Protein 3WNZ (pdb70)

Nearest PDB structures (foldseek):
  3wnz-assembly1_A  TM=1.002E+00  e=0.000E+00  Bacillus subtilis subsp. subtilis str. 168
  3wo1-assembly1_A-2  TM=9.962E-01  e=2.821E-96  Bacillus subtilis subsp. subtilis str. 168
  4wd3-assembly1_B  TM=7.540E-01  e=1.669E-22  Bacillus subtilis subsp. subtilis
  6g2i-assembly1_B  TM=6.601E-01  e=1.159E-17  Homo sapiens
  6g2d-assembly1_D  TM=5.691E-01  e=1.642E-16  Homo sapiens

B-factor: mean 49.92, std 17.96, range [26.47, 131.24]

Solvent-accessible surface area: 19353 Å² total; per-residue (Å²): 112,22,0,0,1,0,1,6,40,50,6,2,19,37,103,15,2,5,128,5,0,34,122,115,17,76,1,3,1,6,5,0,4,8,37,0,3,19,40,74,8,20,59,40,3,125,136,48,17,107,23,56,54,80,9,171,69,34,48,165,67,151,68,60,107,126,65,60,123,94,31,100,32,3,103,86,94,4,92,20,66,32,86,73,0,0,102,33,0,25,134,7,3,118,98,66,48,13,52,0,1,6,5,11,8,18,12,1,3,15,1,18,2,30,0,1,117,121,45,69,42,91,11,4,24,47,101,6,0,42,21,0,17,6,23,0,49,6,7,65,12,1,46,182,26,55,16,60,66,10,127,23,96,92,0,67,57,69,115,48,0,142,43,0,18,149,81,22,26,59,53,0,15,0,12,4,1,16,3,23,69,26,3,10,38,20,68,0,89,64,99,149,58,0,77,103,37,1,66,166,10,30,100,74,9,155,84,28,29,36,2,132,4,16,102,72,98,4,25,0,1,0,7,52,44,15,106,14,68,60,60,57,4,12,163,48,148,27,8,13,41,8,0,0,0,0,0,0,0,0,97,21,68,8,29,15,0,2,3,0,0,0,3,78,58,24,66,54,2,34,1,0,1,0,1,10,5,76,8,52,123,88,0,26,132,77,0,30,88,6,0,80,79,0,0,58,32,3,33,1,72,14,8,1,1,12,0,20,0,24,0,16,129,126,51,68,23,0,0,46,32,0,3,6,32,3,0,17,64,38,4,0,7,1,0,80,85,8,42,58,40,11,0,0,14,7,6,0,30,0,6,12,93,5,97,132,12,127,27,24,149,32,43,35,98,167,57,83,62,24,2,0,7,0,36,0,4,1,46,14,0,38,119,47,56,57,1,72,147,117,24,105,93,3,45,0,90,37,9,69,33,30,140,80,23,66,90,65,83,8,93,69,82,60,75,76,45,25,63,109,52,57,92,8,58,28,105,48,55,30,31,28,18,49,7,5,34,6,18,0,64,3,69,65,3,84,34,0,1,42,0,0,115,43,0,21,92,94,0,110,14,66,14,124,136

Secondary structure (DSSP, 8-state):
-EEEEE--SSSS-HHHHHHHHHHHSEEEEEES-GGG--HHHHHHHHHH-SEEEE-GGG-SSGGGG---S--SS--S-----HHHHHHHHHHHHHHHT-SEEEES-GGGHHHHHHHHHHHT---S-HHHHHHTT-HHHHHHHHHHTTSPP--EEEE-SHHHHHHHHHHH-SSEEEEESS--TTTT-EEE--TTTHHHHHHHHHHHHTTS---TT---SSSEEEEE-----HHHH-SSSSS-SEEEEEEEEETTEEEEEEEEEEPPPBTTB--EEEES----HHHHHHHHHHHHHHHHHHT--SEEEEEEEEEEGGGEEEEEEEESS--STTHHHHHHHHHS--HHHHHHHHHHHGGGS---SSS----SSEEEEEEE-HHHHHHTTSS-TT-SEEEEEEEE--TT---TT-EEEEEEEPPTT-EEESSS-GGG---EEEEEEES-HHHHHHHHHHHHHH-EEEEE-

Radius of gyration: 21.61 Å; Cα contacts (8 Å, |Δi|>4): 1019; chains: 1; bounding box: 50×56×48 Å

Organism: Bacillus subtilis (strain 168) (NCBI:txid224308)

InterPro domains:
  IPR011761 ATP-grasp fold [PS50975] (142-355)
  IPR013815 ATP-grasp fold, subdomain 1 [G3DSA:3.30.1490.20] (137-228)

CATH classification: 3.40.50.20 (+3 more: 3.30.1490.20, 3.30.470.20, 3.90.1170.60)

Foldseek 3Di:
DEEEEAEADWFADLVFQLVLCLVPHAYEYEDADLQRAAPVSVVSNVVRHPYYYYDCVQCDDPCSVDHHNDDLARQDEAEDALVVVLVVVLVVCVVPVHQYYDYRDLQCQQSRLVNCVVVVFAHFHNQLQVLQFFVVSLLVLLLVLPADHWDKFFDADLVRQLVSCVVRPPQKWKAFGGDDQCQLTDTRHDPVCSSVSVVVSNVVVVSHHDYNNTDYDHGMMMIYDADFDCVLWDPDDQFAQKKKWKWWAFQLFTFTAAIWTAGDAPRSRGWKTKTHDPTDPVLVVQVSVSVRSSSSSSVTGTAMKIWMWGQHPPRRTDGDHMHRGHHGDCPQVQSCVFQVDRVSNQSVCRRNPTPVGPGDPHYGDPTQWMKMKGFAWVVLVVVLCVDPVPDQKWFFADKAFDPPLAFDAKDWPDKAFAHHGDIDGNVDDTNSGGGIITMMIGRDVSRVSSSNVSRSNGMHTDIGD

Sequence (465 aa):
KTVLVIADLGGCPPHMFYKSAAEKYNLVSFIPRPFAITASHAALIEKYSVAVIKDKDYFKSLADFEHPDSIYWAHEDHNKPEEEVVEQIVKVAEMFGADAITTNNELFIAPMAKACERLGLRGAGVQAAENARDKNKMRDAFNKAGVKSIKNKRVTTLEDFRAALEEIGTPLILKPTYLASSIGVTLITDTETAEDEFNRVNDYLKSINVPKAVTFEAPFIAEEFLQGEYGDWYQTEGYSDYISIEGIMADGEYFPIAIHDKTPQIGFTETSHITPSILDEEAKKKIVEAAKKANEGLGLQNCATHTEIKLMKNREPGLIESAARFAGWNMIPNIKKVFGLDMAQLLLDVLCFGKDADLPDGLLDQEPYYVADCHLYPQHFKQNGQIPETAEDLVIEAIDIPDGLLKGDTEIVSFSAAAPGTSVDLTLFEAFNSIAAFELKGSNSQDVAESIRQIQQHAKLTAKY

Structure (mmCIF, N/CA/C/O backbone):
data_3WNZ
#
_entry.id   3WNZ
#
_cell.length_a   90.581
_cell.length_b   90.581
_cell.length_c   252.654
_cell.angle_alpha   90.00
_cell.angle_beta   90.00
_cell.angle_gamma   120.00
#
_symmetry.space_group_name_H-M   'P 65 2 2'
#
loop_
_entity.id
_entity.type
_entity.pdbx_description
1 polymer 'Alanine-anticapsin ligase BacD'
2 non-polymer "ADENOSINE-5'-DIPHOSPHATE"
3 non-polymer 'MAGNESIUM ION'
4 non-polymer 'PHOSPHATE ION'
5 water water
#
loop_
_atom_site.group_PDB
_atom_site.id
_atom_site.type_symbol
_atom_site.label_atom_id
_atom_site.label_alt_id
_atom_site.label_comp_id
_atom_site.label_asym_id
_atom_site.label_entity_id
_atom_site.label_seq_id
_atom_site.pdbx_PDB_ins_code
_atom_site.Cartn_x
_atom_site.Cartn_y
_atom_site.Cartn_z
_atom_site.occupancy
_atom_site.B_iso_or_equiv
_atom_site.auth_seq_id
_atom_site.auth_comp_id
_atom_site.auth_asym_id
_atom_site.auth_atom_id
_atom_site.pdbx_PDB_model_num
ATOM 1 N N . LYS A 1 6 ? 8.526 -3.888 26.160 1.00 36.70 4 LYS A N 1
ATOM 2 C CA . LYS A 1 6 ? 9.537 -3.833 27.263 1.00 34.95 4 LYS A CA 1
ATOM 3 C C . LYS A 1 6 ? 8.939 -3.207 28.537 1.00 33.84 4 LYS A C 1
ATOM 4 O O . LYS A 1 6 ? 8.133 -2.283 28.452 1.00 34.66 4 LYS A O 1
ATOM 10 N N . THR A 1 7 ? 9.471 -3.617 29.692 1.00 33.25 5 THR A N 1
ATOM 11 C CA . THR A 1 7 ? 8.994 -3.185 31.015 1.00 32.24 5 THR A CA 1
ATOM 12 C C . THR A 1 7 ? 10.106 -2.356 31.679 1.00 30.31 5 THR A C 1
ATOM 13 O O . THR A 1 7 ? 11.251 -2.795 31.776 1.00 31.77 5 THR A O 1
ATOM 17 N N . VAL A 1 8 ? 9.759 -1.128 32.034 1.00 28.95 6 VAL A N 1
ATOM 18 C CA . VAL A 1 8 ? 10.659 -0.215 32.703 1.00 28.89 6 VAL A CA 1
ATOM 19 C C . VAL A 1 8 ? 10.205 -0.046 34.136 1.00 27.84 6 VAL A C 1
ATOM 20 O O . VAL A 1 8 ? 9.045 0.286 34.390 1.00 28.07 6 VAL A O 1
ATOM 24 N N . LEU A 1 9 ? 11.129 -0.236 35.060 1.00 29.13 7 LEU A N 1
ATOM 25 C CA . LEU A 1 9 ? 10.854 0.043 36.485 1.00 28.98 7 LEU A CA 1
ATOM 26 C C . LEU A 1 9 ? 11.348 1.447 36.783 1.00 30.19 7 LEU A C 1
ATOM 27 O O . LEU A 1 9 ? 12.534 1.757 36.512 1.00 28.75 7 LEU A O 1
ATOM 32 N N . VAL A 1 10 ? 10.445 2.323 37.238 1.00 27.69 8 VAL A N 1
ATOM 33 C CA . VAL A 1 10 ? 10.837 3.622 37.777 1.00 28.71 8 VAL A CA 1
ATOM 34 C C . VAL A 1 10 ? 10.822 3.638 39.296 1.00 30.70 8 VAL A C 1
ATOM 35 O O . VAL A 1 10 ? 9.829 3.165 39.944 1.00 30.13 8 VAL A O 1
ATOM 39 N N . ILE A 1 11 ? 11.951 4.086 39.863 1.00 29.65 9 ILE A N 1
ATOM 40 C CA . ILE A 1 11 ? 12.049 4.388 41.290 1.00 30.86 9 ILE A CA 1
ATOM 41 C C . ILE A 1 11 ? 11.528 5.792 41.474 1.00 31.45 9 ILE A C 1
ATOM 42 O O . ILE A 1 11 ? 12.199 6.776 41.093 1.00 28.94 9 ILE A O 1
ATOM 47 N N . ALA A 1 12 ? 10.286 5.897 41.935 1.00 29.93 10 ALA A N 1
ATOM 48 C CA . ALA A 1 12 ? 9.565 7.160 41.922 1.00 31.89 10 ALA A CA 1
ATOM 49 C C . ALA A 1 12 ? 9.856 7.994 43.152 1.00 35.34 10 ALA A C 1
ATOM 50 O O . ALA A 1 12 ? 9.551 7.581 44.256 1.00 36.51 10 ALA A O 1
ATOM 52 N N . ASP A 1 13 ? 10.389 9.201 42.964 1.00 35.01 11 ASP A N 1
ATOM 53 C CA . ASP A 1 13 ? 10.609 10.116 44.102 1.00 38.53 11 ASP A CA 1
ATOM 54 C C . ASP A 1 13 ? 10.709 11.545 43.549 1.00 40.12 11 ASP A C 1
ATOM 55 O O . ASP A 1 13 ? 10.296 11.800 42.408 1.00 39.76 11 ASP A O 1
ATOM 60 N N . LEU A 1 14 ? 11.304 12.460 44.311 1.00 41.14 12 LEU A N 1
ATOM 61 C CA . LEU A 1 14 ? 11.311 13.903 43.933 1.00 41.21 12 LEU A CA 1
ATOM 62 C C . LEU A 1 14 ? 12.333 14.278 42.829 1.00 42.21 12 LEU A C 1
ATOM 63 O O . LEU A 1 14 ? 13.342 13.609 42.664 1.00 41.82 12 LEU A O 1
ATOM 68 N N . GLY A 1 15 ? 12.055 15.353 42.084 1.00 40.52 13 GLY A N 1
ATOM 69 C CA . GLY A 1 15 ? 13.053 15.953 41.199 1.00 39.54 13 GLY A CA 1
ATOM 70 C C . GLY A 1 15 ? 13.143 15.352 39.794 1.00 38.71 13 GLY A C 1
ATOM 71 O O . GLY A 1 15 ? 12.319 14.540 39.389 1.00 34.20 13 GLY A O 1
ATOM 72 N N . GLY A 1 16 ? 14.094 15.853 39.017 1.00 37.86 14 GLY A N 1
ATOM 73 C CA . GLY A 1 16 ? 14.349 15.363 37.661 1.00 37.77 14 GLY A CA 1
ATOM 74 C C . GLY A 1 16 ? 13.237 15.704 36.685 1.00 38.22 14 GLY A C 1
ATOM 75 O O . GLY A 1 16 ? 12.577 16.711 36.836 1.00 39.45 14 GLY A O 1
ATOM 76 N N . CYS A 1 17 ? 13.094 14.895 35.627 1.00 37.45 15 CYS A N 1
ATOM 77 C CA . CYS A 1 17 ? 11.991 15.051 34.695 1.00 36.71 15 CYS A CA 1
ATOM 78 C C . CYS A 1 17 ? 10.662 14.963 35.440 1.00 36.94 15 CYS A C 1
ATOM 79 O O . CYS A 1 17 ? 10.393 13.946 36.139 1.00 34.25 15 CYS A O 1
ATOM 82 N N . PRO A 1 18 ? 9.860 16.038 35.356 1.00 35.17 16 PRO A N 1
ATOM 83 C CA . PRO A 1 18 ? 8.719 16.186 36.268 1.00 37.61 16 PRO A CA 1
ATOM 84 C C . PRO A 1 18 ? 7.662 15.152 35.992 1.00 35.49 16 PRO A C 1
ATOM 85 O O . PRO A 1 18 ? 7.517 14.705 34.838 1.00 32.94 16 PRO A O 1
ATOM 89 N N . PRO A 1 19 ? 6.891 14.777 37.031 1.00 36.70 17 PRO A N 1
ATOM 90 C CA . PRO A 1 19 ? 5.902 13.738 36.815 1.00 35.63 17 PRO A CA 1
ATOM 91 C C . PRO A 1 19 ? 4.936 14.018 35.652 1.00 36.85 17 PRO A C 1
ATOM 92 O O . PRO A 1 19 ? 4.597 13.084 34.905 1.00 36.21 17 PRO A O 1
ATOM 96 N N . HIS A 1 20 ? 4.614 15.295 35.405 1.00 39.26 18 HIS A N 1
ATOM 97 C CA . HIS A 1 20 ? 3.634 15.656 34.369 1.00 37.93 18 HIS A CA 1
ATOM 98 C C . HIS A 1 20 ? 4.120 15.278 32.967 1.00 37.12 18 HIS A C 1
ATOM 99 O O . HIS A 1 20 ? 3.313 15.134 32.047 1.00 42.79 18 HIS A O 1
ATOM 106 N N . MET A 1 21 ? 5.423 15.106 32.799 1.00 35.39 19 MET A N 1
ATOM 107 C CA . MET A 1 21 ? 5.950 14.590 31.545 1.00 34.56 19 MET A CA 1
ATOM 108 C C . MET A 1 21 ? 6.370 13.145 31.619 1.00 33.20 19 MET A C 1
ATOM 109 O O . MET A 1 21 ? 6.035 12.379 30.746 1.00 35.54 19 MET A O 1
ATOM 114 N N . PHE A 1 22 ? 7.178 12.785 32.612 1.00 33.07 20 PHE A N 1
ATOM 115 C CA . PHE A 1 22 ? 7.818 11.495 32.620 1.00 32.86 20 PHE A CA 1
ATOM 116 C C . PHE A 1 22 ? 6.840 10.293 32.471 1.00 30.81 20 PHE A C 1
ATOM 117 O O . PHE A 1 22 ? 7.060 9.456 31.650 1.00 31.33 20 PHE A O 1
ATOM 125 N N . TYR A 1 23 ? 5.756 10.243 33.221 1.00 32.48 21 TYR A N 1
ATOM 126 C CA . TYR A 1 23 ? 4.932 9.022 33.239 1.00 32.58 21 TYR A CA 1
ATOM 127 C C . TYR A 1 23 ? 4.243 8.818 31.926 1.00 32.10 21 TYR A C 1
ATOM 128 O O . TYR A 1 23 ? 4.268 7.717 31.374 1.00 32.60 21 TYR A O 1
ATOM 137 N 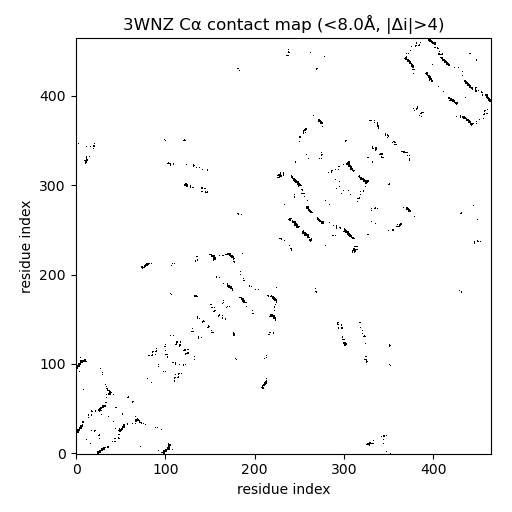N . LYS A 1 24 ? 3.722 9.901 31.367 1.00 33.72 22 LYS A N 1
ATOM 138 C CA . LYS A 1 24 ? 2.973 9.803 30.135 1.00 36.30 22 LYS A CA 1
ATOM 139 C C . LYS A 1 24 ? 3.929 9.469 29.012 1.00 35.91 22 LYS A C 1
ATOM 140 O O . LYS A 1 24 ? 3.650 8.603 28.189 1.00 37.41 22 LYS A O 1
ATOM 146 N N . SER A 1 25 ? 5.083 10.125 29.018 1.00 37.11 23 SER A N 1
ATOM 147 C CA . SER A 1 25 ? 6.152 9.805 28.059 1.00 37.14 23 SER A CA 1
ATOM 148 C C . SER A 1 25 ? 6.571 8.330 28.064 1.00 35.35 23 SER A C 1
ATOM 149 O O . SER A 1 25 ? 6.658 7.671 27.006 1.00 34.88 23 SER A O 1
ATOM 152 N N . ALA A 1 26 ? 6.852 7.805 29.246 1.00 33.50 24 ALA A N 1
ATOM 153 C CA . ALA A 1 26 ? 7.300 6.437 29.360 1.00 33.11 24 ALA A CA 1
ATOM 154 C C . ALA A 1 26 ? 6.186 5.465 28.933 1.00 32.79 24 ALA A C 1
ATOM 155 O O . ALA A 1 26 ? 6.457 4.475 28.225 1.00 34.41 24 ALA A O 1
ATOM 157 N N . ALA A 1 27 ? 4.960 5.741 29.354 1.00 33.98 25 ALA A N 1
ATOM 158 C CA . ALA A 1 27 ? 3.848 4.782 29.169 1.00 34.45 25 ALA A CA 1
ATOM 159 C C . ALA A 1 27 ? 3.401 4.703 27.730 1.00 36.06 25 ALA A C 1
ATOM 160 O O . ALA A 1 27 ? 2.879 3.702 27.295 1.00 33.97 25 ALA A O 1
ATOM 162 N N . GLU A 1 28 ? 3.788 5.705 26.942 1.00 38.88 26 GLU A N 1
ATOM 163 C CA . GLU A 1 28 ? 3.533 5.688 25.511 1.00 40.56 26 GLU A CA 1
ATOM 164 C C . GLU A 1 28 ? 4.158 4.478 24.843 1.00 40.36 26 GLU A C 1
ATOM 165 O O . GLU A 1 28 ? 3.508 3.818 24.028 1.00 41.10 26 GLU A O 1
ATOM 171 N N . LYS A 1 29 ? 5.400 4.174 25.210 1.00 35.83 27 LYS A N 1
ATOM 172 C CA . LYS A 1 29 ? 6.168 3.191 24.505 1.00 37.78 27 LYS A CA 1
ATOM 173 C C . LYS A 1 29 ? 6.537 2.005 25.338 1.00 35.99 27 LYS A C 1
ATOM 174 O O . LYS A 1 29 ? 7.015 1.004 24.804 1.00 36.09 27 LYS A O 1
ATOM 180 N N . TYR A 1 30 ? 6.375 2.098 26.668 1.00 33.75 28 TYR A N 1
ATOM 181 C CA . TYR A 1 30 ? 6.852 1.024 27.537 1.00 31.95 28 TYR A CA 1
ATOM 182 C C . TYR A 1 30 ? 5.788 0.646 28.573 1.00 31.28 28 TYR A C 1
ATOM 183 O O . TYR A 1 30 ? 4.953 1.435 28.899 1.00 31.74 28 TYR A O 1
ATOM 192 N N . ASN A 1 31 ? 5.889 -0.552 29.106 1.00 35.31 29 ASN A N 1
ATOM 193 C CA . ASN A 1 31 ? 5.114 -0.929 30.273 1.00 35.62 29 ASN A CA 1
ATOM 194 C C . ASN A 1 31 ? 5.827 -0.480 31.545 1.00 35.63 29 ASN A C 1
ATOM 195 O O . ASN A 1 31 ? 6.866 -1.009 31.902 1.00 32.72 29 ASN A O 1
ATOM 200 N N . LEU A 1 32 ? 5.244 0.507 32.216 1.00 34.19 30 LEU A N 1
ATOM 201 C CA . LEU A 1 32 ? 5.856 1.164 33.354 1.00 32.11 30 LEU A CA 1
ATOM 202 C C . LEU A 1 32 ? 5.400 0.491 34.662 1.00 32.58 30 LEU A C 1
ATOM 203 O O . LEU A 1 32 ? 4.186 0.349 34.916 1.00 33.97 30 LEU A O 1
ATOM 208 N N . VAL A 1 33 ? 6.367 0.100 35.480 1.00 30.91 31 VAL A N 1
ATOM 209 C CA . VAL A 1 33 ? 6.120 -0.300 36.849 1.00 31.62 31 VAL A CA 1
ATOM 210 C C . VAL A 1 33 ? 6.793 0.682 37.789 1.00 31.89 31 VAL A C 1
ATOM 211 O O . VAL A 1 33 ? 7.905 1.148 37.533 1.00 32.18 31 VAL A O 1
ATOM 215 N N . SER A 1 34 ? 6.053 1.169 38.776 1.00 28.83 32 SER A N 1
ATOM 216 C CA . SER A 1 34 ? 6.624 2.163 39.703 1.00 28.95 32 SER A CA 1
ATOM 217 C C . SER A 1 34 ? 6.890 1.596 41.083 1.00 29.03 32 SER A C 1
ATOM 218 O O . SER A 1 34 ? 6.003 0.923 41.676 1.00 31.52 32 SER A O 1
ATOM 221 N N . PHE A 1 35 ? 8.110 1.818 41.587 1.00 28.81 33 PHE A N 1
ATOM 222 C CA . PHE A 1 35 ? 8.500 1.487 42.951 1.00 29.67 33 PHE A CA 1
ATOM 223 C C . PHE A 1 35 ? 8.645 2.796 43.751 1.00 30.75 33 PHE A C 1
ATOM 224 O O . PHE A 1 35 ? 9.414 3.714 43.387 1.00 28.87 33 PHE A O 1
ATOM 232 N N . ILE A 1 36 ? 7.930 2.854 44.867 1.00 31.52 34 ILE A N 1
ATOM 233 C CA . ILE A 1 36 ? 7.916 4.026 45.747 1.00 32.61 34 ILE A CA 1
ATOM 234 C C . ILE A 1 36 ? 8.605 3.709 47.078 1.00 34.60 34 ILE A C 1
ATOM 235 O O . ILE A 1 36 ? 7.987 3.160 47.969 1.00 34.70 34 ILE A O 1
ATOM 240 N N . PRO A 1 37 ? 9.928 3.984 47.189 1.00 33.70 35 PRO A N 1
ATOM 241 C CA . PRO A 1 37 ? 10.629 3.657 48.422 1.00 34.86 35 PRO A CA 1
ATOM 242 C C . PRO A 1 37 ? 10.257 4.576 49.593 1.00 35.56 35 PRO A C 1
ATOM 243 O O . PRO A 1 37 ? 10.478 4.219 50.741 1.00 37.24 35 PRO A O 1
ATOM 247 N N . ARG A 1 38 ? 9.766 5.766 49.271 1.00 34.99 36 ARG A N 1
ATOM 248 C CA . ARG A 1 38 ? 9.412 6.778 50.261 1.00 37.09 36 ARG A CA 1
ATOM 249 C C . ARG A 1 38 ? 8.017 7.293 49.926 1.00 36.46 36 ARG A C 1
ATOM 250 O O . ARG A 1 38 ? 7.864 8.302 49.242 1.00 36.74 36 ARG A O 1
ATOM 258 N N . PRO A 1 39 ? 6.977 6.589 50.407 1.00 37.32 37 PRO A N 1
ATOM 259 C CA . PRO A 1 39 ? 5.606 7.018 50.164 1.00 37.84 37 PRO A CA 1
ATOM 260 C C . PRO A 1 39 ? 5.367 8.493 50.537 1.00 39.43 37 PRO A C 1
ATOM 261 O O . PRO A 1 39 ? 4.666 9.211 49.826 1.00 40.34 37 PRO A O 1
ATOM 265 N N . PHE A 1 40 ? 6.043 8.942 51.588 1.00 39.61 38 PHE A N 1
ATOM 266 C CA . PHE A 1 40 ? 5.931 10.304 52.091 1.00 40.94 38 PHE A CA 1
ATOM 267 C C . PHE A 1 40 ? 6.559 11.374 51.195 1.00 42.94 38 PHE A C 1
ATOM 268 O O . PHE A 1 40 ? 6.353 12.556 51.428 1.00 43.37 38 PHE A O 1
ATOM 276 N N . ALA A 1 41 ? 7.290 10.966 50.156 1.00 40.28 39 ALA A N 1
ATOM 277 C CA . ALA A 1 41 ? 7.936 11.916 49.261 1.00 39.69 39 ALA A CA 1
ATOM 278 C C . ALA A 1 41 ? 7.026 12.266 48.093 1.00 41.50 39 ALA A C 1
ATOM 279 O O . ALA A 1 41 ? 7.385 13.065 47.228 1.00 40.01 39 ALA A O 1
ATOM 281 N N . ILE A 1 42 ? 5.840 11.675 48.059 1.00 40.52 40 ILE A N 1
ATOM 282 C CA . ILE A 1 42 ? 5.015 11.726 46.866 1.00 39.27 40 ILE A CA 1
ATOM 283 C C . ILE A 1 42 ? 3.862 12.690 47.081 1.00 42.57 40 ILE A C 1
ATOM 284 O O . ILE A 1 42 ? 3.075 12.529 48.014 1.00 42.66 40 ILE A O 1
ATOM 289 N N . THR A 1 43 ? 3.744 13.688 46.203 1.00 40.76 41 THR A N 1
ATOM 290 C CA . THR A 1 43 ? 2.591 14.595 46.253 1.00 41.20 41 THR A CA 1
ATOM 291 C C . THR A 1 43 ? 1.322 13.941 45.704 1.00 40.40 41 THR A C 1
ATOM 292 O O . THR A 1 43 ? 1.366 12.877 45.086 1.00 39.47 41 THR A O 1
ATOM 296 N N . ALA A 1 44 ? 0.182 14.577 45.953 1.00 42.52 42 ALA A N 1
ATOM 297 C CA . ALA A 1 44 ? -1.102 14.105 45.448 1.00 41.62 42 ALA A CA 1
ATOM 298 C C . ALA A 1 44 ? -1.145 14.091 43.919 1.00 41.48 42 ALA A C 1
ATOM 299 O O . ALA A 1 44 ? -1.569 13.097 43.311 1.00 38.94 42 ALA A O 1
ATOM 301 N N . SER A 1 45 ? -0.582 15.121 43.281 1.00 41.53 43 SER A N 1
ATOM 302 C CA . SER A 1 45 ? -0.538 15.124 41.828 1.00 41.78 43 SER A CA 1
ATOM 303 C C . SER A 1 45 ? 0.352 13.995 41.307 1.00 38.56 43 SER A C 1
ATOM 304 O O . SER A 1 45 ? -0.016 13.309 40.371 1.00 39.41 43 SER A O 1
ATOM 307 N N . HIS A 1 46 ? 1.543 13.855 41.887 1.00 37.63 44 HIS A N 1
ATOM 308 C CA . HIS A 1 46 ? 2.484 12.794 41.538 1.00 35.03 44 HIS A CA 1
ATOM 309 C C . HIS A 1 46 ? 1.885 11.391 41.726 1.00 34.60 44 HIS A C 1
ATOM 310 O O . HIS A 1 46 ? 1.986 10.527 40.829 1.00 33.72 44 HIS A O 1
ATOM 317 N N . ALA A 1 47 ? 1.179 11.200 42.841 1.00 36.12 45 ALA A N 1
ATOM 318 C CA . ALA A 1 47 ? 0.531 9.925 43.118 1.00 36.45 45 ALA A CA 1
ATOM 319 C C . ALA A 1 47 ? -0.497 9.595 42.036 1.00 35.43 45 ALA A C 1
ATOM 320 O O . ALA A 1 47 ? -0.555 8.469 41.541 1.00 34.34 45 ALA A O 1
ATOM 322 N N . ALA A 1 48 ? -1.239 10.599 41.614 1.00 37.41 46 ALA A N 1
ATOM 323 C CA . ALA A 1 48 ? -2.242 10.432 40.574 1.00 38.37 46 ALA A CA 1
ATOM 324 C C . ALA A 1 48 ? -1.619 10.030 39.229 1.00 35.85 46 ALA A C 1
ATOM 325 O O . ALA A 1 48 ? -2.121 9.173 38.526 1.00 34.89 46 ALA A O 1
ATOM 327 N N . LEU A 1 49 ? -0.466 10.605 38.922 1.00 36.59 47 LEU A N 1
ATOM 328 C CA . LEU A 1 49 ? 0.188 10.320 37.678 1.00 35.07 47 LEU A CA 1
ATOM 329 C C . LEU A 1 49 ? 0.798 8.940 37.689 1.00 33.37 47 LEU A C 1
ATOM 330 O O . LEU A 1 49 ? 0.763 8.235 36.687 1.00 33.25 47 LEU A O 1
ATOM 335 N N . ILE A 1 50 ? 1.392 8.559 38.820 1.00 33.27 48 ILE A N 1
ATOM 336 C CA . ILE A 1 50 ? 1.936 7.227 38.982 1.00 33.05 48 ILE A CA 1
ATOM 337 C C . ILE A 1 50 ? 0.814 6.209 38.768 1.00 33.28 48 ILE A C 1
ATOM 338 O O . ILE A 1 50 ? 0.973 5.264 38.011 1.00 34.87 48 ILE A O 1
ATOM 343 N N . GLU A 1 51 ? -0.331 6.460 39.387 1.00 37.19 49 GLU A N 1
ATOM 344 C CA . GLU A 1 51 ? -1.493 5.540 39.322 1.00 39.27 49 GLU A CA 1
ATOM 345 C C . GLU A 1 51 ? -1.995 5.456 37.897 1.00 37.70 49 GLU A C 1
ATOM 346 O O . GLU A 1 51 ? -2.348 4.389 37.423 1.00 38.97 49 GLU A O 1
ATOM 352 N N . LYS A 1 52 ? -2.034 6.594 37.207 1.00 37.39 50 LYS A N 1
ATOM 353 C CA . LYS A 1 52 ? -2.640 6.648 35.883 1.00 38.19 50 LYS A CA 1
ATOM 354 C C . LYS A 1 52 ? -1.840 5.874 34.840 1.00 38.70 50 LYS A C 1
ATOM 355 O O . LYS A 1 52 ? -2.417 5.192 33.996 1.00 36.67 50 LYS A O 1
ATOM 361 N N . TYR A 1 53 ? -0.512 5.954 34.911 1.00 36.44 51 TYR A N 1
ATOM 362 C CA . TYR A 1 53 ? 0.318 5.464 33.799 1.00 36.13 51 TYR A CA 1
ATOM 363 C C . TYR A 1 53 ? 1.091 4.177 34.097 1.00 34.60 51 TYR A C 1
ATOM 364 O O . TYR A 1 53 ? 1.691 3.598 33.214 1.00 34.58 51 TYR A O 1
ATOM 373 N N . SER A 1 54 ? 1.077 3.721 35.344 1.00 32.66 52 SER A N 1
ATOM 374 C CA . SER A 1 54 ? 1.737 2.482 35.676 1.00 31.28 52 SER A CA 1
ATOM 375 C C . SER A 1 54 ? 0.834 1.275 35.562 1.00 32.19 52 SER A C 1
ATOM 376 O O . SER A 1 54 ? -0.313 1.273 36.072 1.00 31.66 52 SER A O 1
ATOM 379 N N . VAL A 1 55 ? 1.359 0.204 34.986 1.00 32.96 53 VAL A N 1
ATOM 380 C CA . VAL A 1 55 ? 0.639 -1.044 34.940 1.00 34.44 53 VAL A CA 1
ATOM 381 C C . VAL A 1 55 ? 0.700 -1.762 36.301 1.00 33.01 53 VAL A C 1
ATOM 382 O O . VAL A 1 55 ? -0.085 -2.648 36.547 1.00 34.28 53 VAL A O 1
ATOM 386 N N . ALA A 1 56 ? 1.757 -1.478 37.074 1.00 31.99 54 ALA A N 1
ATOM 387 C CA . ALA A 1 56 ? 1.914 -1.946 38.428 1.00 29.56 54 ALA A CA 1
ATOM 388 C C . ALA A 1 56 ? 2.643 -0.930 39.305 1.00 30.50 54 ALA A C 1
ATOM 389 O O . ALA A 1 56 ? 3.522 -0.141 38.842 1.00 29.13 54 ALA A O 1
ATOM 391 N N . VAL A 1 57 ? 2.267 -0.913 40.574 1.00 29.33 55 VAL A N 1
ATOM 392 C CA . VAL A 1 57 ? 2.820 0.016 41.561 1.00 29.53 55 VAL A CA 1
ATOM 393 C C . VAL A 1 57 ? 3.113 -0.775 42.836 1.00 30.35 55 VAL A C 1
ATOM 394 O O . VAL A 1 57 ? 2.251 -1.573 43.310 1.00 30.13 55 VAL A O 1
ATOM 398 N N . ILE A 1 58 ? 4.314 -0.605 43.390 1.00 30.79 56 ILE A N 1
ATOM 399 C CA . ILE A 1 58 ? 4.625 -1.142 44.737 1.00 33.26 56 ILE A CA 1
ATOM 400 C C . ILE A 1 58 ? 5.190 -0.061 45.647 1.00 33.10 56 ILE A C 1
ATOM 401 O O . ILE A 1 58 ? 6.180 0.638 45.285 1.00 31.29 56 ILE A O 1
ATOM 406 N N . LYS A 1 59 ? 4.653 0.027 46.861 1.00 31.59 57 LYS A N 1
ATOM 407 C CA . LYS A 1 59 ? 5.173 0.933 47.887 1.00 34.29 57 LYS A CA 1
ATOM 408 C C . LYS A 1 59 ? 5.953 0.174 48.981 1.00 35.57 57 LYS A C 1
ATOM 409 O O . LYS A 1 59 ? 5.714 -1.034 49.241 1.00 37.75 57 LYS A O 1
ATOM 415 N N . ASP A 1 60 ? 6.911 0.842 49.599 1.00 35.18 58 ASP A N 1
ATOM 416 C CA . ASP A 1 60 ? 7.572 0.257 50.738 1.00 37.63 58 ASP A CA 1
ATOM 417 C C . ASP A 1 60 ? 6.549 0.235 51.856 1.00 40.61 58 ASP A C 1
ATOM 418 O O . ASP A 1 60 ? 6.162 1.270 52.340 1.00 45.03 58 ASP A O 1
ATOM 423 N N . LYS A 1 61 ? 6.104 -0.945 52.247 1.00 44.86 59 LYS A N 1
ATOM 424 C CA . LYS A 1 61 ? 5.077 -1.039 53.307 1.00 49.94 59 LYS A CA 1
ATOM 425 C C . LYS A 1 61 ? 5.545 -0.676 54.741 1.00 51.34 59 LYS A C 1
ATOM 426 O O . LYS A 1 61 ? 4.719 -0.416 55.613 1.00 50.71 59 LYS A O 1
ATOM 432 N N . ASP A 1 62 ? 6.851 -0.613 54.976 1.00 50.54 60 ASP A N 1
ATOM 433 C CA . ASP A 1 62 ? 7.359 -0.177 56.268 1.00 51.14 60 ASP A CA 1
ATOM 434 C C . ASP A 1 62 ? 7.001 1.262 56.618 1.00 54.11 60 ASP A C 1
ATOM 435 O O . ASP A 1 62 ? 6.926 1.630 57.803 1.00 52.50 60 ASP A O 1
ATOM 440 N N . TYR A 1 63 ? 6.769 2.081 55.609 1.00 56.90 61 TYR A N 1
ATOM 441 C CA . TYR A 1 63 ? 6.393 3.460 55.849 1.00 61.02 61 TYR A CA 1
ATOM 442 C C . TYR A 1 63 ? 4.857 3.639 55.682 1.00 67.83 61 TYR A C 1
ATOM 443 O O . TYR A 1 63 ? 4.387 4.443 54.853 1.00 73.44 61 TYR A O 1
ATOM 452 N N . PHE A 1 64 ? 4.121 2.825 56.468 1.00 59.80 62 PHE A N 1
ATOM 453 C CA . PHE A 1 64 ? 2.650 2.920 56.717 1.00 64.01 62 PHE A CA 1
ATOM 454 C C . PHE A 1 64 ? 2.259 2.353 58.128 1.00 67.34 62 PHE A C 1
ATOM 455 O O . PHE A 1 64 ? 2.151 1.132 58.319 1.00 59.09 62 PHE A O 1
ATOM 463 N N . LYS A 1 65 ? 2.015 3.222 59.102 1.00 71.22 63 LYS A N 1
ATOM 464 C CA . LYS A 1 65 ? 1.733 2.741 60.465 1.00 80.42 63 LYS A CA 1
ATOM 465 C C . LYS A 1 65 ? 0.332 3.108 60.963 1.00 81.16 63 LYS A C 1
ATOM 466 O O . LYS A 1 65 ? -0.233 2.421 61.822 1.00 86.46 63 LYS A O 1
ATOM 472 N N . SER A 1 66 ? -0.218 4.194 60.430 1.00 82.99 64 SER A N 1
ATOM 473 C CA . SER A 1 66 ? -1.618 4.532 60.647 1.00 81.12 64 SER A CA 1
ATOM 474 C C . SER A 1 66 ? -2.234 5.002 59.340 1.00 75.46 64 SER A C 1
ATOM 475 O O . SER A 1 66 ? -1.541 5.157 58.334 1.00 67.58 64 SER A O 1
ATOM 478 N N . LEU A 1 67 ? -3.537 5.249 59.374 1.00 72.65 65 LEU A N 1
ATOM 479 C CA . LEU A 1 67 ? -4.294 5.574 58.175 1.00 70.95 65 LEU A CA 1
ATOM 480 C C . LEU A 1 67 ? -3.841 6.911 57.545 1.00 73.70 65 LEU A C 1
ATOM 481 O O . LEU A 1 67 ? -4.131 7.182 56.376 1.00 78.55 65 LEU A O 1
ATOM 486 N N . ALA A 1 68 ? -3.072 7.708 58.289 1.00 75.08 66 ALA A N 1
ATOM 487 C CA . ALA A 1 68 ? -2.661 9.036 57.822 1.00 72.83 66 ALA A CA 1
ATOM 488 C C . ALA A 1 68 ? -1.321 9.012 57.089 1.00 72.75 66 ALA A C 1
ATOM 489 O O . ALA A 1 68 ? -0.973 9.955 56.361 1.00 67.10 66 ALA A O 1
ATOM 491 N N . ASP A 1 69 ? -0.577 7.919 57.236 1.00 68.65 67 ASP A N 1
ATOM 492 C CA . ASP A 1 69 ? 0.501 7.637 56.311 1.00 64.25 67 ASP A CA 1
ATOM 493 C C . ASP A 1 69 ? -0.047 7.555 54.887 1.00 57.21 67 ASP A C 1
ATOM 494 O O . ASP A 1 69 ? 0.701 7.754 53.941 1.00 50.19 67 ASP A O 1
ATOM 499 N N . PHE A 1 70 ? -1.350 7.300 54.731 1.00 50.65 68 PHE A N 1
ATOM 500 C CA . PHE A 1 70 ? -1.959 7.210 53.397 1.00 50.46 68 PHE A CA 1
ATOM 501 C C . PHE A 1 70 ? -2.230 8.594 52.744 1.00 48.51 68 PHE A C 1
ATOM 502 O O . PHE A 1 70 ? -2.536 8.671 51.561 1.00 47.88 68 PHE A O 1
ATOM 510 N N . GLU A 1 71 ? -2.090 9.675 53.503 1.00 49.53 69 GLU A N 1
ATOM 511 C CA . GLU A 1 71 ? -2.35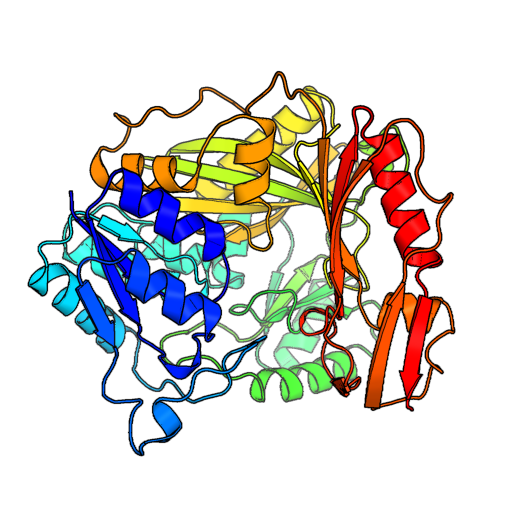7 11.027 52.978 1.00 51.85 69 GLU A CA 1
ATOM 512 C C . GLU A 1 71 ? -1.214 11.491 52.078 1.00 51.20 69 GLU A C 1
ATOM 513 O O . GLU A 1 71 ? -0.051 11.197 52.359 1.00 53.32 69 GLU A O 1
ATOM 519 N N . HIS A 1 72 ? -1.542 12.163 50.969 1.00 51.55 70 HIS A N 1
ATOM 520 C CA . HIS A 1 72 ? -0.525 12.810 50.112 1.00 49.48 70 HIS A CA 1
ATOM 521 C C . HIS A 1 72 ? -0.652 14.323 50.238 1.00 51.31 70 HIS A C 1
ATOM 522 O O . HIS A 1 72 ? -1.702 14.857 49.957 1.00 49.10 70 HIS A O 1
ATOM 529 N N . PRO A 1 73 ? 0.429 15.013 50.647 1.00 53.00 71 PRO A N 1
ATOM 530 C CA . PRO A 1 73 ? 0.429 16.480 50.610 1.00 54.55 71 PRO A CA 1
ATOM 531 C C . PRO A 1 73 ? 0.288 17.028 49.195 1.00 52.40 71 PRO A C 1
ATOM 532 O O . PRO A 1 73 ? 0.696 16.371 48.226 1.00 51.51 71 PRO A O 1
ATOM 536 N N . ASP A 1 74 ? -0.244 18.243 49.064 1.00 53.79 72 ASP A N 1
ATOM 537 C CA . ASP A 1 74 ? -0.231 18.932 47.752 1.00 52.33 72 ASP A CA 1
ATOM 538 C C . ASP A 1 74 ? 1.178 19.285 47.286 1.00 50.45 72 ASP A C 1
ATOM 539 O O . ASP A 1 74 ? 1.470 19.154 46.115 1.00 51.86 72 ASP A O 1
ATOM 544 N N . SER A 1 75 ? 2.064 19.641 48.212 1.00 49.49 73 SER A N 1
ATOM 545 C CA . SER A 1 75 ? 3.401 20.121 47.848 1.00 52.58 73 SER A CA 1
ATOM 546 C C . SER A 1 75 ? 4.469 19.671 48.829 1.00 51.39 73 SER A C 1
ATOM 547 O O . SER A 1 75 ? 4.279 19.726 50.051 1.00 53.07 73 SER A O 1
ATOM 550 N N . ILE A 1 76 ? 5.603 19.241 48.280 1.00 51.03 74 ILE A N 1
ATOM 551 C CA . ILE A 1 76 ? 6.752 18.786 49.071 1.00 50.22 74 ILE A CA 1
ATOM 552 C C . ILE A 1 76 ? 8.019 19.416 48.473 1.00 52.70 74 ILE A C 1
ATOM 553 O O . ILE A 1 76 ? 8.336 19.137 47.325 1.00 50.41 74 ILE A O 1
ATOM 558 N N . TYR A 1 77 ? 8.733 20.235 49.255 1.00 54.06 75 TYR A N 1
ATOM 559 C CA . TYR A 1 77 ? 10.041 20.795 48.817 1.00 57.57 75 TYR A CA 1
ATOM 560 C C . TYR A 1 77 ? 11.232 19.927 49.218 1.00 57.01 75 TYR A C 1
ATOM 561 O O . TYR A 1 77 ? 12.324 20.075 48.685 1.00 59.87 75 TYR A O 1
ATOM 570 N N . TRP A 1 78 ? 11.030 19.050 50.190 1.00 58.59 76 TRP A N 1
ATOM 571 C CA . TRP A 1 78 ? 12.079 18.134 50.630 1.00 55.09 76 TRP A CA 1
ATOM 572 C C . TRP A 1 78 ? 11.439 17.110 51.551 1.00 54.77 76 TRP A C 1
ATOM 573 O O . TRP A 1 78 ? 10.613 17.473 52.376 1.00 54.19 76 TRP A O 1
ATOM 584 N N . ALA A 1 79 ? 11.863 15.853 51.443 1.00 53.53 77 ALA A N 1
ATOM 585 C CA . ALA A 1 79 ? 11.286 14.780 52.256 1.00 54.58 77 ALA A CA 1
ATOM 586 C C . ALA A 1 79 ? 11.876 14.776 53.661 1.00 56.11 77 ALA A C 1
ATOM 587 O O . ALA A 1 79 ? 13.079 14.544 53.829 1.00 58.43 77 ALA A O 1
ATOM 589 N N . HIS A 1 80 ? 11.021 14.994 54.669 1.00 59.38 78 HIS A N 1
ATOM 590 C CA . HIS A 1 80 ? 11.466 15.217 56.056 1.00 60.52 78 HIS A CA 1
ATOM 591 C C . HIS A 1 80 ? 11.474 13.933 56.898 1.00 59.25 78 HIS A C 1
ATOM 592 O O . HIS A 1 80 ? 12.171 13.858 57.892 1.00 55.14 78 HIS A O 1
ATOM 599 N N . GLU A 1 81 ? 10.705 12.932 56.492 1.00 57.20 79 GLU A N 1
ATOM 600 C CA . GLU A 1 81 ? 10.548 11.721 57.285 1.00 59.49 79 GLU A CA 1
ATOM 601 C C . GLU A 1 81 ? 11.769 10.814 57.176 1.00 58.04 79 GLU A C 1
ATOM 602 O O . GLU A 1 81 ? 12.501 10.867 56.195 1.00 53.14 79 GLU A O 1
ATOM 608 N N . ASP A 1 82 ? 11.943 9.940 58.165 1.00 56.77 80 ASP A N 1
ATOM 609 C CA . ASP A 1 82 ? 13.106 9.050 58.220 1.00 56.47 80 ASP A CA 1
ATOM 610 C C . ASP A 1 82 ? 13.009 7.974 57.157 1.00 53.23 80 ASP A C 1
ATOM 611 O O . ASP A 1 82 ? 11.960 7.344 56.956 1.00 49.43 80 ASP A O 1
ATOM 616 N N . HIS A 1 83 ? 14.117 7.732 56.486 1.00 52.82 81 HIS A N 1
ATOM 617 C CA . HIS A 1 83 ? 14.275 6.489 55.756 1.00 51.73 81 HIS A CA 1
ATOM 618 C C . HIS A 1 83 ? 15.595 5.831 56.162 1.00 50.68 81 HIS A C 1
ATOM 619 O O . HIS A 1 83 ? 16.670 6.334 55.863 1.00 45.45 81 HIS A O 1
ATOM 626 N N . ASN A 1 84 ? 15.484 4.703 56.858 1.00 50.81 82 ASN A N 1
ATOM 627 C CA . ASN A 1 84 ? 16.559 4.191 57.710 1.00 51.20 82 ASN A CA 1
ATOM 628 C C . ASN A 1 84 ? 17.244 2.933 57.169 1.00 48.32 82 ASN A C 1
ATOM 629 O O . ASN A 1 84 ? 18.036 2.306 57.865 1.00 49.53 82 ASN A O 1
ATOM 634 N N . LYS A 1 85 ? 16.905 2.523 55.960 1.00 46.50 83 LYS A N 1
ATOM 635 C CA . LYS A 1 85 ? 17.498 1.313 55.399 1.00 45.14 83 LYS A CA 1
ATOM 636 C C . LYS A 1 85 ? 18.882 1.598 54.832 1.00 45.26 83 LYS A C 1
ATOM 637 O O . LYS A 1 85 ? 19.034 2.505 54.005 1.00 42.72 83 LYS A O 1
ATOM 643 N N . PRO A 1 86 ? 19.879 0.769 55.199 1.00 44.67 84 PRO A N 1
ATOM 644 C CA . PRO A 1 86 ? 21.212 0.830 54.565 1.00 44.93 84 PRO A CA 1
ATOM 645 C C . PRO A 1 86 ? 21.155 0.600 53.074 1.00 43.81 84 PRO A C 1
ATOM 646 O O . PRO A 1 86 ? 20.216 -0.019 52.589 1.00 41.56 84 PRO A O 1
ATOM 650 N N . GLU A 1 87 ? 22.173 1.079 52.351 1.00 39.32 85 GLU A N 1
ATOM 651 C CA . GLU A 1 87 ? 22.161 1.019 50.889 1.00 38.37 85 GLU A CA 1
ATOM 652 C C . GLU A 1 87 ? 22.023 -0.402 50.360 1.00 37.51 85 GLU A C 1
ATOM 653 O O . GLU A 1 87 ? 21.223 -0.647 49.452 1.00 35.50 85 GLU A O 1
ATOM 659 N N . GLU A 1 88 ? 22.745 -1.356 50.946 1.00 38.92 86 GLU A N 1
ATOM 660 C CA . GLU A 1 88 ? 22.637 -2.761 50.504 1.00 39.98 86 GLU A CA 1
ATOM 661 C C . GLU A 1 88 ? 21.190 -3.256 50.573 1.00 39.69 86 GLU A C 1
ATOM 662 O O . GLU A 1 88 ? 20.716 -3.935 49.645 1.00 36.19 86 GLU A O 1
ATOM 668 N N . GLU A 1 89 ? 20.473 -2.897 51.649 1.00 40.41 87 GLU A N 1
ATOM 669 C CA . GLU A 1 89 ? 19.057 -3.263 51.773 1.00 40.80 87 GLU A CA 1
ATOM 670 C C . GLU A 1 89 ? 18.187 -2.635 50.679 1.00 38.89 87 GLU A C 1
ATOM 671 O O . GLU A 1 89 ? 17.317 -3.299 50.123 1.00 37.72 87 GLU A O 1
ATOM 677 N N . VAL A 1 90 ? 18.447 -1.370 50.353 1.00 36.86 88 VAL A N 1
ATOM 678 C CA . VAL A 1 90 ? 17.733 -0.656 49.279 1.00 36.68 88 VAL A CA 1
ATOM 679 C C . VAL A 1 90 ? 18.046 -1.305 47.940 1.00 33.25 88 VAL A C 1
ATOM 680 O O . VAL A 1 90 ? 17.147 -1.548 47.150 1.00 31.01 88 VAL A O 1
ATOM 684 N N . VAL A 1 91 ? 19.315 -1.628 47.697 1.00 33.40 89 VAL A N 1
ATOM 685 C CA . VAL A 1 91 ? 19.648 -2.380 46.477 1.00 34.30 89 VAL A CA 1
ATOM 686 C C . VAL A 1 91 ? 18.833 -3.673 46.369 1.00 34.59 89 VAL A C 1
ATOM 687 O O . VAL A 1 91 ? 18.291 -4.005 45.309 1.00 36.49 89 VAL A O 1
ATOM 691 N N . GLU A 1 92 ? 18.791 -4.436 47.447 1.00 34.87 90 GLU A N 1
ATOM 692 C CA . GLU A 1 92 ? 18.074 -5.711 47.443 1.00 36.16 90 GLU A CA 1
ATOM 693 C C . GLU A 1 92 ? 16.576 -5.513 47.167 1.00 34.35 90 GLU A C 1
ATOM 694 O O . GLU A 1 92 ? 15.987 -6.281 46.434 1.00 33.47 90 GLU A O 1
ATOM 700 N N . GLN A 1 93 ? 15.998 -4.408 47.632 1.00 34.57 91 GLN A N 1
ATOM 701 C CA . GLN A 1 93 ? 14.584 -4.098 47.321 1.00 34.04 91 GLN A CA 1
ATOM 702 C C . GLN A 1 93 ? 14.342 -3.859 45.860 1.00 32.26 91 GLN A C 1
ATOM 703 O O . GLN A 1 93 ? 13.294 -4.229 45.332 1.00 30.16 91 GLN A O 1
ATOM 709 N N . ILE A 1 94 ? 15.209 -3.026 45.268 1.00 30.71 92 ILE A N 1
ATOM 710 C CA . ILE A 1 94 ? 15.111 -2.683 43.875 1.00 29.54 92 ILE A CA 1
ATOM 711 C C . ILE A 1 94 ? 15.210 -3.923 43.038 1.00 29.26 92 ILE A C 1
ATOM 712 O O . ILE A 1 94 ? 14.420 -4.130 42.118 1.00 28.78 92 ILE A O 1
ATOM 717 N N . VAL A 1 95 ? 16.167 -4.775 43.374 1.00 30.99 93 VAL A N 1
ATOM 718 C CA . VAL A 1 95 ? 16.351 -6.023 42.676 1.00 30.86 93 VAL A CA 1
ATOM 719 C C . VAL A 1 95 ? 15.114 -6.900 42.797 1.00 32.06 93 VAL A C 1
ATOM 720 O O . VAL A 1 95 ? 14.674 -7.493 41.831 1.00 31.32 93 VAL A O 1
ATOM 724 N N . LYS A 1 96 ? 14.570 -7.000 44.003 1.00 32.67 94 LYS A N 1
ATOM 725 C CA . LYS A 1 96 ? 13.398 -7.865 44.241 1.00 33.87 94 LYS A CA 1
ATOM 726 C C . LYS A 1 96 ? 12.227 -7.409 43.355 1.00 32.74 94 LYS A C 1
ATOM 727 O O . LYS A 1 96 ? 11.643 -8.230 42.629 1.00 32.92 94 LYS A O 1
ATOM 733 N N . VAL A 1 97 ? 12.022 -6.094 43.259 1.00 32.72 95 VAL A N 1
ATOM 734 C CA . VAL A 1 97 ? 10.917 -5.543 42.474 1.00 31.07 95 VAL A CA 1
ATOM 735 C C . VAL A 1 97 ? 11.127 -5.738 40.957 1.00 32.58 95 VAL A C 1
ATOM 736 O O . VAL A 1 97 ? 10.210 -6.183 40.236 1.00 33.12 95 VAL A O 1
ATOM 740 N N . ALA A 1 98 ? 12.337 -5.453 40.470 1.00 31.21 96 ALA A N 1
ATOM 741 C CA . ALA A 1 98 ? 12.669 -5.74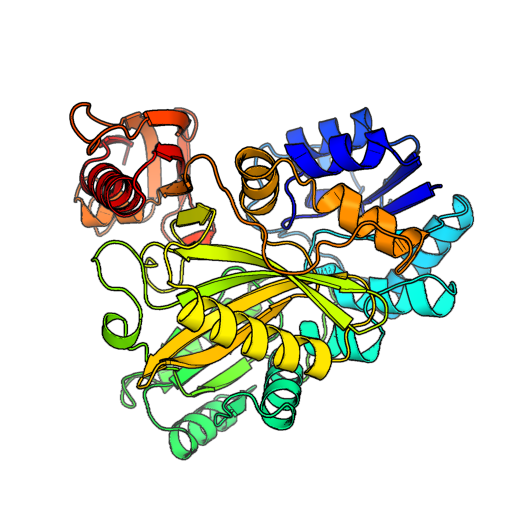2 39.065 1.00 30.98 96 ALA A CA 1
ATOM 742 C C . ALA A 1 98 ? 12.448 -7.204 38.733 1.00 31.27 96 ALA A C 1
ATOM 743 O O . ALA A 1 98 ? 11.990 -7.555 37.650 1.00 30.81 96 ALA A O 1
ATOM 745 N N . GLU A 1 99 ? 12.845 -8.079 39.634 1.00 32.23 97 GLU A N 1
ATOM 746 C CA . GLU A 1 99 ? 12.673 -9.486 39.406 1.00 35.00 97 GLU A CA 1
ATOM 747 C C . GLU A 1 99 ? 11.192 -9.889 39.407 1.00 38.45 97 GLU A C 1
ATOM 748 O O . GLU A 1 99 ? 10.789 -10.677 38.566 1.00 37.68 97 GLU A O 1
ATOM 754 N N . MET A 1 100 ? 10.399 -9.329 40.338 1.00 38.19 98 MET A N 1
ATOM 755 C CA . MET A 1 100 ? 8.920 -9.578 40.395 1.00 39.38 98 MET A CA 1
ATOM 756 C C . MET A 1 100 ? 8.240 -9.295 39.040 1.00 40.13 98 MET A C 1
ATOM 757 O O . MET A 1 100 ? 7.320 -9.996 38.633 1.00 35.51 98 MET A O 1
ATOM 762 N N . PHE A 1 101 ? 8.740 -8.278 38.335 1.00 40.65 99 PHE A N 1
ATOM 763 C CA . PHE A 1 101 ? 8.084 -7.750 37.137 1.00 40.56 99 PHE A CA 1
ATOM 764 C C . PHE A 1 101 ? 8.815 -7.934 35.829 1.00 41.90 99 PHE A C 1
ATOM 765 O O . PHE A 1 101 ? 8.275 -7.589 34.781 1.00 46.12 99 PHE A O 1
ATOM 773 N N . GLY A 1 102 ? 9.938 -8.642 35.857 1.00 38.00 100 GLY A N 1
ATOM 774 C CA . GLY A 1 102 ? 10.669 -8.910 34.665 1.00 38.44 100 GLY A CA 1
ATOM 775 C C . GLY A 1 102 ? 11.107 -7.589 34.044 1.00 36.42 100 GLY A C 1
ATOM 776 O O . GLY A 1 102 ? 10.902 -7.385 32.869 1.00 39.04 100 GLY A O 1
ATOM 777 N N . ALA A 1 103 ? 11.555 -6.638 34.863 1.00 36.45 101 ALA A N 1
ATOM 778 C CA . ALA A 1 103 ? 12.036 -5.337 34.314 1.00 32.30 101 ALA A CA 1
ATOM 779 C C . ALA A 1 103 ? 13.220 -5.514 33.354 1.00 33.28 101 ALA A C 1
ATOM 780 O O . ALA A 1 103 ? 14.180 -6.262 33.618 1.00 32.67 101 ALA A O 1
ATOM 782 N N . ASP A 1 104 ? 13.109 -4.822 32.230 1.00 33.46 102 ASP A N 1
ATOM 783 C CA . ASP A 1 104 ? 14.120 -4.746 31.187 1.00 34.09 102 ASP A CA 1
ATOM 784 C C . ASP A 1 104 ? 15.037 -3.529 31.389 1.00 34.02 102 ASP A C 1
ATOM 785 O O . ASP A 1 104 ? 16.146 -3.485 30.828 1.00 31.11 102 ASP A O 1
ATOM 790 N N . ALA A 1 105 ? 14.593 -2.572 32.230 1.00 32.38 103 ALA A N 1
ATOM 791 C CA . ALA A 1 105 ? 15.351 -1.382 32.542 1.00 31.63 103 ALA A CA 1
ATOM 792 C C . ALA A 1 105 ? 14.864 -0.819 33.851 1.00 31.72 103 ALA A C 1
ATOM 793 O O . ALA A 1 105 ? 13.734 -1.109 34.277 1.00 29.64 103 ALA A O 1
ATOM 795 N N . ILE A 1 106 ? 15.744 -0.056 34.508 1.00 29.54 104 ILE A N 1
ATOM 796 C CA . ILE A 1 106 ? 15.406 0.681 35.735 1.00 27.61 104 ILE A CA 1
ATOM 797 C C . ILE A 1 106 ? 15.872 2.127 35.576 1.00 28.42 104 ILE A C 1
ATOM 798 O O . ILE A 1 106 ? 16.961 2.367 35.047 1.00 28.38 104 ILE A O 1
ATOM 803 N N . THR A 1 107 ? 15.028 3.077 35.942 1.00 29.49 105 THR A N 1
ATOM 804 C CA . THR A 1 107 ? 15.412 4.476 35.928 1.00 28.51 105 THR A CA 1
ATOM 805 C C . THR A 1 107 ? 14.857 5.187 37.157 1.00 29.00 105 THR A C 1
ATOM 806 O O . THR A 1 107 ? 13.987 4.639 37.922 1.00 27.65 105 THR A O 1
ATOM 810 N N . THR A 1 108 ? 15.444 6.355 37.434 1.00 28.15 106 THR A N 1
ATOM 811 C CA . THR A 1 108 ? 14.929 7.248 38.433 1.00 29.57 106 THR A CA 1
ATOM 812 C C . THR A 1 108 ? 15.202 8.703 38.065 1.00 30.57 106 THR A C 1
ATOM 813 O O . THR A 1 108 ? 16.196 9.016 37.386 1.00 31.72 106 THR A O 1
ATOM 817 N N . ASN A 1 109 ? 14.328 9.568 38.557 1.00 32.09 107 ASN A N 1
ATOM 818 C CA . ASN A 1 109 ? 14.481 11.015 38.415 1.00 34.30 107 ASN A CA 1
ATOM 819 C C . ASN A 1 109 ? 15.039 11.677 39.648 1.00 34.70 107 ASN A C 1
ATOM 820 O O . ASN A 1 109 ? 15.315 12.856 39.631 1.00 37.01 107 ASN A O 1
ATOM 825 N N . ASN A 1 110 ? 15.236 10.893 40.701 1.00 36.18 108 ASN A N 1
ATOM 826 C CA . ASN A 1 110 ? 15.678 11.385 41.990 1.00 36.68 108 ASN A CA 1
ATOM 827 C C . ASN A 1 110 ? 17.138 11.135 42.286 1.00 38.39 108 ASN A C 1
ATOM 828 O O . ASN A 1 110 ? 17.573 9.998 42.352 1.00 38.96 108 ASN A O 1
ATOM 833 N N . GLU A 1 111 ? 17.830 12.210 42.626 1.00 38.86 109 GLU A N 1
ATOM 834 C CA . GLU A 1 111 ? 19.249 12.213 42.964 1.00 40.76 109 GLU A CA 1
ATOM 835 C C . GLU A 1 111 ? 19.616 11.185 44.057 1.00 42.87 109 GLU A C 1
ATOM 836 O O . GLU A 1 111 ? 20.637 10.485 43.973 1.00 40.19 109 GLU A O 1
ATOM 842 N N . LEU A 1 112 ? 18.773 11.035 45.072 1.00 42.30 110 LEU A N 1
ATOM 843 C CA . LEU A 1 112 ? 19.228 10.316 46.244 1.00 41.87 110 LEU A CA 1
ATOM 844 C C . LEU A 1 112 ? 19.269 8.818 46.038 1.00 40.73 110 LEU A C 1
ATOM 845 O O . LEU A 1 112 ? 20.029 8.140 46.708 1.00 42.04 110 LEU A O 1
ATOM 850 N N . PHE A 1 113 ? 18.543 8.305 45.038 1.00 40.84 111 PHE A N 1
ATOM 851 C CA . PHE A 1 113 ? 18.536 6.861 44.748 1.00 36.57 111 PHE A CA 1
ATOM 852 C C . PHE A 1 113 ? 19.468 6.407 43.591 1.00 33.87 111 PHE A C 1
ATOM 853 O O . PHE A 1 113 ? 19.478 5.260 43.195 1.00 31.43 111 PHE A O 1
ATOM 861 N N . ILE A 1 114 ? 20.269 7.324 43.057 1.00 33.84 112 ILE A N 1
ATOM 862 C CA . ILE A 1 114 ? 21.133 7.035 41.921 1.00 32.97 112 ILE A CA 1
ATOM 863 C C . ILE A 1 114 ? 22.174 5.957 42.192 1.00 32.53 112 ILE A C 1
ATOM 864 O O . ILE A 1 114 ? 22.330 5.043 41.411 1.00 30.99 112 ILE A O 1
ATOM 869 N N . ALA A 1 115 ? 22.867 6.043 43.325 1.00 34.67 113 ALA A N 1
ATOM 870 C CA . ALA A 1 115 ? 23.899 5.030 43.631 1.00 35.50 113 ALA A CA 1
ATOM 871 C C . ALA A 1 115 ? 23.317 3.609 43.786 1.00 35.25 113 ALA A C 1
ATOM 872 O O . ALA A 1 115 ? 23.773 2.687 43.085 1.00 35.65 113 ALA A O 1
ATOM 874 N N . PRO A 1 116 ? 22.269 3.432 44.640 1.00 34.65 114 PRO A N 1
ATOM 875 C CA . PRO A 1 116 ? 21.731 2.083 44.764 1.00 34.38 114 PRO A CA 1
ATOM 876 C C . PRO A 1 116 ? 21.166 1.531 43.467 1.00 31.87 114 PRO A C 1
ATOM 877 O O . PRO A 1 116 ? 21.317 0.349 43.194 1.00 31.28 114 PRO A O 1
ATOM 881 N N . MET A 1 117 ? 20.581 2.384 42.623 1.00 33.10 115 MET A N 1
ATOM 882 C CA . MET A 1 117 ? 19.993 1.886 41.403 1.00 31.40 115 MET A CA 1
ATOM 883 C C . MET A 1 117 ? 21.072 1.289 40.510 1.00 30.81 115 MET A C 1
ATOM 884 O O . MET A 1 117 ? 20.854 0.296 39.859 1.00 31.49 115 MET A O 1
ATOM 889 N N . ALA A 1 118 ? 22.224 1.961 40.397 1.00 32.22 116 ALA A N 1
ATOM 890 C CA . ALA A 1 118 ? 23.315 1.483 39.559 1.00 30.46 116 ALA A CA 1
ATOM 891 C C . ALA A 1 118 ? 23.774 0.074 40.021 1.00 30.88 116 ALA A C 1
ATOM 892 O O . ALA A 1 118 ? 24.096 -0.799 39.194 1.00 29.05 116 ALA A O 1
ATOM 894 N N . LYS A 1 119 ? 23.854 -0.103 41.335 1.00 31.12 117 LYS A N 1
ATOM 895 C CA . LYS A 1 119 ? 24.174 -1.400 41.904 1.00 32.48 117 LYS A CA 1
ATOM 896 C C . LYS A 1 119 ? 23.090 -2.453 41.527 1.00 32.52 117 LYS A C 1
ATOM 897 O O . LYS A 1 119 ? 23.426 -3.566 41.177 1.00 33.53 117 LYS A O 1
ATOM 903 N N . ALA A 1 120 ? 21.807 -2.073 41.569 1.00 30.58 118 ALA A N 1
ATOM 904 C CA . ALA A 1 120 ? 20.769 -3.006 41.197 1.00 31.29 118 ALA A CA 1
ATOM 905 C C . ALA A 1 120 ? 20.871 -3.404 39.729 1.00 30.30 118 ALA A C 1
ATOM 906 O O . ALA A 1 120 ? 20.809 -4.591 39.397 1.00 29.68 118 ALA A O 1
ATOM 908 N N . CYS A 1 121 ? 21.126 -2.432 38.842 1.00 30.19 119 CYS A N 1
ATOM 909 C CA . CYS A 1 121 ? 21.303 -2.737 37.435 1.00 29.63 119 CYS A CA 1
ATOM 910 C C . CYS A 1 121 ? 22.507 -3.677 37.137 1.00 31.75 119 CYS A C 1
ATOM 911 O O . CYS A 1 121 ? 22.387 -4.592 36.329 1.00 32.43 119 CYS A O 1
ATOM 914 N N . GLU A 1 122 ? 23.650 -3.456 37.778 1.00 32.93 120 GLU A N 1
ATOM 915 C CA . GLU A 1 122 ? 24.803 -4.322 37.576 1.00 35.67 120 GLU A CA 1
ATOM 916 C C . GLU A 1 122 ? 24.429 -5.779 37.950 1.00 37.03 120 GLU A C 1
ATOM 917 O O . GLU A 1 122 ? 24.653 -6.729 37.181 1.00 36.79 120 GLU A O 1
ATOM 923 N N . ARG A 1 123 ? 23.881 -5.936 39.140 1.00 35.28 121 ARG A N 1
ATOM 924 C CA . ARG A 1 123 ? 23.499 -7.261 39.629 1.00 37.20 121 ARG A CA 1
ATOM 925 C C . ARG A 1 123 ? 22.511 -7.953 38.695 1.00 37.00 121 ARG A C 1
ATOM 926 O O . ARG A 1 123 ? 22.592 -9.151 38.499 1.00 38.93 121 ARG A O 1
ATOM 934 N N . LEU A 1 124 ? 21.618 -7.189 38.071 1.00 35.63 122 LEU A N 1
ATOM 935 C CA . LEU A 1 124 ? 20.615 -7.751 37.164 1.00 35.55 122 LEU A CA 1
ATOM 936 C C . LEU A 1 124 ? 21.035 -7.872 35.708 1.00 36.70 122 LEU A C 1
ATOM 937 O O . LEU A 1 124 ? 20.245 -8.280 34.867 1.00 35.46 122 LEU A O 1
ATOM 942 N N . GLY A 1 125 ? 22.207 -7.363 35.381 1.00 36.36 123 GLY A N 1
ATOM 943 C CA . GLY A 1 125 ? 22.675 -7.415 34.027 1.00 36.22 123 GLY A CA 1
ATOM 944 C C . GLY A 1 125 ? 21.933 -6.429 33.135 1.00 35.57 123 GLY A C 1
ATOM 945 O O . GLY A 1 125 ? 21.794 -6.674 31.941 1.00 35.35 123 GLY A O 1
ATOM 946 N N . LEU A 1 126 ? 21.430 -5.334 33.719 1.00 33.58 124 LEU A N 1
ATOM 947 C CA . LEU A 1 126 ? 20.733 -4.304 32.945 1.00 33.05 124 LEU A CA 1
ATOM 948 C C . LEU A 1 126 ? 21.636 -3.085 32.759 1.00 34.82 124 LEU A C 1
ATOM 949 O O . LEU A 1 126 ? 22.695 -2.999 33.359 1.00 35.15 124 LEU A O 1
ATOM 954 N N . ARG A 1 127 ? 21.265 -2.208 31.836 1.00 32.91 125 ARG A N 1
ATOM 955 C CA . ARG A 1 127 ? 22.073 -1.017 31.561 1.00 33.34 125 ARG A CA 1
ATOM 956 C C . ARG A 1 127 ? 21.896 -0.011 32.648 1.00 33.15 125 ARG A C 1
ATOM 957 O O . ARG A 1 127 ? 20.795 0.132 33.189 1.00 34.26 125 ARG A O 1
ATOM 965 N N . GLY A 1 128 ? 22.989 0.608 33.075 1.00 30.44 126 GLY A N 1
ATOM 966 C CA . GLY A 1 128 ? 22.899 1.592 34.125 1.00 29.12 126 GLY A CA 1
ATOM 967 C C . GLY A 1 128 ? 24.033 2.538 34.094 1.00 28.02 126 GLY A C 1
ATOM 968 O O . GLY A 1 128 ? 24.798 2.558 33.117 1.00 28.99 126 GLY A O 1
ATOM 969 N N . ALA A 1 129 ? 24.086 3.399 35.099 1.00 27.86 127 ALA A N 1
ATOM 970 C CA . ALA A 1 129 ? 25.163 4.354 35.211 1.00 28.78 127 ALA A CA 1
ATOM 971 C C . ALA A 1 129 ? 26.524 3.746 35.338 1.00 29.75 127 ALA A C 1
ATOM 972 O O . ALA A 1 129 ? 27.479 4.330 34.869 1.00 31.71 127 ALA A O 1
ATOM 974 N N . GLY A 1 130 ? 26.615 2.556 35.970 1.00 29.80 128 GLY A N 1
ATOM 975 C CA . GLY A 1 130 ? 27.877 1.930 36.355 1.00 28.99 128 GLY A CA 1
ATOM 976 C C . GLY A 1 130 ? 28.048 2.189 37.854 1.00 31.71 128 GLY A C 1
ATOM 977 O O . GLY A 1 130 ? 27.628 3.223 38.359 1.00 30.65 128 GLY A O 1
ATOM 978 N N . VAL A 1 131 ? 28.475 1.172 38.604 1.00 33.97 129 VAL A N 1
ATOM 979 C CA . VAL A 1 131 ? 28.500 1.263 40.049 1.00 32.82 129 VAL A CA 1
ATOM 980 C C . VAL A 1 131 ? 29.393 2.380 40.581 1.00 33.41 129 VAL A C 1
ATOM 981 O O . VAL A 1 131 ? 28.943 3.242 41.308 1.00 33.22 129 VAL A O 1
ATOM 985 N N . GLN A 1 132 ? 30.665 2.362 40.214 1.00 36.12 130 GLN A N 1
ATOM 986 C CA . GLN A 1 132 ? 31.611 3.363 40.697 1.00 38.00 130 GLN A CA 1
ATOM 987 C C . GLN A 1 132 ? 31.316 4.711 40.064 1.00 34.10 130 GLN A C 1
ATOM 988 O O . GLN A 1 132 ? 31.441 5.740 40.723 1.00 33.17 130 GLN A O 1
ATOM 994 N N . ALA A 1 133 ? 30.839 4.704 38.815 1.00 34.52 131 ALA A N 1
ATOM 995 C CA . ALA A 1 133 ? 30.490 5.967 38.134 1.00 31.56 131 ALA A CA 1
ATOM 996 C C . ALA A 1 133 ? 29.331 6.712 38.844 1.00 31.59 131 ALA A C 1
ATOM 997 O O . ALA A 1 133 ? 29.403 7.931 39.042 1.00 29.30 131 ALA A O 1
ATOM 999 N N . ALA A 1 134 ? 28.316 5.970 39.314 1.00 29.43 132 ALA A N 1
ATOM 1000 C CA . ALA A 1 134 ? 27.191 6.574 40.039 1.00 29.21 132 ALA A CA 1
ATOM 1001 C C . ALA A 1 134 ? 27.645 7.131 41.390 1.00 30.08 132 ALA A C 1
ATOM 1002 O O . ALA A 1 134 ? 27.241 8.208 41.788 1.00 33.79 132 ALA A O 1
ATOM 1004 N N . GLU A 1 135 ? 28.569 6.456 42.031 1.00 33.61 133 GLU A N 1
ATOM 1005 C CA . GLU A 1 135 ? 29.155 6.956 43.248 1.00 39.35 133 GLU A CA 1
ATOM 1006 C C . GLU A 1 135 ? 29.935 8.243 43.000 1.00 38.91 133 GLU A C 1
ATOM 1007 O O . GLU A 1 135 ? 29.779 9.226 43.747 1.00 41.77 133 GLU A O 1
ATOM 1013 N N . ASN A 1 136 ? 30.617 8.318 41.858 1.00 39.42 134 ASN A N 1
ATOM 1014 C CA . ASN A 1 136 ? 31.353 9.526 41.500 1.00 37.86 134 ASN A CA 1
ATOM 1015 C C . ASN A 1 136 ? 30.422 10.677 41.189 1.00 40.61 134 ASN A C 1
ATOM 1016 O O . ASN A 1 136 ? 30.741 11.845 41.472 1.00 43.16 134 ASN A O 1
ATOM 1021 N N . ALA A 1 137 ? 29.237 10.363 40.648 1.00 38.10 135 ALA A N 1
ATOM 1022 C CA . ALA A 1 137 ? 28.282 11.384 40.310 1.00 35.90 135 ALA A CA 1
ATOM 1023 C C . ALA A 1 137 ? 27.447 11.809 41.500 1.00 39.26 135 ALA A C 1
ATOM 1024 O O . ALA A 1 137 ? 26.518 12.595 41.343 1.00 43.53 135 ALA A O 1
ATOM 1026 N N . ARG A 1 138 ? 27.789 11.313 42.692 1.00 41.83 136 ARG A N 1
ATOM 1027 C CA . ARG A 1 138 ? 26.932 11.490 43.879 1.00 43.84 136 ARG A CA 1
ATOM 1028 C C . ARG A 1 138 ? 27.671 11.866 45.168 1.00 45.06 136 ARG A C 1
ATOM 1029 O O . ARG A 1 138 ? 27.043 12.023 46.230 1.00 54.46 136 ARG A O 1
ATOM 1037 N N . ASP A 1 139 ? 28.982 11.834 45.122 1.00 39.80 137 ASP A N 1
ATOM 1038 C CA . ASP A 1 139 ? 29.800 12.308 46.206 1.00 41.18 137 ASP A CA 1
ATOM 1039 C C . ASP A 1 139 ? 30.705 13.376 45.596 1.00 38.74 137 ASP A C 1
ATOM 1040 O O . ASP A 1 139 ? 31.553 13.059 44.781 1.00 36.36 137 ASP A O 1
ATOM 1045 N N . LYS A 1 140 ? 30.443 14.634 45.926 1.00 40.49 138 LYS A N 1
ATOM 1046 C CA . LYS A 1 140 ? 31.115 15.760 45.245 1.00 39.90 138 LYS A CA 1
ATOM 1047 C C . LYS A 1 140 ? 32.647 15.704 45.421 1.00 40.42 138 LYS A C 1
ATOM 1048 O O . LYS A 1 140 ? 33.369 16.154 44.559 1.00 41.90 138 LYS A O 1
ATOM 1054 N N . ASN A 1 141 ? 33.160 15.084 46.489 1.00 41.89 139 ASN A N 1
ATOM 1055 C CA . ASN A 1 141 ? 34.621 14.912 46.580 1.00 45.12 139 ASN A CA 1
ATOM 1056 C C . ASN A 1 141 ? 35.152 13.898 45.548 1.00 44.46 139 ASN A C 1
ATOM 1057 O O . ASN A 1 141 ? 36.188 14.127 44.930 1.00 43.65 139 ASN A O 1
ATOM 1062 N N . LYS A 1 142 ? 34.394 12.832 45.306 1.00 43.49 140 LYS A N 1
ATOM 1063 C CA . LYS A 1 142 ? 34.750 11.831 44.290 1.00 42.30 140 LYS A CA 1
ATOM 1064 C C . LYS A 1 142 ? 34.623 12.433 42.906 1.00 38.81 140 LYS A C 1
ATOM 1065 O O . LYS A 1 142 ? 35.452 12.196 42.011 1.00 39.51 140 LYS A O 1
ATOM 1071 N N . MET A 1 143 ? 33.561 13.202 42.730 1.00 37.89 141 MET A N 1
ATOM 1072 C CA . MET A 1 143 ? 33.259 13.842 41.461 1.00 36.78 141 MET A CA 1
ATOM 1073 C C . MET A 1 143 ? 34.385 14.803 41.093 1.00 38.30 141 MET A C 1
ATOM 1074 O O . MET A 1 143 ? 34.880 14.747 39.996 1.00 37.54 141 MET A O 1
ATOM 1079 N N . ARG A 1 144 ? 34.737 15.686 42.015 1.00 38.93 142 ARG A N 1
ATOM 1080 C CA . ARG A 1 144 ? 35.766 16.714 41.765 1.00 41.79 142 ARG A CA 1
ATOM 1081 C C . ARG A 1 144 ? 37.128 16.073 41.492 1.00 43.05 142 ARG A C 1
ATOM 1082 O O . ARG A 1 144 ? 37.909 16.582 40.698 1.00 44.32 142 ARG A O 1
ATOM 1090 N N . ASP A 1 145 ? 37.406 14.939 42.143 1.00 43.71 143 ASP A N 1
ATOM 1091 C CA . ASP A 1 145 ? 38.600 14.142 41.852 1.00 46.46 143 ASP A CA 1
ATOM 1092 C C . ASP A 1 145 ? 38.600 13.561 40.424 1.00 45.40 143 ASP A C 1
ATOM 1093 O O . ASP A 1 145 ? 39.653 13.520 39.751 1.00 44.77 143 ASP A O 1
ATOM 1098 N N . ALA A 1 146 ? 37.463 13.014 40.006 1.00 43.71 144 ALA A N 1
ATOM 1099 C CA . ALA A 1 146 ? 37.301 12.520 38.628 1.00 43.68 144 ALA A CA 1
ATOM 1100 C C . ALA A 1 146 ? 37.460 13.644 37.598 1.00 41.31 144 ALA A C 1
ATOM 1101 O O . ALA A 1 146 ? 38.181 13.485 36.615 1.00 44.96 144 ALA A O 1
ATOM 1103 N N . PHE A 1 147 ? 36.764 14.757 37.806 1.00 39.34 145 PHE A N 1
ATOM 1104 C CA . PHE A 1 147 ? 36.957 15.964 36.989 1.00 41.71 145 PHE A CA 1
ATOM 1105 C C . PHE A 1 147 ? 38.428 16.406 36.866 1.00 44.73 145 PHE A C 1
ATOM 1106 O O . PHE A 1 147 ? 38.884 16.714 35.759 1.00 43.14 145 PHE A O 1
ATOM 1114 N N . ASN A 1 148 ? 39.140 16.480 37.991 1.00 43.84 146 ASN A N 1
ATOM 1115 C CA . ASN A 1 148 ? 40.556 16.922 37.978 1.00 48.60 146 ASN A CA 1
ATOM 1116 C C . ASN A 1 148 ? 41.394 15.978 37.106 1.00 50.62 146 ASN A C 1
ATOM 1117 O O . ASN A 1 148 ? 42.262 16.398 36.362 1.00 50.70 146 ASN A O 1
ATOM 1122 N N . LYS A 1 149 ? 41.074 14.697 37.157 1.00 50.38 147 LYS A N 1
ATOM 1123 C CA . LYS A 1 149 ? 41.753 13.692 36.346 1.00 52.62 147 LYS A CA 1
ATOM 1124 C C . LYS A 1 149 ? 41.399 13.736 34.857 1.00 52.35 147 LYS A C 1
ATOM 1125 O O . LYS A 1 149 ? 42.156 13.228 34.025 1.00 56.13 147 LYS A O 1
ATOM 1131 N N . ALA A 1 150 ? 40.253 14.321 34.518 1.00 50.66 148 ALA A N 1
ATOM 1132 C CA . ALA A 1 150 ? 39.697 14.212 33.164 1.00 48.88 148 ALA A CA 1
ATOM 1133 C C . ALA A 1 150 ? 40.212 15.233 32.154 1.00 51.65 148 ALA A C 1
ATOM 1134 O O . ALA A 1 150 ? 39.896 15.107 30.967 1.00 52.11 148 ALA A O 1
ATOM 1136 N N . GLY A 1 151 ? 41.014 16.211 32.582 1.00 51.33 149 GLY A N 1
ATOM 1137 C CA . GLY A 1 151 ? 41.574 17.185 31.618 1.00 55.09 149 GLY A CA 1
ATOM 1138 C C . GLY A 1 151 ? 40.593 18.267 31.174 1.00 56.51 149 GLY A C 1
ATOM 1139 O O . GLY A 1 151 ? 40.773 18.923 30.114 1.00 58.96 149 GLY A O 1
ATOM 1140 N N . VAL A 1 152 ? 39.532 18.437 31.951 1.00 49.85 150 VAL A N 1
ATOM 1141 C CA . VAL A 1 152 ? 38.864 19.734 32.091 1.00 51.10 150 VAL A CA 1
ATOM 1142 C C . VAL A 1 152 ? 39.701 20.561 33.083 1.00 53.81 150 VAL A C 1
ATOM 1143 O O . VAL A 1 152 ? 40.639 20.036 33.676 1.00 54.87 150 VAL A O 1
ATOM 1147 N N . LYS A 1 153 ? 39.397 21.844 33.239 1.00 55.49 151 LYS A N 1
ATOM 1148 C CA . LYS A 1 153 ? 40.112 22.669 34.217 1.00 59.56 151 LYS A CA 1
ATOM 1149 C C . LYS A 1 153 ? 40.044 22.073 35.629 1.00 55.71 151 LYS A C 1
ATOM 1150 O O . LYS A 1 153 ? 38.953 21.718 36.127 1.00 50.24 151 LYS A O 1
ATOM 1156 N N . SER A 1 154 ? 41.197 22.033 36.288 1.00 55.42 152 SER A N 1
ATOM 1157 C CA . SER A 1 154 ? 41.316 21.483 37.638 1.00 57.82 152 SER A CA 1
ATOM 1158 C C . SER A 1 154 ? 41.328 22.625 38.669 1.00 59.10 152 SER A C 1
ATOM 1159 O O . SER A 1 154 ? 41.747 23.747 38.362 1.00 52.59 152 SER A O 1
ATOM 1162 N N . ILE A 1 155 ? 40.839 22.340 39.877 1.00 51.38 153 ILE A N 1
ATOM 1163 C CA . ILE A 1 155 ? 40.905 23.280 40.979 1.00 49.18 153 ILE A CA 1
ATOM 1164 C C . ILE A 1 155 ? 41.216 22.604 42.305 1.00 53.38 153 ILE A C 1
ATOM 1165 O O . ILE A 1 155 ? 40.900 21.411 42.521 1.00 52.23 153 ILE A O 1
ATOM 1170 N N . LYS A 1 156 ? 41.722 23.391 43.247 1.00 55.92 154 LYS A N 1
ATOM 1171 C CA . LYS A 1 156 ? 42.013 22.870 44.584 1.00 54.10 154 LYS A CA 1
ATOM 1172 C C . LYS A 1 156 ? 40.737 22.550 45.351 1.00 53.26 154 LYS A C 1
ATOM 1173 O O . LYS A 1 156 ? 39.807 23.342 45.359 1.00 51.38 154 LYS A O 1
ATOM 1179 N N . ASN A 1 157 ? 40.741 21.434 46.089 1.00 51.94 155 ASN A N 1
ATOM 1180 C CA . ASN A 1 157 ? 39.569 21.023 46.834 1.00 53.09 155 ASN A CA 1
ATOM 1181 C C . ASN A 1 157 ? 39.990 20.114 47.976 1.00 55.34 155 ASN A C 1
ATOM 1182 O O . ASN A 1 157 ? 40.935 19.334 47.825 1.00 53.24 155 ASN A O 1
ATOM 1187 N N . LYS A 1 158 ? 39.296 20.225 49.103 1.00 56.27 156 LYS A N 1
ATOM 1188 C CA . LYS A 1 158 ? 39.643 19.465 50.312 1.00 59.38 156 LYS A CA 1
ATOM 1189 C C . LYS A 1 158 ? 38.422 18.905 51.001 1.00 57.28 156 LYS A C 1
ATOM 1190 O O . LYS A 1 158 ? 37.389 19.568 51.075 1.00 55.35 156 LYS A O 1
ATOM 1196 N N . ARG A 1 159 ? 38.590 17.723 51.603 1.00 56.90 157 ARG A N 1
ATOM 1197 C CA . ARG A 1 159 ? 37.532 17.075 52.358 1.00 53.58 157 ARG A CA 1
ATOM 1198 C C . ARG A 1 159 ? 37.385 17.739 53.733 1.00 51.74 157 ARG A C 1
ATOM 1199 O O . ARG A 1 159 ? 38.363 17.944 54.455 1.00 48.35 157 ARG A O 1
ATOM 1207 N N . VAL A 1 160 ? 36.172 18.152 54.071 1.00 53.42 158 VAL A N 1
ATOM 1208 C CA . VAL A 1 160 ? 35.949 18.803 55.364 1.00 54.53 158 VAL A CA 1
ATOM 1209 C C . VAL A 1 160 ? 34.908 18.102 56.238 1.00 53.78 158 VAL A C 1
ATOM 1210 O O . VAL A 1 160 ? 33.764 17.909 55.817 1.00 51.05 158 VAL A O 1
ATOM 1214 N N . THR A 1 161 ? 35.316 17.742 57.463 1.00 55.35 159 THR A N 1
ATOM 1215 C CA . THR A 1 161 ? 34.389 17.278 58.499 1.00 56.38 159 THR A CA 1
ATOM 1216 C C . THR A 1 161 ? 34.405 18.201 59.705 1.00 57.77 159 THR A C 1
ATOM 1217 O O . THR A 1 161 ? 33.355 18.522 60.273 1.00 59.84 159 THR A O 1
ATOM 1221 N N . THR A 1 162 ? 35.605 18.614 60.097 1.00 55.13 160 THR A N 1
ATOM 1222 C CA . THR A 1 162 ? 35.795 19.329 61.342 1.00 58.54 160 THR A CA 1
ATOM 1223 C C . THR A 1 162 ? 36.135 20.797 61.081 1.00 57.17 160 THR A C 1
ATOM 1224 O O . THR A 1 162 ? 36.511 21.175 59.968 1.00 54.35 160 THR A O 1
ATOM 1228 N N . LEU A 1 163 ? 35.931 21.615 62.108 1.00 59.21 161 LEU A N 1
ATOM 1229 C CA . LEU A 1 163 ? 36.405 23.007 62.134 1.00 62.55 161 LEU A CA 1
ATOM 1230 C C . LEU A 1 163 ? 37.908 23.061 61.818 1.00 62.54 161 LEU A C 1
ATOM 1231 O O . LEU A 1 163 ? 38.389 24.009 61.200 1.00 66.15 161 LEU A O 1
ATOM 1236 N N . GLU A 1 164 ? 38.634 22.041 62.281 1.00 66.00 162 GLU A N 1
ATOM 1237 C CA . GLU A 1 164 ? 40.073 21.890 62.031 1.00 65.61 162 GLU A CA 1
ATOM 1238 C C . GLU A 1 164 ? 40.315 21.655 60.550 1.00 63.85 162 GLU A C 1
ATOM 1239 O O . GLU A 1 164 ? 41.179 22.303 59.934 1.00 61.70 162 GLU A O 1
ATOM 1245 N N . ASP A 1 165 ? 39.516 20.762 59.970 1.00 58.97 163 ASP A N 1
ATOM 1246 C CA . ASP A 1 165 ? 39.547 20.518 58.521 1.00 58.07 163 ASP A CA 1
ATOM 1247 C C . ASP A 1 165 ? 39.255 21.803 57.725 1.00 56.10 163 ASP A C 1
ATOM 1248 O O . ASP A 1 165 ? 39.927 22.111 56.732 1.00 55.12 163 ASP A O 1
ATOM 1253 N N . PHE A 1 166 ? 38.224 22.532 58.143 1.00 57.80 164 PHE A N 1
ATOM 1254 C CA . PHE A 1 166 ? 37.819 23.749 57.428 1.00 56.61 164 PHE A CA 1
ATOM 1255 C C . PHE A 1 166 ? 38.918 24.819 57.482 1.00 59.76 164 PHE A C 1
ATOM 1256 O O . PHE A 1 166 ? 39.251 25.465 56.460 1.00 56.48 164 PHE A O 1
ATOM 1264 N N . ARG A 1 167 ? 39.448 25.026 58.684 1.00 62.07 165 ARG A N 1
ATOM 1265 C CA . ARG A 1 167 ? 40.558 25.956 58.913 1.00 65.46 165 ARG A CA 1
ATOM 1266 C C . ARG A 1 167 ? 41.709 25.649 57.947 1.00 63.08 165 ARG A C 1
ATOM 1267 O O . ARG A 1 167 ? 42.212 26.547 57.244 1.00 57.22 165 ARG A O 1
ATOM 1275 N N . ALA A 1 168 ? 42.098 24.378 57.885 1.00 59.03 166 ALA A N 1
ATOM 1276 C CA . ALA A 1 168 ? 43.179 23.952 56.993 1.00 60.34 166 ALA A CA 1
ATOM 1277 C C . ALA A 1 168 ? 42.824 24.274 55.545 1.00 61.55 166 ALA A C 1
ATOM 1278 O O . ALA A 1 168 ? 43.644 24.849 54.815 1.00 63.89 166 ALA A O 1
ATOM 1280 N N . ALA A 1 169 ? 41.576 23.979 55.160 1.00 57.61 167 ALA A N 1
ATOM 1281 C CA . ALA A 1 169 ? 41.147 24.122 53.770 1.00 57.03 167 ALA A CA 1
ATOM 1282 C C . ALA A 1 169 ? 41.237 25.586 53.310 1.00 56.81 167 ALA A C 1
ATOM 1283 O O . ALA A 1 169 ? 41.825 25.877 52.276 1.00 55.59 167 ALA A O 1
ATOM 1285 N N . LEU A 1 170 ? 40.713 26.487 54.140 1.00 59.09 168 LEU A N 1
ATOM 1286 C CA . LEU A 1 170 ? 40.764 27.927 53.902 1.00 61.12 168 LEU A CA 1
ATOM 1287 C C . LEU A 1 170 ? 42.181 28.493 53.783 1.00 62.43 168 LEU A C 1
ATOM 1288 O O . LEU A 1 170 ? 42.429 29.384 52.971 1.00 63.11 168 LEU A O 1
ATOM 1293 N N . GLU A 1 171 ? 43.102 27.999 54.601 1.00 66.21 169 GLU A N 1
ATOM 1294 C CA . GLU A 1 171 ? 44.514 28.378 54.482 1.00 71.09 169 GLU A CA 1
ATOM 1295 C C . GLU A 1 171 ? 45.119 27.914 53.149 1.00 68.38 169 GLU A C 1
ATOM 1296 O O . GLU A 1 171 ? 45.835 28.665 52.498 1.00 67.37 169 GLU A O 1
ATOM 1302 N N . GLU A 1 172 ? 44.841 26.676 52.760 1.00 68.23 170 GLU A N 1
ATOM 1303 C CA . GLU A 1 172 ? 45.457 26.087 51.567 1.00 69.22 170 GLU A CA 1
ATOM 1304 C C . GLU A 1 172 ? 44.826 26.656 50.307 1.00 69.24 170 GLU A C 1
ATOM 1305 O O . GLU A 1 172 ? 45.516 26.885 49.316 1.00 70.06 170 GLU A O 1
ATOM 1311 N N . ILE A 1 173 ? 43.513 26.893 50.357 1.00 68.39 171 ILE A N 1
ATOM 1312 C CA . ILE A 1 173 ? 42.737 27.292 49.167 1.00 66.48 171 ILE A CA 1
ATOM 1313 C C . ILE A 1 173 ? 42.681 28.818 49.027 1.00 68.42 171 ILE A C 1
ATOM 1314 O O . ILE A 1 173 ? 42.698 29.346 47.918 1.00 63.37 171 ILE A O 1
ATOM 1319 N N . GLY A 1 174 ? 42.629 29.521 50.156 1.00 69.22 172 GLY A N 1
ATOM 1320 C CA . GLY A 1 174 ? 42.383 30.958 50.149 1.00 67.47 172 GLY A CA 1
ATOM 1321 C C . GLY A 1 174 ? 40.951 31.284 49.757 1.00 67.05 172 GLY A C 1
ATOM 1322 O O . GLY A 1 174 ? 40.188 30.400 49.315 1.00 63.46 172 GLY A O 1
ATOM 1323 N N . THR A 1 175 ? 40.569 32.537 49.975 1.00 63.47 173 THR A N 1
ATOM 1324 C CA . THR A 1 175 ? 39.332 33.079 49.427 1.00 65.36 173 THR A CA 1
ATOM 1325 C C . THR A 1 175 ? 39.535 33.533 47.958 1.00 65.96 173 THR A C 1
ATOM 1326 O O . THR A 1 175 ? 40.654 33.845 47.546 1.00 65.80 173 THR A O 1
ATOM 1330 N N . PRO A 1 176 ? 38.456 33.528 47.156 1.00 63.63 174 PRO A N 1
ATOM 1331 C CA . PRO A 1 176 ? 37.157 33.081 47.586 1.00 62.45 174 PRO A CA 1
ATOM 1332 C C . PRO A 1 176 ? 37.076 31.560 47.587 1.00 61.53 174 PRO A C 1
ATOM 1333 O O . PRO A 1 176 ? 37.800 30.881 46.836 1.00 57.41 174 PRO A O 1
ATOM 1337 N N . LEU A 1 177 ? 36.262 31.035 48.492 1.00 58.80 175 LEU A N 1
ATOM 1338 C CA . LEU A 1 177 ? 36.163 29.599 48.693 1.00 56.72 175 LEU A CA 1
ATOM 1339 C C . LEU A 1 177 ? 34.689 29.225 48.668 1.00 53.95 175 LEU A C 1
ATOM 1340 O O . LEU A 1 177 ? 33.833 29.999 49.130 1.00 53.84 175 LEU A O 1
ATOM 1345 N N . ILE A 1 178 ? 34.398 28.112 48.000 1.00 51.96 176 ILE A N 1
ATOM 1346 C CA . ILE A 1 178 ? 33.102 27.477 48.090 1.00 50.43 176 ILE A CA 1
ATOM 1347 C C . ILE A 1 178 ? 33.189 26.338 49.086 1.00 50.31 176 ILE A C 1
ATOM 1348 O O . ILE A 1 178 ? 34.025 25.419 48.951 1.00 44.38 176 ILE A O 1
ATOM 1353 N N . LEU A 1 179 ? 32.302 26.397 50.068 1.00 52.15 177 LEU A N 1
ATOM 1354 C CA . LEU A 1 179 ? 32.098 25.311 51.001 1.00 50.97 177 LEU A CA 1
ATOM 1355 C C . LEU A 1 179 ? 30.711 24.753 50.781 1.00 50.69 177 LEU A C 1
ATOM 1356 O O . LEU A 1 179 ? 29.723 25.494 50.825 1.00 50.15 177 LEU A O 1
ATOM 1361 N N . LYS A 1 180 ? 30.618 23.450 50.563 1.00 49.91 178 LYS A N 1
ATOM 1362 C CA . LYS A 1 180 ? 29.306 22.847 50.341 1.00 49.02 178 LYS A CA 1
ATOM 1363 C C . LYS A 1 180 ? 29.208 21.387 50.759 1.00 45.30 178 LYS A C 1
ATOM 1364 O O . LYS A 1 180 ? 30.207 20.651 50.750 1.00 43.77 178 LYS A O 1
ATOM 1370 N N . PRO A 1 181 ? 28.001 20.974 51.159 1.00 45.52 179 PRO A N 1
ATOM 1371 C CA . PRO A 1 181 ? 27.728 19.555 51.399 1.00 42.97 179 PRO A CA 1
ATOM 1372 C C . PRO A 1 181 ? 28.049 18.736 50.156 1.00 42.92 179 PRO A C 1
ATOM 1373 O O . PRO A 1 181 ? 27.883 19.219 49.018 1.00 42.62 179 PRO A O 1
ATOM 1377 N N . THR A 1 182 ? 28.528 17.522 50.358 1.00 44.06 180 THR A N 1
ATOM 1378 C CA . THR A 1 182 ? 28.920 16.647 49.250 1.00 43.27 180 THR A CA 1
ATOM 1379 C C . THR A 1 182 ? 27.805 15.752 48.642 1.00 43.17 180 THR A C 1
ATOM 1380 O O . THR A 1 182 ? 28.034 15.090 47.638 1.00 44.89 180 THR A O 1
ATOM 1384 N N . TYR A 1 183 ? 26.616 15.730 49.239 1.00 43.66 181 TYR A N 1
ATOM 1385 C CA . TYR A 1 183 ? 25.648 14.642 48.948 1.00 44.96 181 TYR A CA 1
ATOM 1386 C C . TYR A 1 183 ? 24.196 15.110 48.737 1.00 46.63 181 TYR A C 1
ATOM 1387 O O . TYR A 1 183 ? 23.271 14.294 48.654 1.00 49.22 181 TYR A O 1
ATOM 1396 N N . LEU A 1 184 ? 23.993 16.425 48.650 1.00 45.93 182 LEU A N 1
ATOM 1397 C CA . LEU A 1 184 ? 22.655 16.968 48.532 1.00 47.69 182 LEU A CA 1
ATOM 1398 C C . LEU A 1 184 ? 22.399 17.485 47.125 1.00 46.57 182 LEU A C 1
ATOM 1399 O O . LEU A 1 184 ? 22.908 16.923 46.156 1.00 44.47 182 LEU A O 1
ATOM 1404 N N . ALA A 1 185 ? 21.575 18.529 47.022 1.00 48.80 183 ALA A N 1
ATOM 1405 C CA . ALA A 1 185 ? 21.180 19.104 45.736 1.00 48.04 183 ALA A CA 1
ATOM 1406 C C . ALA A 1 185 ? 20.568 20.496 45.953 1.00 47.75 183 ALA A C 1
ATOM 1407 O O . ALA A 1 185 ? 20.485 20.974 47.090 1.00 45.88 183 ALA A O 1
ATOM 1409 N N . SER A 1 186 ? 20.110 21.126 44.871 1.00 47.73 184 SER A N 1
ATOM 1410 C CA . SER A 1 186 ? 19.314 22.369 44.973 1.00 49.65 184 SER A CA 1
ATOM 1411 C C . SER A 1 186 ? 20.054 23.490 45.734 1.00 51.18 184 SER A C 1
ATOM 1412 O O . SER A 1 186 ? 19.413 24.369 46.327 1.00 54.58 184 SER A O 1
ATOM 1415 N N . SER A 1 187 ? 21.387 23.428 45.763 1.00 48.09 185 SER A N 1
ATOM 1416 C CA . SER A 1 187 ? 22.217 24.470 46.409 1.00 48.21 185 SER A CA 1
ATOM 1417 C C . SER A 1 187 ? 22.081 24.485 47.926 1.00 49.25 185 SER A C 1
ATOM 1418 O O . SER A 1 187 ? 22.405 25.487 48.582 1.00 47.92 185 SER A O 1
ATOM 1421 N N . ILE A 1 188 ? 21.615 23.376 48.502 1.00 49.72 186 ILE A N 1
ATOM 1422 C CA . ILE A 1 188 ? 21.414 23.330 49.946 1.00 49.67 186 ILE A CA 1
ATOM 1423 C C . ILE A 1 188 ? 22.785 23.389 50.616 1.00 50.05 186 ILE A C 1
ATOM 1424 O O . ILE A 1 188 ? 23.706 22.634 50.258 1.00 48.55 186 ILE A O 1
ATOM 1429 N N . GLY A 1 189 ? 22.931 24.321 51.551 1.00 50.95 187 GLY A N 1
ATOM 1430 C CA . GLY A 1 189 ? 24.185 24.510 52.265 1.00 51.22 187 GLY A CA 1
ATOM 1431 C C . GLY A 1 189 ? 25.319 25.123 51.443 1.00 50.84 187 GLY A C 1
ATOM 1432 O O . GLY A 1 189 ? 26.433 25.267 51.937 1.00 55.98 187 GLY A O 1
ATOM 1433 N N . VAL A 1 190 ? 25.075 25.455 50.189 1.00 50.41 188 VAL A N 1
ATOM 1434 C CA . VAL A 1 190 ? 26.183 25.934 49.359 1.00 53.03 188 VAL A CA 1
ATOM 1435 C C . VAL A 1 190 ? 26.523 27.355 49.807 1.00 55.19 188 VAL A C 1
ATOM 1436 O O . VAL A 1 190 ? 25.662 28.233 49.803 1.00 59.18 188 VAL A O 1
ATOM 1440 N N . THR A 1 191 ? 27.744 27.547 50.303 1.00 56.66 189 THR A N 1
ATOM 1441 C CA . THR A 1 191 ? 28.137 28.844 50.841 1.00 58.85 189 THR A CA 1
ATOM 1442 C C . THR A 1 191 ? 29.423 29.388 50.215 1.00 55.08 189 THR A C 1
ATOM 1443 O O . THR A 1 191 ? 30.393 28.650 49.951 1.00 50.29 189 THR A O 1
ATOM 1447 N N . LEU A 1 192 ? 29.405 30.692 49.992 1.00 56.96 190 LEU A N 1
ATOM 1448 C CA . LEU A 1 192 ? 30.561 31.421 49.482 1.00 58.41 190 LEU A CA 1
ATOM 1449 C C . LEU A 1 192 ? 31.305 32.069 50.652 1.00 62.52 190 LEU A C 1
ATOM 1450 O O . LEU A 1 192 ? 30.729 32.876 51.394 1.00 66.75 190 LEU A O 1
ATOM 1455 N N . ILE A 1 193 ? 32.585 31.710 50.800 1.00 62.10 191 ILE A N 1
ATOM 1456 C CA . ILE A 1 193 ? 33.464 32.256 51.840 1.00 61.90 191 ILE A CA 1
ATOM 1457 C C . ILE A 1 193 ? 34.421 33.313 51.236 1.00 64.77 191 ILE A C 1
ATOM 1458 O O . ILE A 1 193 ? 35.258 32.983 50.396 1.00 58.75 191 ILE A O 1
ATOM 1463 N N . THR A 1 194 ? 34.308 34.564 51.690 1.00 67.99 192 THR A N 1
ATOM 1464 C CA . THR A 1 194 ? 35.159 35.659 51.190 1.00 70.44 192 THR A CA 1
ATOM 1465 C C . THR A 1 194 ? 35.959 36.367 52.294 1.00 72.24 192 THR A C 1
ATOM 1466 O O . THR A 1 194 ? 36.882 37.110 52.006 1.00 74.96 192 THR A O 1
ATOM 1470 N N . ASP A 1 195 ? 35.631 36.084 53.550 1.00 75.13 193 ASP A N 1
ATOM 1471 C CA . ASP A 1 195 ? 36.143 36.844 54.688 1.00 74.68 193 ASP A CA 1
ATOM 1472 C C . ASP A 1 195 ? 36.747 35.880 55.713 1.00 77.40 193 ASP A C 1
ATOM 1473 O O . ASP A 1 195 ? 36.021 35.114 56.359 1.00 79.49 193 ASP A O 1
ATOM 1478 N N . THR A 1 196 ? 38.073 35.914 55.857 1.00 75.88 194 THR A N 1
ATOM 1479 C CA . THR A 1 196 ? 38.769 35.035 56.807 1.00 76.93 194 THR A CA 1
ATOM 1480 C C . THR A 1 196 ? 38.405 35.391 58.259 1.00 78.19 194 THR A C 1
ATOM 1481 O O . THR A 1 196 ? 38.575 34.587 59.169 1.00 77.36 194 THR A O 1
ATOM 1485 N N . GLU A 1 197 ? 37.898 36.604 58.464 1.00 80.62 195 GLU A N 1
ATOM 1486 C CA . GLU A 1 197 ? 37.491 37.053 59.792 1.00 81.88 195 GLU A CA 1
ATOM 1487 C C . GLU A 1 197 ? 36.273 36.274 60.289 1.00 79.07 195 GLU A C 1
ATOM 1488 O O . GLU A 1 197 ? 36.153 35.991 61.478 1.00 73.98 195 GLU A O 1
ATOM 1494 N N . THR A 1 198 ? 35.364 35.952 59.374 1.00 77.48 196 THR A N 1
ATOM 1495 C CA . THR A 1 198 ? 34.065 35.409 59.746 1.00 77.56 196 THR A CA 1
ATOM 1496 C C . THR A 1 198 ? 33.898 33.995 59.221 1.00 76.80 196 THR A C 1
ATOM 1497 O O . THR A 1 198 ? 32.862 33.371 59.434 1.00 75.58 196 THR A O 1
ATOM 1501 N N . ALA A 1 199 ? 34.924 33.496 58.538 1.00 76.72 197 ALA A N 1
ATOM 1502 C CA . ALA A 1 199 ? 34.842 32.228 57.820 1.00 73.93 197 ALA A CA 1
ATOM 1503 C C . ALA A 1 199 ? 34.536 31.045 58.759 1.00 74.11 197 ALA A C 1
ATOM 1504 O O . ALA A 1 199 ? 33.738 30.164 58.423 1.00 69.10 197 ALA A O 1
ATOM 1506 N N . GLU A 1 200 ? 35.140 31.054 59.946 1.00 77.29 198 GLU A N 1
ATOM 1507 C CA . GLU A 1 200 ? 34.997 29.945 60.889 1.00 80.04 198 GLU A CA 1
ATOM 1508 C C . GLU A 1 200 ? 33.595 29.891 61.528 1.00 78.48 198 GLU A C 1
ATOM 1509 O O . GLU A 1 200 ? 33.066 28.803 61.803 1.00 72.30 198 GLU A O 1
ATOM 1515 N N . ASP A 1 201 ? 32.990 31.060 61.734 1.00 76.90 199 ASP A N 1
ATOM 1516 C CA . ASP A 1 201 ? 31.596 31.142 62.183 1.00 76.91 199 ASP A CA 1
ATOM 1517 C C . ASP A 1 201 ? 30.630 30.692 61.075 1.00 74.88 199 ASP A C 1
ATOM 1518 O O . ASP A 1 201 ? 29.658 29.974 61.342 1.00 73.21 199 ASP A O 1
ATOM 1523 N N . GLU A 1 202 ? 30.902 31.120 59.840 1.00 73.45 200 GLU A N 1
ATOM 1524 C CA . GLU A 1 202 ? 30.167 30.646 58.667 1.00 71.18 200 GLU A CA 1
ATOM 1525 C C . GLU A 1 202 ? 30.171 29.114 58.618 1.00 69.24 200 GLU A C 1
ATOM 1526 O O . GLU A 1 202 ? 29.140 28.503 58.352 1.00 69.71 200 GLU A O 1
ATOM 1532 N N . PHE A 1 203 ? 31.315 28.492 58.901 1.00 67.23 201 PHE A N 1
ATOM 1533 C CA . PHE A 1 203 ? 31.380 27.024 58.908 1.00 64.92 201 PHE A CA 1
ATOM 1534 C C . PHE A 1 203 ? 30.516 26.444 60.019 1.00 65.73 201 PHE A C 1
ATOM 1535 O O . PHE A 1 203 ? 29.710 25.532 59.787 1.00 59.32 201 PHE A O 1
ATOM 1543 N N . ASN A 1 204 ? 30.734 26.928 61.241 1.00 68.86 202 ASN A N 1
ATOM 1544 C CA . ASN A 1 204 ? 30.002 26.420 62.409 1.00 70.79 202 ASN A CA 1
ATOM 1545 C C . ASN A 1 204 ? 28.497 26.457 62.178 1.00 70.83 202 ASN A C 1
ATOM 1546 O O . ASN A 1 204 ? 27.775 25.541 62.588 1.00 64.74 202 ASN A O 1
ATOM 1551 N N . ARG A 1 205 ? 28.040 27.521 61.510 1.00 70.52 203 ARG A N 1
ATOM 1552 C CA . ARG A 1 205 ? 26.619 27.731 61.244 1.00 72.88 203 ARG A CA 1
ATOM 1553 C C . ARG A 1 205 ? 26.024 26.696 60.281 1.00 69.12 203 ARG A C 1
ATOM 1554 O O . ARG A 1 205 ? 24.967 26.153 60.552 1.00 63.68 203 ARG A O 1
ATOM 1562 N N . VAL A 1 206 ? 26.668 26.478 59.132 1.00 68.36 204 VAL A N 1
ATOM 1563 C CA . VAL A 1 206 ? 26.133 25.528 58.138 1.00 66.25 204 VAL A CA 1
ATOM 1564 C C . VAL A 1 206 ? 26.404 24.082 58.522 1.00 65.56 204 VAL A C 1
ATOM 1565 O O . VAL A 1 206 ? 25.712 23.176 58.064 1.00 62.61 204 VAL A O 1
ATOM 1569 N N . ASN A 1 207 ? 27.415 23.871 59.354 1.00 67.01 205 ASN A N 1
ATOM 1570 C CA . ASN A 1 207 ? 27.603 22.583 59.987 1.00 67.30 205 ASN A CA 1
ATOM 1571 C C . ASN A 1 207 ? 26.337 22.189 60.753 1.00 69.28 205 ASN A C 1
ATOM 1572 O O . ASN A 1 207 ? 25.768 21.128 60.510 1.00 65.13 205 ASN A O 1
ATOM 1577 N N . ASP A 1 208 ? 25.883 23.071 61.643 1.00 71.42 206 ASP A N 1
ATOM 1578 C CA . ASP A 1 208 ? 24.711 22.791 62.495 1.00 75.64 206 ASP A CA 1
ATOM 1579 C C . ASP A 1 208 ? 23.432 22.644 61.675 1.00 73.12 206 ASP A C 1
ATOM 1580 O O . ASP A 1 208 ? 22.575 21.810 61.986 1.00 70.15 206 ASP A O 1
ATOM 1585 N N . TYR A 1 209 ? 23.299 23.498 60.663 1.00 73.68 207 TYR A N 1
ATOM 1586 C CA . TYR A 1 209 ? 22.238 23.398 59.653 1.00 73.39 207 TYR A CA 1
ATOM 1587 C C . TYR A 1 209 ? 22.241 22.036 58.923 1.00 72.46 207 TYR A C 1
ATOM 1588 O O . TYR A 1 209 ? 21.212 21.355 58.853 1.00 71.45 207 TYR A O 1
ATOM 1597 N N . LEU A 1 210 ? 23.394 21.647 58.385 1.00 69.32 208 LEU A N 1
ATOM 1598 C CA . LEU A 1 210 ? 23.504 20.397 57.626 1.00 69.17 208 LEU A CA 1
ATOM 1599 C C . LEU A 1 210 ? 22.960 19.194 58.404 1.00 68.63 208 LEU A C 1
ATOM 1600 O O . LEU A 1 210 ? 22.331 18.306 57.828 1.00 63.82 208 LEU A O 1
ATOM 1605 N N . LYS A 1 211 ? 23.231 19.165 59.707 1.00 69.73 209 LYS A N 1
ATOM 1606 C CA . LYS A 1 211 ? 22.810 18.050 60.562 1.00 74.66 209 LYS A CA 1
ATOM 1607 C C . LYS A 1 211 ? 21.289 17.980 60.760 1.00 74.74 209 LYS A C 1
ATOM 1608 O O . LYS A 1 211 ? 20.766 16.945 61.163 1.00 72.23 209 LYS A O 1
ATOM 1614 N N . SER A 1 212 ? 20.593 19.077 60.460 1.00 76.39 210 SER A N 1
ATOM 1615 C CA . SER A 1 212 ? 19.127 19.118 60.502 1.00 77.23 210 SER A CA 1
ATOM 1616 C C . SER A 1 212 ? 18.472 18.699 59.173 1.00 75.03 210 SER A C 1
ATOM 1617 O O . SER A 1 212 ? 17.241 18.593 59.093 1.00 70.06 210 SER A O 1
ATOM 1620 N N . ILE A 1 213 ? 19.278 18.500 58.127 1.00 71.58 211 ILE A N 1
ATOM 1621 C CA . ILE A 1 213 ? 18.743 18.034 56.854 1.00 68.22 211 ILE A CA 1
ATOM 1622 C C . ILE A 1 213 ? 18.563 16.512 56.887 1.00 70.02 211 ILE A C 1
ATOM 1623 O O . ILE A 1 213 ? 19.453 15.764 57.309 1.00 69.51 211 ILE A O 1
ATOM 1628 N N . ASN A 1 214 ? 17.364 16.074 56.529 1.00 67.77 212 ASN A N 1
ATOM 1629 C CA . ASN A 1 214 ? 17.014 14.662 56.566 1.00 65.04 212 ASN A CA 1
ATOM 1630 C C . ASN A 1 214 ? 17.385 14.022 55.240 1.00 60.87 212 ASN A C 1
ATOM 1631 O O . ASN A 1 214 ? 16.908 14.455 54.187 1.00 60.89 212 ASN A O 1
ATOM 1636 N N . VAL A 1 215 ? 18.291 13.044 55.279 1.00 61.02 213 VAL A N 1
ATOM 1637 C CA . VAL A 1 215 ? 18.550 12.188 54.110 1.00 57.74 213 VAL A CA 1
ATOM 1638 C C . VAL A 1 215 ? 18.430 10.713 54.485 1.00 53.78 213 VAL A C 1
ATOM 1639 O O . VAL A 1 215 ? 18.675 10.336 55.632 1.00 50.49 213 VAL A O 1
ATOM 1643 N N . PRO A 1 216 ? 18.095 9.865 53.502 1.00 53.65 214 PRO A N 1
ATOM 1644 C CA . PRO A 1 216 ? 18.069 8.411 53.766 1.00 52.30 214 PRO A CA 1
ATOM 1645 C C . PRO A 1 216 ? 19.447 7.900 54.205 1.00 52.98 214 PRO A C 1
ATOM 1646 O O . PRO A 1 216 ? 20.468 8.443 53.780 1.00 53.82 214 PRO A O 1
ATOM 1650 N N . LYS A 1 217 ? 19.465 6.861 55.033 1.00 55.29 215 LYS A N 1
ATOM 1651 C CA . LYS A 1 217 ? 20.720 6.222 55.452 1.00 54.90 215 LYS A CA 1
ATOM 1652 C C . LYS A 1 217 ? 21.457 5.601 54.241 1.00 50.78 215 LYS A C 1
ATOM 1653 O O . LYS A 1 217 ? 22.665 5.363 54.290 1.00 51.56 215 LYS A O 1
ATOM 1659 N N . ALA A 1 218 ? 20.725 5.342 53.163 1.00 49.68 216 ALA A N 1
ATOM 1660 C CA . ALA A 1 218 ? 21.335 4.817 51.940 1.00 49.97 216 ALA A CA 1
ATOM 1661 C C . ALA A 1 218 ? 22.358 5.771 51.326 1.00 48.81 216 ALA A C 1
ATOM 1662 O O . ALA A 1 218 ? 23.088 5.380 50.421 1.00 45.90 216 ALA A O 1
ATOM 1664 N N . VAL A 1 219 ? 22.317 7.040 51.726 1.00 47.43 217 VAL A N 1
ATOM 1665 C CA . VAL A 1 219 ? 23.259 8.074 51.197 1.00 45.99 217 VAL A CA 1
ATOM 1666 C C . VAL A 1 219 ? 24.505 8.153 52.076 1.00 49.10 217 VAL A C 1
ATOM 1667 O O . VAL A 1 219 ? 24.399 8.460 53.277 1.00 53.46 217 VAL A O 1
ATOM 1671 N N . THR A 1 220 ? 25.669 7.801 51.525 1.00 48.02 218 THR A N 1
ATOM 1672 C CA . THR A 1 220 ? 26.916 7.868 52.297 1.00 45.74 218 THR A CA 1
ATOM 1673 C C . THR A 1 220 ? 27.920 8.691 51.487 1.00 46.96 218 THR A C 1
ATOM 1674 O O . THR A 1 220 ? 27.694 8.979 50.311 1.00 44.87 218 THR A O 1
ATOM 1678 N N . PHE A 1 221 ? 28.996 9.105 52.136 1.00 44.32 219 PHE A N 1
ATOM 1679 C CA . PHE A 1 221 ? 29.877 10.109 51.565 1.00 49.03 219 PHE A CA 1
ATOM 1680 C C . PHE A 1 221 ? 31.182 10.066 52.332 1.00 49.50 219 PHE A C 1
ATOM 1681 O O . PHE A 1 221 ? 31.208 9.626 53.473 1.00 47.60 219 PHE A O 1
ATOM 1689 N N . GLU A 1 222 ? 32.278 10.484 51.706 1.00 48.94 220 GLU A N 1
ATOM 1690 C CA . GLU A 1 222 ? 33.582 10.370 52.368 1.00 52.90 220 GLU A CA 1
ATOM 1691 C C . GLU A 1 222 ? 33.734 11.405 53.488 1.00 50.81 220 GLU A C 1
ATOM 1692 O O . GLU A 1 222 ? 34.221 11.096 54.577 1.00 53.65 220 GLU A O 1
ATOM 1698 N N . ALA A 1 223 ? 33.271 12.617 53.224 1.00 47.75 221 ALA A N 1
ATOM 1699 C CA . ALA A 1 223 ? 33.295 13.683 54.224 1.00 46.65 221 ALA A CA 1
ATOM 1700 C C . ALA A 1 223 ? 32.019 14.479 54.019 1.00 43.33 221 ALA A C 1
ATOM 1701 O O . ALA A 1 223 ? 31.496 14.499 52.915 1.00 41.85 221 ALA A O 1
ATOM 1703 N N . PRO A 1 224 ? 31.517 15.146 55.063 1.00 44.10 222 PRO A N 1
ATOM 1704 C CA . PRO A 1 224 ? 30.263 15.884 54.845 1.00 44.73 222 PRO A CA 1
ATOM 1705 C C . PRO A 1 224 ? 30.391 17.077 53.905 1.00 45.07 222 PRO A C 1
ATOM 1706 O O . PRO A 1 224 ? 29.462 17.382 53.150 1.00 42.31 222 PRO A O 1
ATOM 1710 N N . PHE A 1 225 ? 31.538 17.738 53.945 1.00 46.64 223 PHE A N 1
ATOM 1711 C CA . PHE A 1 225 ? 31.717 18.987 53.185 1.00 47.11 223 PHE A CA 1
ATOM 1712 C C . PHE A 1 225 ? 32.815 18.830 52.150 1.00 47.55 223 PHE A C 1
ATOM 1713 O O . PHE A 1 225 ? 33.759 18.045 52.336 1.00 46.01 223 PHE A O 1
ATOM 1721 N N . ILE A 1 226 ? 32.698 19.582 51.052 1.00 46.37 224 ILE A N 1
ATOM 1722 C CA . ILE A 1 226 ? 33.828 19.844 50.204 1.00 45.91 224 ILE A CA 1
ATOM 1723 C C . ILE A 1 226 ? 34.052 21.354 50.225 1.00 46.59 224 ILE A C 1
ATOM 1724 O O . ILE A 1 226 ? 33.100 22.140 50.260 1.00 46.44 224 ILE A O 1
ATOM 1729 N N . ALA A 1 227 ? 35.309 21.733 50.369 1.00 45.94 225 ALA A N 1
ATOM 1730 C CA . ALA A 1 227 ? 35.709 23.117 50.198 1.00 44.44 225 ALA A CA 1
ATOM 1731 C C . ALA A 1 227 ? 36.587 23.152 48.980 1.00 45.21 225 ALA A C 1
ATOM 1732 O O . ALA A 1 227 ? 37.493 22.329 48.843 1.00 43.97 225 ALA A O 1
ATOM 1734 N N . GLU A 1 228 ? 36.295 24.083 48.073 1.00 45.02 226 GLU A N 1
ATOM 1735 C CA . GLU A 1 228 ? 36.984 24.122 46.796 1.00 44.86 226 GLU A CA 1
ATOM 1736 C C . GLU A 1 228 ? 37.045 25.544 46.261 1.00 44.12 226 GLU A C 1
ATOM 1737 O O . GLU A 1 228 ? 36.313 26.439 46.699 1.00 44.27 226 GLU A O 1
ATOM 1743 N N . GLU A 1 229 ? 37.969 25.761 45.348 1.00 45.74 227 GLU A N 1
ATOM 1744 C CA . GLU A 1 229 ? 38.102 27.069 44.719 1.00 49.16 227 GLU A CA 1
ATOM 1745 C C . GLU A 1 229 ? 36.766 27.562 44.175 1.00 47.52 227 GLU A C 1
ATOM 1746 O O . GLU A 1 229 ? 36.043 26.812 43.551 1.00 47.88 227 GLU A O 1
ATOM 1752 N N . PHE A 1 230 ? 36.423 28.811 44.457 1.00 49.89 228 PHE A N 1
ATOM 1753 C CA . PHE A 1 230 ? 35.378 29.505 43.695 1.00 49.07 228 PHE A CA 1
ATOM 1754 C C . PHE A 1 230 ? 35.772 29.677 42.229 1.00 48.94 228 PHE A C 1
ATOM 1755 O O . PHE A 1 230 ? 36.832 30.251 41.909 1.00 48.29 228 PHE A O 1
ATOM 1763 N N . LEU A 1 231 ? 34.948 29.160 41.323 1.00 45.31 229 LEU A N 1
ATOM 1764 C CA . LEU A 1 231 ? 35.202 29.387 39.907 1.00 45.81 229 LEU A CA 1
ATOM 1765 C C . LEU A 1 231 ? 34.649 30.748 39.499 1.00 45.10 229 LEU A C 1
ATOM 1766 O O . LEU A 1 231 ? 33.442 30.961 39.504 1.00 43.88 229 LEU A O 1
ATOM 1771 N N . GLN A 1 232 ? 35.551 31.678 39.152 1.00 46.15 230 GLN A N 1
ATOM 1772 C CA . GLN A 1 232 ? 35.141 33.028 38.759 1.00 46.30 230 GLN A CA 1
ATOM 1773 C C . GLN A 1 232 ? 34.535 33.003 37.366 1.00 44.21 230 GLN A C 1
ATOM 1774 O O . GLN A 1 232 ? 35.138 32.464 36.432 1.00 43.71 230 GLN A O 1
ATOM 1780 N N . GLY A 1 233 ? 33.363 33.603 37.215 1.00 41.99 231 GLY A N 1
ATOM 1781 C CA . GLY A 1 233 ? 32.790 33.823 35.892 1.00 40.97 231 GLY A CA 1
ATOM 1782 C C . GLY A 1 233 ? 33.401 35.022 35.171 1.00 40.61 231 GLY A C 1
ATOM 1783 O O . GLY A 1 233 ? 33.878 35.962 35.815 1.00 41.35 231 GLY A O 1
ATOM 1784 N N . GLU A 1 234 ? 33.457 34.940 33.843 1.00 40.97 232 GLU A N 1
ATOM 1785 C CA . GLU A 1 234 ? 33.774 36.113 32.982 1.00 40.97 232 GLU A CA 1
ATOM 1786 C C . GLU A 1 234 ? 32.715 36.256 31.877 1.00 38.73 232 GLU A C 1
ATOM 1787 O O . GLU A 1 234 ? 32.909 35.834 30.736 1.00 38.86 232 GLU A O 1
ATOM 1793 N N . TYR A 1 235 ? 31.578 36.803 32.267 1.00 39.89 233 TYR A N 1
ATOM 1794 C CA . TYR A 1 235 ? 30.355 36.909 31.440 1.00 37.95 233 TYR A CA 1
ATOM 1795 C C . TYR A 1 235 ? 30.668 37.434 30.059 1.00 38.19 233 TYR A C 1
ATOM 1796 O O . TYR A 1 235 ? 30.262 36.850 29.036 1.00 36.23 233 TYR A O 1
ATOM 1805 N N . GLY A 1 236 ? 31.396 38.543 30.051 1.00 38.53 234 GLY A N 1
ATOM 1806 C CA . GLY A 1 236 ? 31.686 39.265 28.840 1.00 39.39 234 GLY A CA 1
ATOM 1807 C C . GLY A 1 236 ? 32.583 38.507 27.883 1.00 39.11 234 GLY A C 1
ATOM 1808 O O . GLY A 1 236 ? 32.676 38.863 26.708 1.00 38.90 234 GLY A O 1
ATOM 1809 N N . ASP A 1 237 ? 33.285 37.491 28.377 1.00 38.18 235 ASP A N 1
ATOM 1810 C CA . ASP A 1 237 ? 34.080 36.641 27.480 1.00 38.31 235 ASP A CA 1
ATOM 1811 C C . ASP A 1 237 ? 33.183 35.683 26.680 1.00 36.66 235 ASP A C 1
ATOM 1812 O O . ASP A 1 237 ? 33.598 35.160 25.644 1.00 36.99 235 ASP A O 1
ATOM 1817 N N . TRP A 1 238 ? 31.933 35.566 27.084 1.00 35.22 236 TRP A N 1
ATOM 1818 C CA . TRP A 1 238 ? 31.001 34.563 26.509 1.00 34.99 236 TRP A CA 1
ATOM 1819 C C . TRP A 1 238 ? 29.793 35.228 25.838 1.00 34.63 236 TRP A C 1
ATOM 1820 O O . TRP A 1 238 ? 29.595 35.060 24.637 1.00 35.29 236 TRP A O 1
ATOM 1831 N N . TYR A 1 239 ? 28.940 35.909 26.624 1.00 34.13 237 TYR A N 1
ATOM 1832 C CA . TYR A 1 239 ? 27.721 36.484 26.071 1.00 34.69 237 TYR A CA 1
ATOM 1833 C C . TYR A 1 239 ? 27.983 37.886 25.462 1.00 35.91 237 TYR A C 1
ATOM 1834 O O . TYR A 1 239 ? 28.788 38.655 25.996 1.00 35.19 237 TYR A O 1
ATOM 1843 N N . GLN A 1 240 ? 27.363 38.102 24.307 1.00 35.54 238 GLN A N 1
ATOM 1844 C CA . GLN A 1 240 ? 27.399 39.384 23.569 1.00 37.65 238 GLN A CA 1
ATOM 1845 C C . GLN A 1 240 ? 26.345 40.350 24.049 1.00 39.15 238 GLN A C 1
ATOM 1846 O O . GLN A 1 240 ? 26.521 41.553 23.931 1.00 37.31 238 GLN A O 1
ATOM 1852 N N . THR A 1 241 ? 25.231 39.838 24.579 1.00 39.82 239 THR A N 1
ATOM 1853 C CA . THR A 1 241 ? 24.192 40.688 25.199 1.00 42.04 239 THR A CA 1
ATOM 1854 C C . THR A 1 241 ? 23.961 40.431 26.689 1.00 42.81 239 THR A C 1
ATOM 1855 O O . THR A 1 241 ? 24.339 39.380 27.239 1.00 39.89 239 THR A O 1
ATOM 1859 N N . GLU A 1 242 ? 23.383 41.425 27.347 1.00 44.03 240 GLU A N 1
ATOM 1860 C CA . GLU A 1 242 ? 22.995 41.289 28.745 1.00 47.88 240 GLU A CA 1
ATOM 1861 C C . GLU A 1 242 ? 21.809 40.322 28.818 1.00 42.68 240 GLU A C 1
ATOM 1862 O O . GLU A 1 242 ? 21.187 40.030 27.798 1.00 41.95 240 GLU A O 1
ATOM 1868 N N . GLY A 1 243 ? 21.480 39.862 30.014 1.00 46.96 241 GLY A N 1
ATOM 1869 C CA . GLY A 1 243 ? 20.254 39.053 30.206 1.00 44.39 241 GLY A CA 1
ATOM 1870 C C . GLY A 1 243 ? 20.408 37.683 30.844 1.00 43.36 241 GLY A C 1
ATOM 1871 O O . GLY A 1 243 ? 19.436 37.147 31.369 1.00 43.84 241 GLY A O 1
ATOM 1872 N N . TYR A 1 244 ? 21.607 37.104 30.764 1.00 42.02 242 TYR A N 1
ATOM 1873 C CA . TYR A 1 244 ? 21.836 35.725 31.190 1.00 39.35 242 TYR A CA 1
ATOM 1874 C C . TYR A 1 244 ? 22.729 35.747 32.430 1.00 38.35 242 TYR A C 1
ATOM 1875 O O . TYR A 1 244 ? 22.661 36.681 33.203 1.00 38.76 242 TYR A O 1
ATOM 1884 N N . SER A 1 245 ? 23.469 34.674 32.690 1.00 39.20 243 SER A N 1
ATOM 1885 C CA . SER A 1 245 ? 24.389 34.621 33.845 1.00 40.58 243 SER A CA 1
ATOM 1886 C C . SER A 1 245 ? 25.681 33.975 33.404 1.00 39.91 243 SER A C 1
ATOM 1887 O O . SER A 1 245 ? 25.850 33.663 32.206 1.00 41.65 243 SER A O 1
ATOM 1890 N N . ASP A 1 246 ? 26.650 33.881 34.312 1.00 39.25 244 ASP A N 1
ATOM 1891 C CA . ASP A 1 246 ? 27.953 33.282 33.982 1.00 37.84 244 ASP A CA 1
ATOM 1892 C C . ASP A 1 246 ? 28.029 31.782 34.363 1.00 35.87 244 ASP A C 1
ATOM 1893 O O . ASP A 1 246 ? 29.100 31.274 34.690 1.00 34.94 244 ASP A O 1
ATOM 1898 N N . TYR A 1 247 ? 26.907 31.101 34.218 1.00 36.69 245 TYR A N 1
ATOM 1899 C CA . TYR A 1 247 ? 26.848 29.622 34.220 1.00 36.34 245 TYR A CA 1
ATOM 1900 C C . TYR A 1 247 ? 25.750 29.133 33.296 1.00 35.96 245 TYR A C 1
ATOM 1901 O O . TYR A 1 247 ? 24.813 29.885 32.918 1.00 35.12 245 TYR A O 1
ATOM 1910 N N . ILE A 1 248 ? 25.902 27.895 32.855 1.00 33.74 246 ILE A N 1
ATOM 1911 C CA . ILE A 1 248 ? 24.874 27.246 32.089 1.00 33.34 246 ILE A CA 1
ATOM 1912 C C . ILE A 1 248 ? 24.666 25.848 32.650 1.00 33.27 246 ILE A C 1
ATOM 1913 O O . ILE A 1 248 ? 25.468 25.383 33.495 1.00 31.75 246 ILE A O 1
ATOM 1918 N N . SER A 1 249 ? 23.647 25.169 32.119 1.00 31.31 247 SER A N 1
ATOM 1919 C CA . SER A 1 249 ? 23.572 23.731 32.175 1.00 29.91 247 SER A CA 1
ATOM 1920 C C . SER A 1 249 ? 23.484 23.132 30.803 1.00 30.29 247 SER A C 1
ATOM 1921 O O . SER A 1 249 ? 23.066 23.803 29.842 1.00 30.66 247 SER A O 1
ATOM 1924 N N . ILE A 1 250 ? 23.997 21.910 30.686 1.00 28.46 248 ILE A N 1
ATOM 1925 C CA . ILE A 1 250 ? 23.830 21.123 29.466 1.00 29.49 248 ILE A CA 1
ATOM 1926 C C . ILE A 1 250 ? 23.250 19.727 29.759 1.00 30.35 248 ILE A C 1
ATOM 1927 O O . ILE A 1 250 ? 23.649 19.059 30.707 1.00 31.39 248 ILE A O 1
ATOM 1932 N N . GLU A 1 251 ? 22.203 19.393 29.010 1.00 31.63 249 GLU A N 1
ATOM 1933 C CA . GLU A 1 251 ? 21.468 18.138 29.166 1.00 28.79 249 GLU A CA 1
ATOM 1934 C C . GLU A 1 251 ? 21.958 17.176 28.087 1.00 28.77 249 GLU A C 1
ATOM 1935 O O . GLU A 1 251 ? 22.044 17.548 26.890 1.00 28.59 249 GLU A O 1
ATOM 1941 N N . GLY A 1 252 ? 22.396 15.990 28.516 1.00 26.56 250 GLY A N 1
ATOM 1942 C CA . GLY A 1 252 ? 22.829 14.936 27.599 1.00 28.21 250 GLY A CA 1
ATOM 1943 C C . GLY A 1 252 ? 22.360 13.513 27.984 1.00 29.53 250 GLY A C 1
ATOM 1944 O O . GLY A 1 252 ? 21.598 13.322 28.936 1.00 29.76 250 GLY A O 1
ATOM 1945 N N . ILE A 1 253 ? 22.803 12.544 27.203 1.00 29.73 251 ILE A N 1
ATOM 1946 C CA . ILE A 1 253 ? 22.545 11.108 27.446 1.00 31.07 251 ILE A CA 1
ATOM 1947 C C . ILE A 1 253 ? 23.900 10.413 27.268 1.00 30.39 251 ILE A C 1
ATOM 1948 O O . ILE A 1 253 ? 24.628 10.684 26.279 1.00 30.86 251 ILE A O 1
ATOM 1953 N N . MET A 1 254 ? 24.284 9.585 28.243 1.00 30.99 252 MET A N 1
ATOM 1954 C CA . MET A 1 254 ? 25.310 8.598 28.067 1.00 30.55 252 MET A CA 1
ATOM 1955 C C . MET A 1 254 ? 24.695 7.313 27.538 1.00 31.06 252 MET A C 1
ATOM 1956 O O . MET A 1 254 ? 23.752 6.735 28.139 1.00 29.75 252 MET A O 1
ATOM 1961 N N . ALA A 1 255 ? 25.299 6.815 26.487 1.00 30.57 253 ALA A N 1
ATOM 1962 C CA . ALA A 1 255 ? 24.952 5.531 25.907 1.00 32.38 253 ALA A CA 1
ATOM 1963 C C . ALA A 1 255 ? 26.213 4.733 25.666 1.00 34.41 253 ALA A C 1
ATOM 1964 O O . ALA A 1 255 ? 27.134 5.190 24.961 1.00 31.40 253 ALA A O 1
ATOM 1966 N N . ASP A 1 256 ? 26.273 3.557 26.288 1.00 34.67 254 ASP A N 1
ATOM 1967 C CA . ASP A 1 256 ? 27.480 2.716 26.310 1.00 39.16 254 ASP A CA 1
ATOM 1968 C C . ASP A 1 256 ? 28.743 3.511 26.544 1.00 36.41 254 ASP A C 1
ATOM 1969 O O . ASP A 1 256 ? 29.789 3.227 25.949 1.00 35.13 254 ASP A O 1
ATOM 1974 N N . GLY A 1 257 ? 28.683 4.490 27.439 1.00 33.91 255 GLY A N 1
ATOM 1975 C CA . GLY A 1 257 ? 29.893 5.126 27.918 1.00 34.97 255 GLY A CA 1
ATOM 1976 C C . GLY A 1 257 ? 30.348 6.319 27.051 1.00 35.16 255 GLY A C 1
ATOM 1977 O O . GLY A 1 257 ? 31.293 6.962 27.372 1.00 33.82 255 GLY A O 1
ATOM 1978 N N . GLU A 1 258 ? 29.570 6.618 26.022 1.00 35.48 256 GLU A N 1
ATOM 1979 C CA . GLU A 1 258 ? 29.745 7.792 25.165 1.00 35.77 256 GLU A CA 1
ATOM 1980 C C . GLU A 1 258 ? 28.694 8.891 25.430 1.00 32.73 256 GLU A C 1
ATOM 1981 O O . GLU A 1 258 ? 27.472 8.625 25.576 1.00 30.94 256 GLU A O 1
ATOM 1987 N N . TYR A 1 259 ? 29.163 10.142 25.466 1.00 31.73 257 TYR A N 1
ATOM 1988 C CA . TYR A 1 259 ? 28.316 11.293 25.738 1.00 29.91 257 TYR A CA 1
ATOM 1989 C C . TYR A 1 259 ? 27.635 11.823 24.486 1.00 32.45 257 TYR A C 1
ATOM 1990 O O . TYR A 1 259 ? 28.294 12.042 23.465 1.00 29.87 257 TYR A O 1
ATOM 1999 N N . PHE A 1 260 ? 26.331 12.011 24.591 1.00 29.62 258 PHE A N 1
ATOM 2000 C CA . PHE A 1 260 ? 25.505 12.599 23.561 1.00 30.34 258 PHE A CA 1
ATOM 2001 C C . PHE A 1 260 ? 24.823 13.865 24.039 1.00 29.66 258 PHE A C 1
ATOM 2002 O O . PHE A 1 260 ? 23.813 13.814 24.771 1.00 30.14 258 PHE A O 1
ATOM 2010 N N . PRO A 1 261 ? 25.362 15.030 23.627 1.00 29.70 259 PRO A N 1
ATOM 2011 C CA . PRO A 1 261 ? 24.746 16.292 24.029 1.00 29.66 259 PRO A CA 1
ATOM 2012 C C . PRO A 1 261 ? 23.385 16.491 23.351 1.00 29.48 259 PRO A C 1
ATOM 2013 O O . PRO A 1 261 ? 23.215 16.149 22.191 1.00 32.69 259 PRO A O 1
ATOM 2017 N N . ILE A 1 262 ? 22.466 17.098 24.050 1.00 30.10 260 ILE A N 1
ATOM 2018 C CA . ILE A 1 262 ? 21.142 17.363 23.513 1.00 31.17 260 ILE A CA 1
ATOM 2019 C C . ILE A 1 262 ? 20.872 18.853 23.437 1.00 31.11 260 ILE A C 1
ATOM 2020 O O . ILE A 1 262 ? 20.554 19.379 22.370 1.00 31.66 260 ILE A O 1
ATOM 2025 N N . ALA A 1 263 ? 21.026 19.555 24.548 1.00 29.99 261 ALA A N 1
ATOM 2026 C CA . ALA A 1 263 ? 20.706 20.979 24.577 1.00 29.19 261 ALA A CA 1
ATOM 2027 C C . ALA A 1 263 ? 21.365 21.655 25.773 1.00 29.74 261 ALA A C 1
ATOM 2028 O O . ALA A 1 263 ? 21.535 21.069 26.865 1.00 30.86 261 ALA A O 1
ATOM 2030 N N . ILE A 1 264 ? 21.724 22.902 25.546 1.00 29.50 262 ILE A N 1
ATOM 2031 C CA . ILE A 1 264 ? 22.342 23.784 26.534 1.00 29.48 262 ILE A CA 1
ATOM 2032 C C . ILE A 1 264 ? 21.305 24.804 26.912 1.00 30.10 262 ILE A C 1
ATOM 2033 O O . ILE A 1 264 ? 20.553 25.348 26.049 1.00 31.05 262 ILE A O 1
ATOM 2038 N N . HIS A 1 265 ? 21.196 25.034 28.217 1.00 32.31 263 HIS A N 1
ATOM 2039 C CA . HIS A 1 265 ? 20.254 25.994 28.777 1.00 31.53 263 HIS A CA 1
ATOM 2040 C C . HIS A 1 265 ? 21.002 27.223 29.268 1.00 33.25 263 HIS A C 1
ATOM 2041 O O . HIS A 1 265 ? 21.931 27.102 30.055 1.00 31.44 263 HIS A O 1
ATOM 2048 N N . ASP A 1 266 ? 20.598 28.419 28.783 1.00 33.00 264 ASP A N 1
ATOM 2049 C CA . ASP A 1 266 ? 20.965 29.681 29.425 1.00 33.75 264 ASP A CA 1
ATOM 2050 C C . ASP A 1 266 ? 20.220 29.871 30.731 1.00 35.94 264 ASP A C 1
ATOM 2051 O O . ASP A 1 266 ? 19.199 29.202 30.967 1.00 35.33 264 ASP A O 1
ATOM 2056 N N . LYS A 1 267 ? 20.782 30.707 31.614 1.00 36.13 265 LYS A N 1
ATOM 2057 C CA . LYS A 1 267 ? 20.229 30.979 32.956 1.00 38.03 265 LYS A CA 1
ATOM 2058 C C . LYS A 1 267 ? 20.048 32.472 33.164 1.00 40.57 265 LYS A C 1
ATOM 2059 O O . LYS A 1 267 ? 20.732 33.277 32.529 1.00 37.85 265 LYS A O 1
ATOM 2065 N N . THR A 1 268 ? 19.142 32.851 34.071 1.00 42.21 266 THR A N 1
ATOM 2066 C CA . THR A 1 268 ? 19.143 34.195 34.631 1.00 43.30 266 THR A CA 1
ATOM 2067 C C . THR A 1 268 ? 19.920 34.185 35.939 1.00 44.26 266 THR A C 1
ATOM 2068 O O . THR A 1 268 ? 20.191 33.115 36.494 1.00 41.00 266 THR A O 1
ATOM 2072 N N . PRO A 1 269 ? 20.379 35.369 36.400 1.00 44.82 267 PRO A N 1
ATOM 2073 C CA . PRO A 1 269 ? 21.186 35.363 37.621 1.00 46.16 267 PRO A CA 1
ATOM 2074 C C . PRO A 1 269 ? 20.449 34.726 38.814 1.00 46.59 267 PRO A C 1
ATOM 2075 O O . PRO A 1 269 ? 19.271 35.007 39.021 1.00 49.09 267 PRO A O 1
ATOM 2079 N N . GLN A 1 270 ? 21.191 33.973 39.620 1.00 46.00 268 GLN A N 1
ATOM 2080 C CA . GLN A 1 270 ? 20.693 33.314 40.820 1.00 46.91 268 GLN A CA 1
ATOM 2081 C C . GLN A 1 270 ? 20.468 34.363 41.928 1.00 51.03 268 GLN A C 1
ATOM 2082 O O . GLN A 1 270 ? 21.033 35.479 41.892 1.00 46.51 268 GLN A O 1
ATOM 2088 N N . ILE A 1 271 ? 19.631 34.003 42.893 1.00 49.39 269 ILE A N 1
ATOM 2089 C CA . ILE A 1 271 ? 19.502 34.744 44.151 1.00 51.43 269 ILE A CA 1
ATOM 2090 C C . ILE A 1 271 ? 20.367 34.048 45.201 1.00 52.33 269 ILE A C 1
ATOM 2091 O O . ILE A 1 271 ? 19.993 32.994 45.753 1.00 52.23 269 ILE A O 1
ATOM 2096 N N . GLY A 1 272 ? 21.574 34.563 45.392 1.00 52.09 270 GLY A N 1
ATOM 2097 C CA . GLY A 1 272 ? 22.655 33.792 46.020 1.00 53.08 270 GLY A CA 1
ATOM 2098 C C . GLY A 1 272 ? 23.038 32.622 45.134 1.00 53.23 270 GLY A C 1
ATOM 2099 O O . GLY A 1 272 ? 23.527 32.816 44.006 1.00 49.69 270 GLY A O 1
ATOM 2100 N N . PHE A 1 273 ? 22.775 31.402 45.604 1.00 55.17 271 PHE A N 1
ATOM 2101 C CA . PHE A 1 273 ? 22.905 30.213 44.744 1.00 53.90 271 PHE A CA 1
ATOM 2102 C C . PHE A 1 273 ? 21.575 29.584 44.383 1.00 50.17 271 PHE A C 1
ATOM 2103 O O . PHE A 1 273 ? 21.533 28.617 43.641 1.00 51.05 271 PHE A O 1
ATOM 2111 N N . THR A 1 274 ? 20.483 30.192 44.817 1.00 49.91 272 THR A N 1
ATOM 2112 C CA . THR A 1 274 ? 19.169 29.732 44.408 1.00 48.48 272 THR A CA 1
ATOM 2113 C C . THR A 1 274 ? 18.887 30.077 42.960 1.00 47.28 272 THR A C 1
ATOM 2114 O O . THR A 1 274 ? 18.948 31.250 42.568 1.00 47.61 272 THR A O 1
ATOM 2118 N N . GLU A 1 275 ? 18.586 29.049 42.166 1.00 43.92 273 GLU A N 1
ATOM 2119 C CA . GLU A 1 275 ? 18.342 29.216 40.729 1.00 44.87 273 GLU A CA 1
ATOM 2120 C C . GLU A 1 275 ? 16.999 29.891 40.439 1.00 43.05 273 GLU A C 1
ATOM 2121 O O . GLU A 1 275 ? 16.022 29.705 41.186 1.00 42.55 273 GLU A O 1
ATOM 2127 N N . THR A 1 276 ? 16.945 30.627 39.333 1.00 39.63 274 THR A N 1
ATOM 2128 C CA . THR A 1 276 ? 15.787 31.486 38.979 1.00 41.67 274 THR A CA 1
ATOM 2129 C C . THR A 1 276 ? 15.089 31.171 37.641 1.00 40.32 274 THR A C 1
ATOM 2130 O O . THR A 1 276 ? 13.862 31.220 37.545 1.00 39.66 274 THR A O 1
ATOM 2134 N N . SER A 1 277 ? 15.843 30.948 36.575 1.00 39.35 275 SER A N 1
ATOM 2135 C CA . SER A 1 277 ? 15.210 30.714 35.264 1.00 40.34 275 SER A CA 1
ATOM 2136 C C . SER A 1 277 ? 16.121 29.940 34.345 1.00 38.53 275 SER A C 1
ATOM 2137 O O . SER A 1 277 ? 17.327 30.076 34.445 1.00 42.55 275 SER A O 1
ATOM 2140 N N . HIS A 1 278 ? 15.515 29.232 33.386 1.00 40.63 276 HIS A N 1
ATOM 2141 C CA . HIS A 1 278 ? 16.204 28.416 32.386 1.00 38.49 276 HIS A CA 1
ATOM 2142 C C . HIS A 1 278 ? 15.602 28.672 31.029 1.00 38.82 276 HIS A C 1
ATOM 2143 O O . HIS A 1 278 ? 14.365 28.602 30.864 1.00 38.00 276 HIS A O 1
ATOM 2150 N N . ILE A 1 279 ? 16.458 29.037 30.073 1.00 36.88 277 ILE A N 1
ATOM 2151 C CA . ILE A 1 279 ? 16.045 29.296 28.703 1.00 36.28 277 ILE A CA 1
ATOM 2152 C C . ILE A 1 279 ? 16.526 28.215 27.743 1.00 33.92 277 ILE A C 1
ATOM 2153 O O . ILE A 1 279 ? 17.717 27.975 27.595 1.00 33.54 277 ILE A O 1
ATOM 2158 N N . THR A 1 280 ? 15.575 27.634 27.026 1.00 34.76 278 THR A N 1
ATOM 2159 C CA . THR A 1 280 ? 15.817 26.573 26.057 1.00 34.85 278 THR A CA 1
ATOM 2160 C C . THR A 1 280 ? 15.689 27.168 24.647 1.00 33.99 278 THR A C 1
ATOM 2161 O O . THR A 1 280 ? 14.643 27.670 24.333 1.00 34.94 278 THR A O 1
ATOM 2165 N N . PRO A 1 281 ? 16.690 26.984 23.777 1.00 35.01 279 PRO A N 1
ATOM 2166 C CA . PRO A 1 281 ? 18.047 26.566 23.995 1.00 33.96 279 PRO A CA 1
ATOM 2167 C C . PRO A 1 281 ? 18.974 27.787 24.137 1.00 33.13 279 PRO A C 1
ATOM 2168 O O . PRO A 1 281 ? 18.513 28.936 24.080 1.00 35.17 279 PRO A O 1
ATOM 2172 N N . SER A 1 282 ? 20.242 27.546 24.381 1.00 33.20 280 SER A N 1
ATOM 2173 C CA . SER A 1 282 ? 21.227 28.639 24.518 1.00 34.19 280 SER A CA 1
ATOM 2174 C C . SER A 1 282 ? 21.363 29.525 23.271 1.00 34.00 280 SER A C 1
ATOM 2175 O O . SER A 1 282 ? 21.343 29.050 22.142 1.00 34.20 280 SER A O 1
ATOM 2178 N N . ILE A 1 283 ? 21.539 30.814 23.509 1.00 35.48 281 ILE A N 1
ATOM 2179 C CA . ILE A 1 283 ? 21.922 31.798 22.428 1.00 36.97 281 ILE A CA 1
ATOM 2180 C C . ILE A 1 283 ? 23.417 31.844 22.053 1.00 36.95 281 ILE A C 1
ATOM 2181 O O . ILE A 1 283 ? 23.822 32.528 21.010 1.00 35.61 281 ILE A O 1
ATOM 2186 N N . LEU A 1 284 ? 24.239 31.163 22.861 1.00 34.74 282 LEU A N 1
ATOM 2187 C CA . LEU A 1 284 ? 25.679 31.155 22.668 1.00 33.74 282 LEU A CA 1
ATOM 2188 C C . LEU A 1 284 ? 26.020 30.685 21.288 1.00 33.83 282 LEU A C 1
ATOM 2189 O O . LEU A 1 284 ? 25.339 29.867 20.727 1.00 33.09 282 LEU A O 1
ATOM 2194 N N . ASP A 1 285 ? 27.055 31.284 20.696 1.00 34.52 283 ASP A N 1
ATOM 2195 C CA . ASP A 1 285 ? 27.517 30.895 19.350 1.00 34.43 283 ASP A CA 1
ATOM 2196 C C . ASP A 1 285 ? 28.056 29.484 19.293 1.00 33.69 283 ASP A C 1
ATOM 2197 O O . ASP A 1 285 ? 28.339 28.854 20.329 1.00 33.58 283 ASP A O 1
ATOM 2202 N N . GLU A 1 286 ? 28.247 28.984 18.082 1.00 34.28 284 GLU A N 1
ATOM 2203 C CA . GLU A 1 286 ? 28.557 27.598 17.881 1.00 33.84 284 GLU A CA 1
ATOM 2204 C C . GLU A 1 286 ? 29.907 27.252 18.440 1.00 35.63 284 GLU A C 1
ATOM 2205 O O . GLU A 1 286 ? 30.109 26.140 18.982 1.00 34.91 284 GLU A O 1
ATOM 2211 N N . GLU A 1 287 ? 30.818 28.215 18.477 1.00 36.42 285 GLU A N 1
ATOM 2212 C CA . GLU A 1 287 ? 32.121 27.927 19.053 1.00 36.85 285 GLU A CA 1
ATOM 2213 C C . GLU A 1 287 ? 32.055 27.799 20.560 1.00 35.86 285 GLU A C 1
ATOM 2214 O O . GLU A 1 287 ? 32.694 26.910 21.138 1.00 34.84 285 GLU A O 1
ATOM 2220 N N . ALA A 1 288 ? 31.288 28.697 21.186 1.00 36.49 286 ALA A N 1
ATOM 2221 C CA . ALA A 1 288 ? 31.060 28.671 22.635 1.00 34.51 286 ALA A CA 1
ATOM 2222 C C . ALA A 1 288 ? 30.415 27.324 23.034 1.00 33.88 286 ALA A C 1
ATOM 2223 O O . ALA A 1 288 ? 30.816 26.718 24.010 1.00 32.72 286 ALA A O 1
ATOM 2225 N N . LYS A 1 289 ? 29.479 26.873 22.212 1.00 33.02 287 LYS A N 1
ATOM 2226 C CA . LYS A 1 289 ? 28.712 25.645 22.456 1.00 32.35 287 LYS A CA 1
ATOM 2227 C C . LYS A 1 289 ? 29.583 24.420 22.244 1.00 33.33 287 LYS A C 1
ATOM 2228 O O . LYS A 1 289 ? 29.506 23.441 23.084 1.00 31.97 287 LYS A O 1
ATOM 2234 N N . LYS A 1 290 ? 30.491 24.496 21.247 1.00 34.15 288 LYS A N 1
ATOM 2235 C CA . LYS A 1 290 ? 31.502 23.443 21.009 1.00 36.37 288 LYS A CA 1
ATOM 2236 C C . LYS A 1 290 ? 32.396 23.231 22.257 1.00 37.39 288 LYS A C 1
ATOM 2237 O O . LYS A 1 290 ? 32.642 22.075 22.691 1.00 36.20 288 LYS A O 1
ATOM 2243 N N . LYS A 1 291 ? 32.806 24.334 22.887 1.00 36.24 289 LYS A N 1
ATOM 2244 C CA . LYS A 1 291 ? 33.659 24.269 24.080 1.00 34.56 289 LYS A CA 1
ATOM 2245 C C . LYS A 1 291 ? 32.928 23.657 25.304 1.00 32.98 289 LYS A C 1
ATOM 2246 O O . LYS A 1 291 ? 33.561 22.889 26.062 1.00 32.48 289 LYS A O 1
ATOM 2252 N N . ILE A 1 292 ? 31.651 24.010 25.482 1.00 31.61 290 ILE A N 1
ATOM 2253 C CA . ILE A 1 292 ? 30.787 23.502 26.556 1.00 33.04 290 ILE A CA 1
ATOM 2254 C C . ILE A 1 292 ? 30.590 21.992 26.378 1.00 31.97 290 ILE A C 1
ATOM 2255 O O . ILE A 1 292 ? 30.711 21.235 27.321 1.00 32.33 290 ILE A O 1
ATOM 2260 N N . VAL A 1 293 ? 30.249 21.585 25.150 1.00 31.7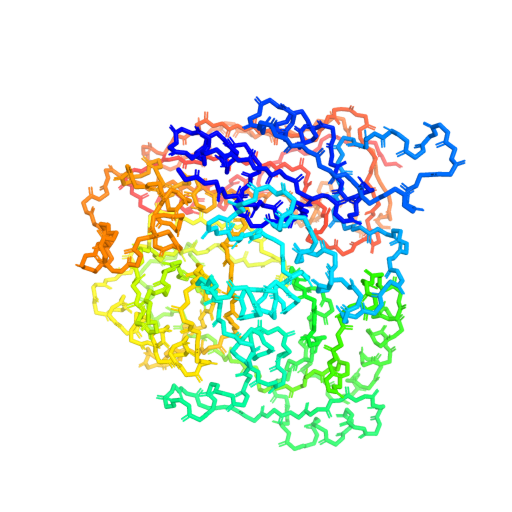8 291 VAL A N 1
ATOM 2261 C CA . VAL A 1 293 ? 30.083 20.189 24.796 1.00 32.31 291 VAL A CA 1
ATOM 2262 C C . VAL A 1 293 ? 31.351 19.373 25.044 1.00 33.13 291 VAL A C 1
ATOM 2263 O O . VAL A 1 293 ? 31.287 18.265 25.633 1.00 33.12 291 VAL A O 1
ATOM 2267 N N . GLU A 1 294 ? 32.497 19.875 24.585 1.00 33.58 292 GLU A N 1
ATOM 2268 C CA . GLU A 1 294 ? 33.774 19.218 24.865 1.00 36.74 292 GLU A CA 1
ATOM 2269 C C . GLU A 1 294 ? 33.994 19.079 26.373 1.00 35.81 292 GLU A C 1
ATOM 2270 O O . GLU A 1 294 ? 34.416 18.008 26.826 1.00 33.25 292 GLU A O 1
ATOM 2276 N N . ALA A 1 295 ? 33.715 20.135 27.155 1.00 33.72 293 ALA A N 1
ATOM 2277 C CA . ALA A 1 295 ? 33.895 20.042 28.628 1.00 34.54 293 ALA A CA 1
ATOM 2278 C C . ALA A 1 295 ? 32.974 18.986 29.295 1.00 33.46 293 ALA A C 1
ATOM 2279 O O . ALA A 1 295 ? 33.428 18.208 30.145 1.00 32.79 293 ALA A O 1
ATOM 2281 N N . ALA A 1 296 ? 31.714 18.982 28.884 1.00 32.94 294 ALA A N 1
ATOM 2282 C CA . ALA A 1 296 ? 30.693 18.063 29.425 1.00 33.58 294 ALA A CA 1
ATOM 2283 C C . ALA A 1 296 ? 31.011 16.622 29.044 1.00 32.99 294 ALA A C 1
ATOM 2284 O O . ALA A 1 296 ? 30.877 15.680 29.874 1.00 32.14 294 ALA A O 1
ATOM 2286 N N . LYS A 1 297 ? 31.518 16.448 27.827 1.00 33.19 295 LYS A N 1
ATOM 2287 C CA . LYS A 1 297 ? 31.930 15.153 27.357 1.00 34.68 295 LYS A CA 1
ATOM 2288 C C . LYS A 1 297 ? 33.053 14.603 28.262 1.00 34.93 295 LYS A C 1
ATOM 2289 O O . LYS A 1 297 ? 32.975 13.479 28.788 1.00 32.05 295 LYS A O 1
ATOM 2295 N N . LYS A 1 298 ? 34.084 15.415 28.457 1.00 36.79 296 LYS A N 1
ATOM 2296 C CA . LYS A 1 298 ? 35.255 14.964 29.209 1.00 37.50 296 LYS A CA 1
ATOM 2297 C C . LYS A 1 298 ? 34.893 14.680 30.656 1.00 36.78 296 LYS A C 1
ATOM 2298 O O . LYS A 1 298 ? 35.367 13.685 31.256 1.00 36.51 296 LYS A O 1
ATOM 2304 N N . ALA A 1 299 ? 34.005 15.506 31.194 1.00 36.55 297 ALA A N 1
ATOM 2305 C CA . ALA A 1 299 ? 33.584 15.396 32.564 1.00 38.04 297 ALA A CA 1
ATOM 2306 C C . ALA A 1 299 ? 32.800 14.101 32.788 1.00 36.47 297 ALA A C 1
ATOM 2307 O O . ALA A 1 299 ? 33.091 13.372 33.709 1.00 35.97 297 ALA A O 1
ATOM 2309 N N . ASN A 1 300 ? 31.784 13.858 31.955 1.00 34.26 298 ASN A N 1
ATOM 2310 C CA . ASN A 1 300 ? 30.884 12.718 32.131 1.00 34.48 298 ASN A CA 1
ATOM 2311 C C . ASN A 1 300 ? 31.491 11.373 31.738 1.00 33.57 298 ASN A C 1
ATOM 2312 O O . ASN A 1 300 ? 31.346 10.391 32.437 1.00 30.39 298 ASN A O 1
ATOM 2317 N N . GLU A 1 301 ? 32.266 11.364 30.649 1.00 33.66 299 GLU A N 1
ATOM 2318 C CA . GLU A 1 301 ? 33.142 10.244 30.360 1.00 34.11 299 GLU A CA 1
ATOM 2319 C C . GLU A 1 301 ? 34.223 10.078 31.429 1.00 34.28 299 GLU A C 1
ATOM 2320 O O . GLU A 1 301 ? 34.551 8.953 31.808 1.00 37.44 299 GLU A O 1
ATOM 2326 N N . GLY A 1 302 ? 34.610 11.165 32.069 1.00 33.15 300 GLY A N 1
ATOM 2327 C CA . GLY A 1 302 ? 35.622 11.091 33.116 1.00 35.66 300 GLY A CA 1
ATOM 2328 C C . GLY A 1 302 ? 35.105 10.442 34.377 1.00 36.30 300 GLY A C 1
ATOM 2329 O O . GLY A 1 302 ? 35.836 9.798 35.143 1.00 36.73 300 GLY A O 1
ATOM 2330 N N . LEU A 1 303 ? 33.827 10.661 34.628 1.00 34.47 301 LEU A N 1
ATOM 2331 C CA . LEU A 1 303 ? 33.140 10.049 35.738 1.00 36.71 301 LEU A CA 1
ATOM 2332 C C . LEU A 1 303 ? 33.005 8.556 35.544 1.00 36.68 301 LEU A C 1
ATOM 2333 O O . LEU A 1 303 ? 32.821 7.793 36.519 1.00 35.87 301 LEU A O 1
ATOM 2338 N N . GLY A 1 304 ? 32.978 8.140 34.283 1.00 36.43 302 GLY A N 1
ATOM 2339 C CA . GLY A 1 304 ? 32.869 6.738 33.938 1.00 38.10 302 GLY A CA 1
ATOM 2340 C C . GLY A 1 304 ? 31.445 6.264 33.642 1.00 36.89 302 GLY A C 1
ATOM 2341 O O . GLY A 1 304 ? 31.215 5.067 33.497 1.00 35.76 302 GLY A O 1
ATOM 2342 N N . LEU A 1 305 ? 30.521 7.206 33.474 1.00 35.79 303 LEU A N 1
ATOM 2343 C CA . LEU A 1 305 ? 29.081 6.874 33.364 1.00 35.98 303 LEU A CA 1
ATOM 2344 C C . LEU A 1 305 ? 28.822 6.090 32.084 1.00 35.06 303 LEU A C 1
ATOM 2345 O O . LEU A 1 305 ? 29.478 6.339 31.067 1.00 35.11 303 LEU A O 1
ATOM 2350 N N . GLN A 1 306 ? 27.926 5.106 32.154 1.00 32.53 304 GLN A N 1
ATOM 2351 C CA . GLN A 1 306 ? 27.685 4.193 31.035 1.00 32.17 304 GLN A CA 1
ATOM 2352 C C . GLN A 1 306 ? 26.374 4.492 30.307 1.00 32.42 304 GLN A C 1
ATOM 2353 O O . GLN A 1 306 ? 26.379 4.856 29.133 1.00 30.02 304 GLN A O 1
ATOM 2359 N N . ASN A 1 307 ? 25.247 4.405 31.029 1.00 30.54 305 ASN A N 1
ATOM 2360 C CA . ASN A 1 307 ? 23.940 4.598 30.441 1.00 29.42 305 ASN A CA 1
ATOM 2361 C C . ASN A 1 307 ? 23.021 5.338 31.431 1.00 31.07 305 ASN A C 1
ATOM 2362 O O . ASN A 1 307 ? 22.702 4.804 32.528 1.00 26.64 305 ASN A O 1
ATOM 2367 N N . CYS A 1 308 ? 22.696 6.575 31.105 1.00 29.78 306 CYS A N 1
ATOM 2368 C CA . CYS A 1 308 ? 21.917 7.459 31.986 1.00 30.12 306 CYS A CA 1
ATOM 2369 C C . CYS A 1 308 ? 21.651 8.750 31.276 1.00 29.34 306 CYS A C 1
ATOM 2370 O O . CYS A 1 308 ? 22.290 9.048 30.211 1.00 28.00 306 CYS A O 1
ATOM 2373 N N . ALA A 1 309 ? 20.783 9.592 31.866 1.00 27.40 307 ALA A N 1
ATOM 2374 C CA . ALA A 1 309 ? 20.749 11.006 31.471 1.00 29.88 307 ALA A CA 1
ATOM 2375 C C . ALA A 1 309 ? 21.765 11.782 32.305 1.00 30.15 307 ALA A C 1
ATOM 2376 O O . ALA A 1 309 ? 22.172 11.322 33.367 1.00 30.07 307 ALA A O 1
ATOM 2378 N N . THR A 1 310 ? 22.180 12.952 31.816 1.00 28.43 308 THR A N 1
ATOM 2379 C CA . THR A 1 310 ? 23.091 13.784 32.545 1.00 28.66 308 THR A CA 1
ATOM 2380 C C . THR A 1 310 ? 22.576 15.241 32.526 1.00 29.85 308 THR A C 1
ATOM 2381 O O . THR A 1 310 ? 22.033 15.727 31.527 1.00 29.79 308 THR A O 1
ATOM 2385 N N . HIS A 1 311 ? 22.800 15.916 33.637 1.00 29.62 309 HIS A N 1
ATOM 2386 C CA . HIS A 1 311 ? 22.597 17.321 33.792 1.00 29.94 309 HIS A CA 1
ATOM 2387 C C . HIS A 1 311 ? 23.900 17.870 34.357 1.00 31.36 309 HIS A C 1
ATOM 2388 O O . HIS A 1 311 ? 24.282 17.569 35.489 1.00 31.44 309 HIS A O 1
ATOM 2395 N N . THR A 1 312 ? 24.566 18.695 33.564 1.00 31.26 310 THR A N 1
ATOM 2396 C CA . THR A 1 312 ? 25.938 19.102 33.836 1.00 31.60 310 THR A CA 1
ATOM 2397 C C . THR A 1 312 ? 25.962 20.632 33.898 1.00 32.90 310 THR A C 1
ATOM 2398 O O . THR A 1 312 ? 25.419 21.314 32.996 1.00 30.27 310 THR A O 1
ATOM 2402 N N . GLU A 1 313 ? 26.476 21.159 35.002 1.00 31.51 311 GLU A N 1
ATOM 2403 C CA . GLU A 1 313 ? 26.513 22.590 35.201 1.00 32.56 311 GLU A CA 1
ATOM 2404 C C . GLU A 1 313 ? 27.952 23.091 35.056 1.00 31.81 311 GLU A C 1
ATOM 2405 O O . GLU A 1 313 ? 28.874 22.447 35.521 1.00 30.91 311 GLU A O 1
ATOM 2411 N N . ILE A 1 314 ? 28.107 24.241 34.398 1.00 32.38 312 ILE A N 1
ATOM 2412 C CA . ILE A 1 314 ? 29.412 24.716 33.885 1.00 34.73 312 ILE A CA 1
ATOM 2413 C C . ILE A 1 314 ? 29.486 26.231 34.067 1.00 35.03 312 ILE A C 1
ATOM 2414 O O . ILE A 1 314 ? 28.517 26.937 33.805 1.00 33.65 312 ILE A O 1
ATOM 2419 N N . LYS A 1 315 ? 30.598 26.693 34.661 1.00 35.99 313 LYS A N 1
ATOM 2420 C CA . LYS A 1 315 ? 30.804 28.089 34.944 1.00 34.98 313 LYS A CA 1
ATOM 2421 C C . LYS A 1 315 ? 31.546 28.629 33.728 1.00 33.85 313 LYS A C 1
ATOM 2422 O O . LYS A 1 315 ? 32.426 27.985 33.216 1.00 31.99 313 LYS A O 1
ATOM 2428 N N . LEU A 1 316 ? 31.133 29.795 33.259 1.00 37.34 314 LEU A N 1
ATOM 2429 C CA . LEU A 1 316 ? 31.683 30.369 32.048 1.00 35.87 314 LEU A CA 1
ATOM 2430 C C . LEU A 1 316 ? 32.788 31.321 32.463 1.00 37.10 314 LEU A C 1
ATOM 2431 O O . LEU A 1 316 ? 32.509 32.428 32.894 1.00 40.74 314 LEU A O 1
ATOM 2436 N N . MET A 1 317 ? 34.034 30.858 32.398 1.00 36.39 315 MET A N 1
ATOM 2437 C CA . MET A 1 317 ? 35.148 31.555 33.034 1.00 38.05 315 MET A CA 1
ATOM 2438 C C . MET A 1 317 ? 35.960 32.330 32.018 1.00 40.25 315 MET A C 1
ATOM 2439 O O . MET A 1 317 ? 35.693 32.266 30.812 1.00 38.72 315 MET A O 1
ATOM 2444 N N . LYS A 1 318 ? 36.986 33.005 32.510 1.00 40.81 316 LYS A N 1
ATOM 2445 C CA . LYS A 1 318 ? 37.871 33.800 31.648 1.00 45.79 316 LYS A CA 1
ATOM 2446 C C . LYS A 1 318 ? 38.490 32.990 30.482 1.00 44.47 316 LYS A C 1
ATOM 2447 O O . LYS A 1 318 ? 38.832 31.820 30.611 1.00 42.44 316 LYS A O 1
ATOM 2453 N N . ASN A 1 319 ? 38.698 33.659 29.355 1.00 43.47 317 ASN A N 1
ATOM 2454 C CA . ASN A 1 319 ? 39.298 33.043 28.184 1.00 42.62 317 ASN A CA 1
ATOM 2455 C C . ASN A 1 319 ? 38.451 31.906 27.601 1.00 39.54 317 ASN A C 1
ATOM 2456 O O . ASN A 1 319 ? 38.960 31.069 26.835 1.00 40.49 317 ASN A O 1
ATOM 2461 N N . ARG A 1 320 ? 37.149 31.984 27.863 1.00 37.51 318 ARG A N 1
ATOM 2462 C CA . ARG A 1 320 ? 36.182 30.951 27.509 1.00 37.11 318 ARG A CA 1
ATOM 2463 C C . ARG A 1 320 ? 36.639 29.559 27.990 1.00 38.89 318 ARG A C 1
ATOM 2464 O O . ARG A 1 320 ? 36.638 28.594 27.237 1.00 37.99 318 ARG A O 1
ATOM 2472 N N . GLU A 1 321 ? 37.129 29.518 29.214 1.00 40.03 319 GLU A N 1
ATOM 2473 C CA . GLU A 1 321 ? 37.440 28.260 29.868 1.00 43.51 319 GLU A CA 1
ATOM 2474 C C . GLU A 1 321 ? 36.178 27.761 30.550 1.00 38.99 319 GLU A C 1
ATOM 2475 O O . GLU A 1 321 ? 35.582 28.468 31.350 1.00 39.21 319 GLU A O 1
ATOM 2481 N N . PRO A 1 322 ? 35.714 26.563 30.185 1.00 39.01 320 PRO A N 1
ATOM 2482 C CA . PRO A 1 322 ? 34.574 26.043 30.968 1.00 38.38 320 PRO A CA 1
ATOM 2483 C C . PRO A 1 322 ? 34.999 25.397 32.303 1.00 38.01 320 PRO A C 1
ATOM 2484 O O . PRO A 1 322 ? 35.967 24.671 32.335 1.00 46.41 320 PRO A O 1
ATOM 2488 N N . GLY A 1 323 ? 34.405 25.838 33.399 1.00 35.91 321 GLY A N 1
ATOM 2489 C CA . GLY A 1 323 ? 34.689 25.289 34.704 1.00 37.59 321 GLY A CA 1
ATOM 2490 C C . GLY A 1 323 ? 33.578 24.302 35.014 1.00 35.97 321 GLY A C 1
ATOM 2491 O O . GLY A 1 323 ? 32.427 24.636 34.879 1.00 35.96 321 GLY A O 1
ATOM 2492 N N . LEU A 1 324 ? 33.928 23.093 35.396 1.00 37.08 322 LEU A N 1
ATOM 2493 C CA . LEU A 1 324 ? 32.911 22.140 35.925 1.00 37.43 322 LEU A CA 1
ATOM 2494 C C . LEU A 1 324 ? 32.426 22.505 37.322 1.00 37.36 322 LEU A C 1
ATOM 2495 O O . LEU A 1 324 ? 33.200 22.555 38.291 1.00 36.51 322 LEU A O 1
ATOM 2500 N N . ILE A 1 325 ? 31.138 22.749 37.427 1.00 34.41 323 ILE A N 1
ATOM 2501 C CA . ILE A 1 325 ? 30.522 22.895 38.716 1.00 36.84 323 ILE A CA 1
ATOM 2502 C C . ILE A 1 325 ? 30.155 21.526 39.333 1.00 35.54 323 ILE A C 1
ATOM 2503 O O . ILE A 1 325 ? 30.639 21.163 40.394 1.00 35.57 323 ILE A O 1
ATOM 2508 N N . GLU A 1 326 ? 29.292 20.796 38.649 1.00 34.68 324 GLU A N 1
ATOM 2509 C CA . GLU A 1 326 ? 28.915 19.447 39.037 1.00 34.65 324 GLU A CA 1
ATOM 2510 C C . GLU A 1 326 ? 28.231 18.806 37.868 1.00 33.44 324 GLU A C 1
ATOM 2511 O O . GLU A 1 326 ? 27.845 19.505 36.908 1.00 33.08 324 GLU A O 1
ATOM 2517 N N . SER A 1 327 ? 28.017 17.507 37.967 1.00 32.20 325 SER A N 1
ATOM 2518 C CA . SER A 1 327 ? 27.223 16.769 36.986 1.00 33.08 325 SER A CA 1
ATOM 2519 C C . SER A 1 327 ? 26.442 15.659 37.689 1.00 33.16 325 SER A C 1
ATOM 2520 O O . SER A 1 327 ? 26.985 15.004 38.555 1.00 36.69 325 SER A O 1
ATOM 2523 N N . ALA A 1 328 ? 25.178 15.467 37.303 1.00 32.23 326 ALA A N 1
ATOM 2524 C CA . ALA A 1 328 ? 24.324 14.421 37.859 1.00 33.04 326 ALA A CA 1
ATOM 2525 C C . ALA A 1 328 ? 24.064 13.381 36.795 1.00 31.12 326 ALA A C 1
ATOM 2526 O O . ALA A 1 328 ? 23.923 13.708 35.629 1.00 30.55 326 ALA A O 1
ATOM 2528 N N . ALA A 1 329 ? 23.848 12.161 37.224 1.00 30.33 327 ALA A N 1
ATOM 2529 C CA . ALA A 1 329 ? 23.445 11.050 36.329 1.00 29.51 327 ALA A CA 1
ATOM 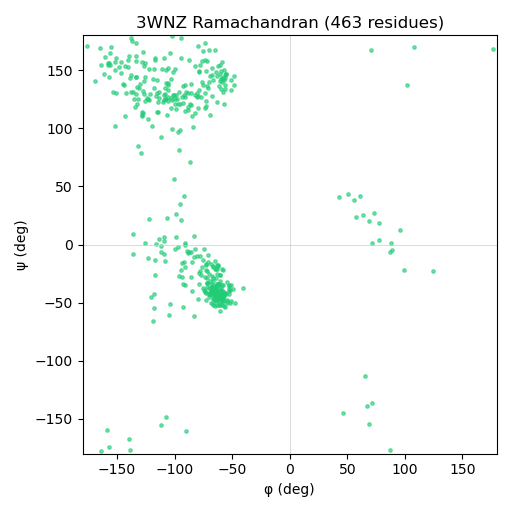2530 C C . ALA A 1 329 ? 21.928 10.891 36.235 1.00 28.68 327 ALA A C 1
ATOM 2531 O O . ALA A 1 329 ? 21.395 9.734 36.194 1.00 29.96 327 ALA A O 1
ATOM 2533 N N . ARG A 1 330 ? 21.247 12.031 36.152 1.00 28.73 328 ARG A N 1
ATOM 2534 C CA . ARG A 1 330 ? 19.816 12.105 35.972 1.00 29.66 328 ARG A CA 1
ATOM 2535 C C . ARG A 1 330 ? 19.395 13.403 35.333 1.00 30.12 328 ARG A C 1
ATOM 2536 O O . ARG A 1 330 ? 20.259 14.275 34.992 1.00 30.69 328 ARG A O 1
ATOM 2544 N N . PHE A 1 331 ? 18.121 13.461 34.947 1.00 28.53 329 PHE A N 1
ATOM 2545 C CA . PHE A 1 331 ? 17.595 14.615 34.266 1.00 30.39 329 PHE A CA 1
ATOM 2546 C C . PHE A 1 331 ? 17.683 15.895 35.051 1.00 30.35 329 PHE A C 1
ATOM 2547 O O . PHE A 1 331 ? 17.469 15.913 36.279 1.00 30.24 329 PHE A O 1
ATOM 2555 N N . ALA A 1 332 ? 17.885 16.990 34.323 1.00 29.84 330 ALA A N 1
ATOM 2556 C CA . ALA A 1 332 ? 17.554 18.327 34.826 1.00 29.86 330 ALA A CA 1
ATOM 2557 C C . ALA A 1 332 ? 16.149 18.384 35.427 1.00 30.79 330 ALA A C 1
ATOM 2558 O O . ALA A 1 332 ? 15.231 17.694 34.973 1.00 30.63 330 ALA A O 1
ATOM 2560 N N . GLY A 1 333 ? 16.016 19.183 36.466 1.00 31.49 331 GLY A N 1
ATOM 2561 C CA . GLY A 1 333 ? 14.729 19.420 37.124 1.00 35.11 331 GLY A CA 1
ATOM 2562 C C . GLY A 1 333 ? 14.012 20.595 36.500 1.00 35.03 331 GLY A C 1
ATOM 2563 O O . GLY A 1 333 ? 14.327 21.003 35.390 1.00 34.21 331 GLY A O 1
ATOM 2564 N N . TRP A 1 334 ? 13.057 21.165 37.240 1.00 35.10 332 TRP A N 1
ATOM 2565 C CA . TRP A 1 334 ? 12.065 22.091 36.687 1.00 37.77 332 TRP A CA 1
ATOM 2566 C C . TRP A 1 334 ? 11.445 21.565 35.359 1.00 35.45 332 TRP A C 1
ATOM 2567 O O . TRP A 1 334 ? 11.337 20.394 35.162 1.00 33.55 332 TRP A O 1
ATOM 2578 N N . ASN A 1 335 ? 11.142 22.468 34.421 1.00 36.26 333 ASN A N 1
ATOM 2579 C CA . ASN A 1 335 ? 10.646 22.088 33.086 1.00 35.74 333 ASN A CA 1
ATOM 2580 C C . ASN A 1 335 ? 11.709 22.067 31.978 1.00 34.25 333 ASN A C 1
ATOM 2581 O O . ASN A 1 335 ? 11.376 22.100 30.786 1.00 32.69 333 ASN A O 1
ATOM 2586 N N . MET A 1 336 ? 12.958 21.845 32.342 1.00 33.13 334 MET A N 1
ATOM 2587 C CA . MET A 1 336 ? 14.012 21.862 31.333 1.00 31.17 334 MET A CA 1
ATOM 2588 C C . MET A 1 336 ? 13.809 20.718 30.355 1.00 32.37 334 MET A C 1
ATOM 2589 O O . MET A 1 336 ? 13.858 20.929 29.161 1.00 29.89 334 MET A O 1
ATOM 2594 N N . ILE A 1 337 ? 13.470 19.511 30.819 1.00 29.46 335 ILE A N 1
ATOM 2595 C CA . ILE A 1 337 ? 13.290 18.447 29.846 1.00 30.12 335 ILE A CA 1
ATOM 2596 C C . ILE A 1 337 ? 11.991 18.599 29.013 1.00 30.56 335 ILE A C 1
ATOM 2597 O O . ILE A 1 337 ? 12.047 18.463 27.795 1.00 34.98 335 ILE A O 1
ATOM 2602 N N . PRO A 1 338 ? 10.813 18.860 29.650 1.00 31.70 336 PRO A N 1
ATOM 2603 C CA . PRO A 1 338 ? 9.625 19.207 28.842 1.00 32.39 336 PRO A CA 1
ATOM 2604 C C . PRO A 1 338 ? 9.847 20.296 27.790 1.00 32.97 336 PRO A C 1
ATOM 2605 O O . PRO A 1 338 ? 9.256 20.249 26.682 1.00 34.54 336 PRO A O 1
ATOM 2609 N N . ASN A 1 339 ? 10.651 21.300 28.147 1.00 33.55 337 ASN A N 1
ATOM 2610 C CA . ASN A 1 339 ? 10.869 22.481 27.275 1.00 35.52 337 ASN A CA 1
ATOM 2611 C C . ASN A 1 339 ? 11.762 22.143 26.077 1.00 35.53 337 ASN A C 1
ATOM 2612 O O . ASN A 1 339 ? 11.588 22.694 24.994 1.00 36.60 337 ASN A O 1
ATOM 2617 N N . ILE A 1 340 ? 12.644 21.153 26.224 1.00 34.50 338 ILE A N 1
ATOM 2618 C CA . ILE A 1 340 ? 13.384 20.590 25.071 1.00 32.69 338 ILE A CA 1
ATOM 2619 C C . ILE A 1 340 ? 12.426 19.932 24.086 1.00 33.45 338 ILE A C 1
ATOM 2620 O O . ILE A 1 340 ? 12.537 20.142 22.862 1.00 33.45 338 ILE A O 1
ATOM 2625 N N . LYS A 1 341 ? 11.407 19.238 24.603 1.00 32.12 339 LYS A N 1
ATOM 2626 C CA . LYS A 1 341 ? 10.386 18.661 23.722 1.00 34.22 339 LYS A CA 1
ATOM 2627 C C . LYS A 1 341 ? 9.536 19.737 23.054 1.00 35.79 339 LYS A C 1
ATOM 2628 O O . LYS A 1 341 ? 9.163 19.600 21.873 1.00 38.32 339 LYS A O 1
ATOM 2634 N N . LYS A 1 342 ? 9.230 20.803 23.793 1.00 35.63 340 LYS A N 1
ATOM 2635 C CA . LYS A 1 342 ? 8.391 21.870 23.285 1.00 36.80 340 LYS A CA 1
ATOM 2636 C C . LYS A 1 342 ? 9.133 22.519 22.088 1.00 38.24 340 LYS A C 1
ATOM 2637 O O . LYS A 1 342 ? 8.549 22.765 21.031 1.00 37.98 340 LYS A O 1
ATOM 2643 N N . VAL A 1 343 ? 10.428 22.729 22.244 1.00 37.09 341 VAL A N 1
ATOM 2644 C CA . VAL A 1 343 ? 11.188 23.477 21.243 1.00 38.16 341 VAL A CA 1
ATOM 2645 C C . VAL A 1 343 ? 11.549 22.596 20.033 1.00 39.48 341 VAL A C 1
ATOM 2646 O O . VAL A 1 343 ? 11.378 23.006 18.845 1.00 38.77 341 VAL A O 1
ATOM 2650 N N . PHE A 1 344 ? 12.055 21.400 20.312 1.00 37.44 342 PHE A N 1
ATOM 2651 C CA . PHE A 1 344 ? 12.671 20.599 19.258 1.00 37.33 342 PHE A CA 1
ATOM 2652 C C . PHE A 1 344 ? 11.846 19.385 18.843 1.00 39.08 342 PHE A C 1
ATOM 2653 O O . PHE A 1 344 ? 12.182 18.709 17.886 1.00 39.54 342 PHE A O 1
ATOM 2661 N N . GLY A 1 345 ? 10.840 19.010 19.636 1.00 37.37 343 GLY A N 1
ATOM 2662 C CA . GLY A 1 345 ? 10.067 17.841 19.302 1.00 37.34 343 GLY A CA 1
ATOM 2663 C C . GLY A 1 345 ? 10.672 16.560 19.890 1.00 38.28 343 GLY A C 1
ATOM 2664 O O . GLY A 1 345 ? 10.087 15.490 19.775 1.00 40.09 343 GLY A O 1
ATOM 2665 N N . LEU A 1 346 ? 11.832 16.667 20.530 1.00 37.44 344 LEU A N 1
ATOM 2666 C CA . LEU A 1 346 ? 12.501 15.497 21.075 1.00 35.95 344 LEU A CA 1
ATOM 2667 C C . LEU A 1 346 ? 12.125 15.229 22.529 1.00 34.33 344 LEU A C 1
ATOM 2668 O O . LEU A 1 346 ? 12.310 16.097 23.413 1.00 32.83 344 LEU A O 1
ATOM 2673 N N . ASP A 1 347 ? 11.725 13.988 22.779 1.00 33.33 345 ASP A N 1
ATOM 2674 C CA . ASP A 1 347 ? 11.285 13.560 24.126 1.00 33.21 345 ASP A CA 1
ATOM 2675 C C . ASP A 1 347 ? 12.445 12.791 24.732 1.00 31.54 345 ASP A C 1
ATOM 2676 O O . ASP A 1 347 ? 12.707 11.621 24.373 1.00 32.55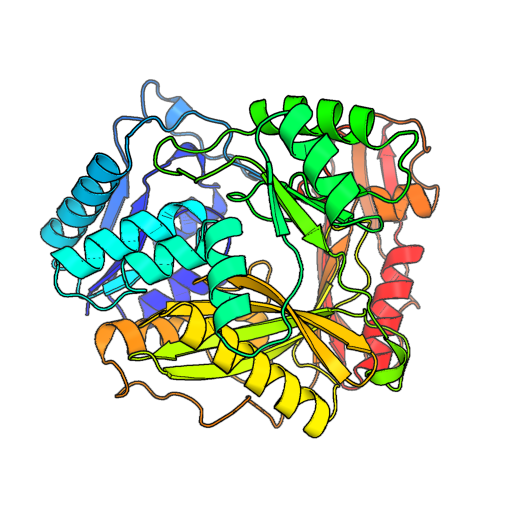 345 ASP A O 1
ATOM 2681 N N . MET A 1 348 ? 13.197 13.472 25.578 1.00 30.93 346 MET A N 1
ATOM 2682 C CA . MET A 1 348 ? 14.447 12.918 26.115 1.00 32.97 346 MET A CA 1
ATOM 2683 C C . MET A 1 348 ? 14.155 11.769 27.091 1.00 30.15 346 MET A C 1
ATOM 2684 O O . MET A 1 348 ? 14.994 10.875 27.291 1.00 27.59 346 MET A O 1
ATOM 2689 N N . ALA A 1 349 ? 12.965 11.781 27.702 1.00 29.46 347 ALA A N 1
ATOM 2690 C CA . ALA A 1 349 ? 12.572 10.682 28.589 1.00 29.21 347 ALA A CA 1
ATOM 2691 C C . ALA A 1 349 ? 12.434 9.414 27.799 1.00 28.90 347 ALA A C 1
ATOM 2692 O O . ALA A 1 349 ? 13.008 8.370 28.193 1.00 30.05 347 ALA A O 1
ATOM 2694 N N . GLN A 1 350 ? 11.737 9.498 26.663 1.00 29.78 348 GLN A N 1
ATOM 2695 C CA . GLN A 1 350 ? 11.634 8.349 25.781 1.00 31.39 348 GLN A CA 1
ATOM 2696 C C . GLN A 1 350 ? 12.971 7.925 25.202 1.00 30.58 348 GLN A C 1
ATOM 2697 O O . GLN A 1 350 ? 13.264 6.714 25.103 1.00 31.24 348 GLN A O 1
ATOM 2703 N N . LEU A 1 351 ? 13.817 8.897 24.914 1.00 31.75 349 LEU A N 1
ATOM 2704 C CA . LEU A 1 351 ? 15.143 8.605 24.407 1.00 30.63 349 LEU A CA 1
ATOM 2705 C C . LEU A 1 351 ? 16.023 7.894 25.441 1.00 29.05 349 LEU A C 1
ATOM 2706 O O . LEU A 1 351 ? 16.651 6.921 25.125 1.00 28.57 349 LEU A O 1
ATOM 2711 N N . LEU A 1 352 ? 15.976 8.323 26.708 1.00 28.20 350 LEU A N 1
ATOM 2712 C CA . LEU A 1 352 ? 16.678 7.603 27.750 1.00 27.59 350 LEU A CA 1
ATOM 2713 C C . LEU A 1 352 ? 16.206 6.140 27.835 1.00 26.47 350 LEU A C 1
ATOM 2714 O O . LEU A 1 352 ? 17.017 5.228 27.943 1.00 26.64 350 LEU A O 1
ATOM 2719 N N . LEU A 1 353 ? 14.888 5.915 27.853 1.00 27.45 351 LEU A N 1
ATOM 2720 C CA . LEU A 1 353 ? 14.355 4.587 27.968 1.00 28.06 351 LEU A CA 1
ATOM 2721 C C . LEU A 1 353 ? 14.745 3.704 26.790 1.00 28.79 351 LEU A C 1
ATOM 2722 O O . LEU A 1 353 ? 15.091 2.526 26.980 1.00 28.83 351 LEU A O 1
ATOM 2727 N N . ASP A 1 354 ? 14.821 4.319 25.595 1.00 29.49 352 ASP A N 1
ATOM 2728 C CA . ASP A 1 354 ? 15.249 3.626 24.361 1.00 30.30 352 ASP A CA 1
ATOM 2729 C C . ASP A 1 354 ? 16.699 3.149 24.483 1.00 28.50 352 ASP A C 1
ATOM 2730 O O . ASP A 1 354 ? 17.027 2.010 24.147 1.00 28.34 352 ASP A O 1
ATOM 2735 N N . VAL A 1 355 ? 17.545 3.985 25.061 1.00 28.39 353 VAL A N 1
ATOM 2736 C CA . VAL A 1 355 ? 18.953 3.629 25.353 1.00 29.18 353 VAL A CA 1
ATOM 2737 C C . VAL A 1 355 ? 19.060 2.528 26.433 1.00 29.27 353 VAL A C 1
ATOM 2738 O O . VAL A 1 355 ? 19.805 1.551 26.309 1.00 28.60 353 VAL A O 1
ATOM 2742 N N . LEU A 1 356 ? 18.320 2.685 27.517 1.00 29.97 354 LEU A N 1
ATOM 2743 C CA . LEU A 1 356 ? 18.359 1.646 28.553 1.00 28.65 354 LEU A CA 1
ATOM 2744 C C . LEU A 1 356 ? 17.932 0.256 28.007 1.00 28.53 354 LEU A C 1
ATOM 2745 O O . LEU A 1 356 ? 18.501 -0.792 28.384 1.00 28.74 354 LEU A O 1
ATOM 2750 N N . CYS A 1 357 ? 16.992 0.238 27.082 1.00 30.26 355 CYS A N 1
ATOM 2751 C CA . CYS A 1 357 ? 16.455 -1.004 26.553 1.00 33.41 355 CYS A CA 1
ATOM 2752 C C . CYS A 1 357 ? 17.171 -1.487 25.288 1.00 35.82 355 CYS A C 1
ATOM 2753 O O . CYS A 1 357 ? 17.206 -2.674 25.024 1.00 38.17 355 CYS A O 1
ATOM 2756 N N . PHE A 1 358 ? 17.623 -0.572 24.462 1.00 39.59 356 PHE A N 1
ATOM 2757 C CA . PHE A 1 358 ? 18.163 -0.986 23.172 1.00 41.24 356 PHE A CA 1
ATOM 2758 C C . PHE A 1 358 ? 19.568 -0.498 22.882 1.00 40.47 356 PHE A C 1
ATOM 2759 O O . PHE A 1 358 ? 20.102 -0.761 21.803 1.00 49.37 356 PHE A O 1
ATOM 2767 N N . GLY A 1 359 ? 20.179 0.218 23.822 1.00 39.22 357 GLY A N 1
ATOM 2768 C CA . GLY A 1 359 ? 21.558 0.714 23.654 1.00 41.64 357 GLY A CA 1
ATOM 2769 C C . GLY A 1 359 ? 21.756 1.773 22.571 1.00 42.98 357 GLY A C 1
ATOM 2770 O O . GLY A 1 359 ? 20.978 2.705 22.448 1.00 41.65 357 GLY A O 1
ATOM 2771 N N . LYS A 1 360 ? 22.847 1.672 21.814 1.00 46.00 358 LYS A N 1
ATOM 2772 C CA . LYS A 1 360 ? 23.083 2.623 20.737 1.00 48.74 358 LYS A CA 1
ATOM 2773 C C . LYS A 1 360 ? 22.184 2.386 19.509 1.00 48.65 358 LYS A C 1
ATOM 2774 O O . LYS A 1 360 ? 22.237 3.171 18.558 1.00 54.59 358 LYS A O 1
ATOM 2780 N N . ASP A 1 361 ? 21.369 1.325 19.517 1.00 48.02 359 ASP A N 1
ATOM 2781 C CA . ASP A 1 361 ? 20.228 1.234 18.589 1.00 48.33 359 ASP A CA 1
ATOM 2782 C C . ASP A 1 361 ? 19.180 2.331 18.774 1.00 48.12 359 ASP A C 1
ATOM 2783 O O . ASP A 1 361 ? 18.373 2.560 17.872 1.00 49.21 359 ASP A O 1
ATOM 2788 N N . ALA A 1 362 ? 19.169 3.008 19.931 1.00 45.00 360 ALA A N 1
ATOM 2789 C CA . ALA A 1 362 ? 18.342 4.218 20.106 1.00 39.51 360 ALA A CA 1
ATOM 2790 C C . ALA A 1 362 ? 18.707 5.334 19.124 1.00 40.81 360 ALA A C 1
ATOM 2791 O O . ALA A 1 362 ? 19.848 5.433 18.708 1.00 39.48 360 ALA A O 1
ATOM 2793 N N . ASP A 1 363 ? 17.750 6.206 18.843 1.00 40.38 361 ASP A N 1
ATOM 2794 C CA . ASP A 1 363 ? 17.883 7.239 17.816 1.00 42.37 361 ASP A CA 1
ATOM 2795 C C . ASP A 1 363 ? 18.535 8.475 18.413 1.00 38.04 361 ASP A C 1
ATOM 2796 O O . ASP A 1 363 ? 17.887 9.489 18.643 1.00 38.59 361 ASP A O 1
ATOM 2801 N N . LEU A 1 364 ? 19.820 8.371 18.711 1.00 38.28 362 LEU A N 1
ATOM 2802 C CA . LEU A 1 364 ? 20.515 9.457 19.392 1.00 37.28 362 LEU A CA 1
ATOM 2803 C C . LEU A 1 364 ? 20.861 10.579 18.391 1.00 36.78 362 LEU A C 1
ATOM 2804 O O . LEU A 1 364 ? 21.443 10.302 17.370 1.00 36.85 362 LEU A O 1
ATOM 2809 N N . PRO A 1 365 ? 20.579 11.829 18.742 1.00 37.07 363 PRO A N 1
ATOM 2810 C CA . PRO A 1 365 ? 20.999 12.880 17.819 1.00 39.11 363 PRO A CA 1
ATOM 2811 C C . PRO A 1 365 ? 22.489 12.976 17.668 1.00 38.93 363 PRO A C 1
ATOM 2812 O O . PRO A 1 365 ? 23.257 12.739 18.622 1.00 34.46 363 PRO A O 1
ATOM 2816 N N . ASP A 1 366 ? 22.914 13.376 16.470 1.00 42.49 364 ASP A N 1
ATOM 2817 C CA . ASP A 1 366 ? 24.326 13.550 16.231 1.00 45.37 364 ASP A CA 1
ATOM 2818 C C . ASP A 1 366 ? 24.670 15.013 16.429 1.00 44.97 364 ASP A C 1
ATOM 2819 O O . ASP A 1 366 ? 24.693 15.799 15.467 1.00 51.42 364 ASP A O 1
ATOM 2824 N N . GLY A 1 367 ? 24.839 15.388 17.689 1.00 40.12 365 GLY A N 1
ATOM 2825 C CA . GLY A 1 367 ? 25.106 16.758 18.078 1.00 38.64 365 GLY A CA 1
ATOM 2826 C C . GLY A 1 367 ? 23.938 17.443 18.759 1.00 36.24 365 GLY A C 1
ATOM 2827 O O . GLY A 1 367 ? 22.819 16.915 18.807 1.00 34.74 365 GLY A O 1
ATOM 2828 N N . LEU A 1 368 ? 24.191 18.620 19.308 1.00 35.07 366 LEU A N 1
ATOM 2829 C CA . LEU A 1 368 ? 23.126 19.446 19.838 1.00 34.54 366 LEU A CA 1
ATOM 2830 C C . LEU A 1 368 ? 22.002 19.631 18.845 1.00 35.29 366 LEU A C 1
ATOM 2831 O O . LEU A 1 368 ? 22.232 19.846 17.616 1.00 35.05 366 LEU A O 1
ATOM 2836 N N . LEU A 1 369 ? 20.790 19.614 19.376 1.00 32.98 367 LEU A N 1
ATOM 2837 C CA . LEU A 1 369 ? 19.635 19.902 18.602 1.00 35.10 367 LEU A CA 1
ATOM 2838 C C . LEU A 1 369 ? 19.722 21.354 18.101 1.00 35.11 367 LEU A C 1
ATOM 2839 O O . LEU A 1 369 ? 20.203 22.262 18.828 1.00 33.49 367 LEU A O 1
ATOM 2844 N N . ASP A 1 370 ? 19.226 21.579 16.892 1.00 39.90 368 ASP A N 1
ATOM 2845 C CA . ASP A 1 370 ? 19.203 22.959 16.324 1.00 40.64 368 ASP A CA 1
ATOM 2846 C C . ASP A 1 370 ? 17.906 23.257 15.575 1.00 42.79 368 ASP A C 1
ATOM 2847 O O . ASP A 1 370 ? 16.939 22.539 15.733 1.00 39.13 368 ASP A O 1
ATOM 2852 N N . GLN A 1 371 ? 17.882 24.366 14.807 1.00 42.27 369 GLN A N 1
ATOM 2853 C CA . GLN A 1 371 ? 16.691 24.799 14.074 1.00 46.38 369 GLN A CA 1
ATOM 2854 C C . GLN A 1 371 ? 15.494 24.984 14.975 1.00 46.19 369 GLN A C 1
ATOM 2855 O O . GLN A 1 371 ? 14.347 24.688 14.609 1.00 43.93 369 GLN A O 1
ATOM 2861 N N . GLU A 1 372 ? 15.774 25.512 16.159 1.00 46.20 370 GLU A N 1
ATOM 2862 C CA . GLU A 1 372 ? 14.747 25.884 17.089 1.00 44.96 370 GLU A CA 1
ATOM 2863 C C . GLU A 1 372 ? 13.850 26.956 16.501 1.00 46.73 370 GLU A C 1
ATOM 2864 O O . GLU A 1 372 ? 14.342 27.921 15.871 1.00 44.81 370 GLU A O 1
ATOM 2870 N N . PRO A 1 373 ? 12.527 26.810 16.692 1.00 46.64 371 PRO A N 1
ATOM 2871 C CA . PRO A 1 373 ? 11.593 27.775 16.113 1.00 48.79 371 PRO A CA 1
ATOM 2872 C C . PRO A 1 373 ? 11.416 29.023 16.951 1.00 48.88 371 PRO A C 1
ATOM 2873 O O . PRO A 1 373 ? 10.864 30.031 16.468 1.00 49.51 371 PRO A O 1
ATOM 2877 N N . TYR A 1 374 ? 11.929 28.981 18.166 1.00 45.79 372 TYR A N 1
ATOM 2878 C CA . TYR A 1 374 ? 11.703 30.043 19.162 1.00 45.90 372 TYR A CA 1
ATOM 2879 C C . TYR A 1 374 ? 12.383 29.580 20.433 1.00 43.03 372 TYR A C 1
ATOM 2880 O O . TYR A 1 374 ? 12.799 28.431 20.513 1.00 41.33 372 TYR A O 1
ATOM 2889 N N . TYR A 1 375 ? 12.509 30.490 21.398 1.00 42.00 373 TYR A N 1
ATOM 2890 C CA . TYR A 1 375 ? 13.059 30.210 22.744 1.00 39.33 373 TYR A CA 1
ATOM 2891 C C . TYR A 1 375 ? 11.915 30.102 23.795 1.00 40.82 373 TYR A C 1
ATOM 2892 O O . TYR A 1 375 ? 10.891 30.824 23.710 1.00 43.57 373 TYR A O 1
ATOM 2901 N N . VAL A 1 376 ? 12.075 29.177 24.751 1.00 39.33 374 VAL A N 1
ATOM 2902 C CA . VAL A 1 376 ? 11.138 29.030 25.898 1.00 40.42 374 VAL A CA 1
ATOM 2903 C C . VAL A 1 376 ? 11.885 29.202 27.217 1.00 40.18 374 VAL A C 1
ATOM 2904 O O . VAL A 1 376 ? 12.927 28.543 27.475 1.00 37.72 374 VAL A O 1
ATOM 2908 N N . ALA A 1 377 ? 11.343 30.067 28.065 1.00 39.35 375 ALA A N 1
ATOM 2909 C CA . ALA A 1 377 ? 11.886 30.280 29.411 1.00 39.27 375 ALA A CA 1
ATOM 2910 C C . ALA A 1 377 ? 10.994 29.623 30.451 1.00 41.08 375 ALA A C 1
ATOM 2911 O O . ALA A 1 377 ? 9.757 29.821 30.433 1.00 44.36 375 ALA A O 1
ATOM 2913 N N . ASP A 1 378 ? 11.648 28.993 31.436 1.00 40.91 376 ASP A N 1
ATOM 2914 C CA . ASP A 1 378 ? 11.024 28.370 32.605 1.00 41.38 376 ASP A CA 1
ATOM 2915 C C . ASP A 1 378 ? 11.504 29.164 33.831 1.00 41.53 376 ASP A C 1
ATOM 2916 O O . ASP A 1 378 ? 12.681 29.183 34.130 1.00 40.76 376 ASP A O 1
ATOM 2921 N N . CYS A 1 379 ? 10.588 29.862 34.511 1.00 42.03 377 CYS A N 1
ATOM 2922 C CA . CYS A 1 379 ? 10.968 30.899 35.498 1.00 44.44 377 CYS A CA 1
ATOM 2923 C C . CYS A 1 379 ? 10.201 30.757 36.829 1.00 48.16 377 CYS A C 1
ATOM 2924 O O . CYS A 1 379 ? 8.990 30.636 36.820 1.00 47.40 377 CYS A O 1
ATOM 2927 N N . HIS A 1 380 ? 10.908 30.875 37.954 1.00 48.39 378 HIS A N 1
ATOM 2928 C CA . HIS A 1 380 ? 10.287 30.918 39.262 1.00 49.27 378 HIS A CA 1
ATOM 2929 C C . HIS A 1 380 ? 10.514 32.275 39.930 1.00 52.54 378 HIS A C 1
ATOM 2930 O O . HIS A 1 380 ? 11.578 32.876 39.801 1.00 48.68 378 HIS A O 1
ATOM 2937 N N . LEU A 1 381 ? 9.481 32.743 40.632 1.00 52.72 379 LEU A N 1
ATOM 2938 C CA . LEU A 1 381 ? 9.596 33.842 41.565 1.00 53.92 379 LEU A CA 1
ATOM 2939 C C . LEU A 1 381 ? 9.661 33.368 43.008 1.00 54.20 379 LEU A C 1
ATOM 2940 O O . LEU A 1 381 ? 8.995 32.385 43.392 1.00 55.63 379 LEU A O 1
ATOM 2945 N N . TYR A 1 382 ? 10.386 34.129 43.823 1.00 53.14 380 TYR A N 1
ATOM 2946 C CA . TYR A 1 382 ? 10.667 33.786 45.210 1.00 54.53 380 TYR A CA 1
ATOM 2947 C C . TYR A 1 382 ? 10.306 34.945 46.119 1.00 59.24 380 TYR A C 1
ATOM 2948 O O . TYR A 1 382 ? 10.244 36.091 45.664 1.00 61.07 380 TYR A O 1
ATOM 2957 N N . PRO A 1 383 ? 10.043 34.662 47.416 1.00 65.01 381 PRO A N 1
ATOM 2958 C CA . PRO A 1 383 ? 9.869 35.763 48.351 1.00 66.96 381 PRO A CA 1
ATOM 2959 C C . PRO A 1 383 ? 10.862 36.892 48.118 1.00 68.63 381 PRO A C 1
ATOM 2960 O O . PRO A 1 383 ? 10.497 38.072 48.214 1.00 70.33 381 PRO A O 1
ATOM 2964 N N . GLN A 1 384 ? 12.100 36.548 47.770 1.00 66.35 382 GLN A N 1
ATOM 2965 C CA . GLN A 1 384 ? 13.154 37.567 47.602 1.00 65.63 382 GLN A CA 1
ATOM 2966 C C . GLN A 1 384 ? 12.905 38.578 46.499 1.00 62.91 382 GLN A C 1
ATOM 2967 O O . GLN A 1 384 ? 13.247 39.752 46.659 1.00 66.80 382 GLN A O 1
ATOM 2973 N N . HIS A 1 385 ? 12.274 38.170 45.407 1.00 59.16 383 HIS A N 1
ATOM 2974 C CA . HIS A 1 385 ? 11.954 39.135 44.366 1.00 61.03 383 HIS A CA 1
ATOM 2975 C C . HIS A 1 385 ? 11.042 40.214 44.931 1.00 62.45 383 HIS A C 1
ATOM 2976 O O . HIS A 1 385 ? 11.088 41.344 44.495 1.00 60.75 383 HIS A O 1
ATOM 2983 N N . PHE A 1 386 ? 10.282 39.888 45.975 1.00 64.41 384 PHE A N 1
ATOM 2984 C CA . PHE A 1 386 ? 9.395 40.878 46.616 1.00 67.78 384 PHE A CA 1
ATOM 2985 C C . PHE A 1 386 ? 10.013 41.557 47.858 1.00 73.65 384 PHE A C 1
ATOM 2986 O O . PHE A 1 386 ? 9.710 42.727 48.157 1.00 77.17 384 PHE A O 1
ATOM 2994 N N . LYS A 1 387 ? 10.931 40.864 48.530 1.00 73.32 385 LYS A N 1
ATOM 2995 C CA . LYS A 1 387 ? 11.816 41.513 49.510 1.00 76.36 385 LYS A CA 1
ATOM 2996 C C . LYS A 1 387 ? 12.667 42.604 48.843 1.00 74.17 385 LYS A C 1
ATOM 2997 O O . LYS A 1 387 ? 12.858 43.702 49.397 1.00 77.32 385 LYS A O 1
ATOM 3003 N N . GLN A 1 388 ? 13.176 42.293 47.651 1.00 73.22 386 GLN A N 1
ATOM 3004 C CA . GLN A 1 388 ? 14.098 43.187 46.948 1.00 70.65 386 GL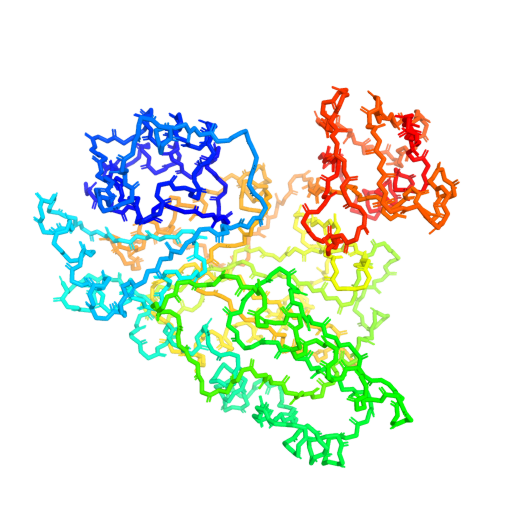N A CA 1
ATOM 3005 C C . GLN A 1 388 ? 13.360 44.337 46.265 1.00 69.94 386 GLN A C 1
ATOM 3006 O O . GLN A 1 388 ? 13.910 45.430 46.076 1.00 68.81 386 GLN A O 1
ATOM 3012 N N . ASN A 1 389 ? 12.162 44.022 45.799 1.00 68.33 387 ASN A N 1
ATOM 3013 C CA . ASN A 1 389 ? 11.078 44.956 45.498 1.00 72.30 387 ASN A CA 1
ATOM 3014 C C . ASN A 1 389 ? 10.579 45.821 46.658 1.00 74.65 387 ASN A C 1
ATOM 3015 O O . ASN A 1 389 ? 9.821 46.771 46.434 1.00 76.19 387 ASN A O 1
ATOM 3020 N N . GLY A 1 390 ? 10.835 45.385 47.890 1.00 75.24 388 GLY A N 1
ATOM 3021 C CA . GLY A 1 390 ? 10.317 46.076 49.076 1.00 79.42 388 GLY A CA 1
ATOM 3022 C C . GLY A 1 390 ? 8.843 45.806 49.373 1.00 84.26 388 GLY A C 1
ATOM 3023 O O . GLY A 1 390 ? 8.276 46.385 50.306 1.00 85.90 388 GLY A O 1
ATOM 3024 N N . GLN A 1 391 ? 8.214 44.928 48.592 1.00 83.12 389 GLN A N 1
ATOM 3025 C CA . GLN A 1 391 ? 6.797 44.603 48.812 1.00 86.28 389 GLN A CA 1
ATOM 3026 C C . GLN A 1 391 ? 6.612 43.759 50.066 1.00 87.84 389 GLN A C 1
ATOM 3027 O O . GLN A 1 391 ? 5.598 43.878 50.751 1.00 96.50 389 GLN A O 1
ATOM 3033 N N . ILE A 1 392 ? 7.627 42.975 50.408 1.00 85.80 390 ILE A N 1
ATOM 3034 C CA . ILE A 1 392 ? 7.706 42.320 51.715 1.00 87.92 390 ILE A CA 1
ATOM 3035 C C . ILE A 1 392 ? 8.693 43.085 52.593 1.00 94.37 390 ILE A C 1
ATOM 3036 O O . ILE A 1 392 ? 9.839 43.273 52.197 1.00 95.07 390 ILE A O 1
ATOM 3041 N N . PRO A 1 393 ? 8.256 43.538 53.787 1.00 102.97 391 PRO A N 1
ATOM 3042 C CA . PRO A 1 393 ? 9.202 44.228 54.677 1.00 105.87 391 PRO A CA 1
ATOM 3043 C C . PRO A 1 393 ? 10.366 43.321 55.060 1.00 106.68 391 PRO A C 1
ATOM 3044 O O . PRO A 1 393 ? 10.167 42.134 55.309 1.00 101.99 391 PRO A O 1
ATOM 3048 N N . GLU A 1 394 ? 11.565 43.892 55.121 1.00 108.57 392 GLU A N 1
ATOM 3049 C CA . GLU A 1 394 ? 12.815 43.117 55.109 1.00 111.78 392 GLU A CA 1
ATOM 3050 C C . GLU A 1 394 ? 12.980 42.199 56.334 1.00 110.28 392 GLU A C 1
ATOM 3051 O O . GLU A 1 394 ? 13.726 41.223 56.288 1.00 106.92 392 GLU A O 1
ATOM 3057 N N . THR A 1 395 ? 12.266 42.505 57.414 1.00 112.60 393 THR A N 1
ATOM 3058 C CA . THR A 1 395 ? 12.535 41.896 58.715 1.00 114.49 393 THR A CA 1
ATOM 3059 C C . THR A 1 395 ? 11.459 40.866 59.094 1.00 115.53 393 THR A C 1
ATOM 3060 O O . THR A 1 395 ? 11.267 40.556 60.275 1.00 118.24 393 THR A O 1
ATOM 3064 N N . ALA A 1 396 ? 10.775 40.332 58.087 1.00 107.92 394 ALA A N 1
ATOM 3065 C CA . ALA A 1 396 ? 9.579 39.534 58.306 1.00 108.47 394 ALA A CA 1
ATOM 3066 C C . ALA A 1 396 ? 9.927 38.057 58.213 1.00 105.54 394 ALA A C 1
ATOM 3067 O O . ALA A 1 396 ? 10.565 37.627 57.250 1.00 102.13 394 ALA A O 1
ATOM 3069 N N . GLU A 1 397 ? 9.524 37.289 59.224 1.00 105.82 395 GLU A N 1
ATOM 3070 C CA . GLU A 1 397 ? 9.863 35.867 59.299 1.00 109.46 395 GLU A CA 1
ATOM 3071 C C . GLU A 1 397 ? 8.771 34.977 58.690 1.00 105.99 395 GLU A C 1
ATOM 3072 O O . GLU A 1 397 ? 9.062 33.882 58.214 1.00 104.24 395 GLU A O 1
ATOM 3078 N N . ASP A 1 398 ? 7.523 35.445 58.721 1.00 107.57 396 ASP A N 1
ATOM 3079 C CA . ASP A 1 398 ? 6.396 34.723 58.112 1.00 107.07 396 ASP A CA 1
ATOM 3080 C C . ASP A 1 398 ? 5.529 35.669 57.283 1.00 106.40 396 ASP A C 1
ATOM 3081 O O . ASP A 1 398 ? 5.582 36.884 57.453 1.00 108.55 396 ASP A O 1
ATOM 3086 N N . LEU A 1 399 ? 4.717 35.103 56.396 1.00 105.07 397 LEU A N 1
ATOM 3087 C CA . LEU A 1 399 ? 3.688 35.878 55.705 1.00 105.15 397 LEU A CA 1
ATOM 3088 C C . LEU A 1 399 ? 2.574 34.966 55.224 1.00 100.47 397 LEU A C 1
ATOM 3089 O O . LEU A 1 399 ? 2.741 33.751 55.167 1.00 102.72 397 LEU A O 1
ATOM 3094 N N . VAL A 1 400 ? 1.445 35.565 54.858 1.00 97.45 398 VAL A N 1
ATOM 3095 C CA . VAL A 1 400 ? 0.331 34.821 54.284 1.00 97.28 398 VAL A CA 1
ATOM 3096 C C . VAL A 1 400 ? -0.056 35.407 52.929 1.00 93.20 398 VAL A C 1
ATOM 3097 O O . VAL A 1 400 ? -0.352 36.593 52.815 1.00 92.60 398 VAL A O 1
ATOM 3101 N N . ILE A 1 401 ? -0.092 34.550 51.916 1.00 96.18 399 ILE A N 1
ATOM 3102 C CA . ILE A 1 401 ? -0.171 34.996 50.532 1.00 98.56 399 ILE A CA 1
ATOM 3103 C C . ILE A 1 401 ? -1.618 35.075 50.054 1.00 96.78 399 ILE A C 1
ATOM 3104 O O . ILE A 1 401 ? -2.353 34.092 50.114 1.00 104.64 399 ILE A O 1
ATOM 3109 N N . GLU A 1 402 ? -2.025 36.264 49.623 1.00 98.78 400 GLU A N 1
ATOM 3110 C CA . GLU A 1 402 ? -3.348 36.488 49.044 1.00 96.59 400 GLU A CA 1
ATOM 3111 C C . GLU A 1 402 ? -3.307 36.346 47.514 1.00 93.88 400 GLU A C 1
ATOM 3112 O O . GLU A 1 402 ? -4.070 35.574 46.943 1.00 95.07 400 GLU A O 1
ATOM 3118 N N . ALA A 1 403 ? -2.412 37.092 46.856 1.00 90.26 401 ALA A N 1
ATOM 3119 C CA . ALA A 1 403 ? -2.314 37.067 45.386 1.00 82.04 401 ALA A CA 1
ATOM 3120 C C . ALA A 1 403 ? -0.913 37.382 44.897 1.00 78.89 401 ALA A C 1
ATOM 3121 O O . ALA A 1 403 ? -0.144 38.066 45.569 1.00 77.75 401 ALA A O 1
ATOM 3123 N N . ILE A 1 404 ? -0.620 36.931 43.684 1.00 78.74 402 ILE A N 1
ATOM 3124 C CA . ILE A 1 404 ? 0.562 37.384 42.953 1.00 81.16 402 ILE A CA 1
ATOM 3125 C C . ILE A 1 404 ? 0.169 37.779 41.528 1.00 78.13 402 ILE A C 1
ATOM 3126 O O . ILE A 1 404 ? -0.466 37.009 40.815 1.00 80.24 402 ILE A O 1
ATOM 3131 N N . ASP A 1 405 ? 0.509 39.005 41.144 1.00 78.22 403 ASP A N 1
ATOM 3132 C CA . ASP A 1 405 ? 0.073 39.578 39.870 1.00 79.64 403 ASP A CA 1
ATOM 3133 C C . ASP A 1 405 ? 1.276 40.072 39.051 1.00 80.31 403 ASP A C 1
ATOM 3134 O O . ASP A 1 405 ? 2.239 40.608 39.604 1.00 78.54 403 ASP A O 1
ATOM 3139 N N . ILE A 1 406 ? 1.189 39.919 37.733 1.00 78.22 404 ILE A N 1
ATOM 3140 C CA . ILE A 1 406 ? 2.157 40.521 36.828 1.00 78.92 404 ILE A CA 1
ATOM 3141 C C . ILE A 1 406 ? 1.513 41.702 36.104 1.00 79.37 404 ILE A C 1
ATOM 3142 O O . ILE A 1 406 ? 0.638 41.506 35.267 1.00 79.85 404 ILE A O 1
ATOM 3147 N N . PRO A 1 407 ? 1.961 42.931 36.411 1.00 81.58 405 PRO A N 1
ATOM 3148 C CA . PRO A 1 407 ? 1.488 44.071 35.633 1.00 83.27 405 PRO A CA 1
ATOM 3149 C C . PRO A 1 407 ? 1.732 43.889 34.153 1.00 83.27 405 PRO A C 1
ATOM 3150 O O . PRO A 1 407 ? 2.733 43.283 33.764 1.00 86.25 405 PRO A O 1
ATOM 3154 N N . ASP A 1 408 ? 0.826 44.416 33.336 1.00 86.45 406 ASP A N 1
ATOM 3155 C CA . ASP A 1 408 ? 0.988 44.399 31.887 1.00 90.11 406 ASP A CA 1
ATOM 3156 C C . ASP A 1 408 ? 2.048 45.405 31.450 1.00 88.15 406 ASP A C 1
ATOM 3157 O O . ASP A 1 408 ? 2.535 46.204 32.255 1.00 88.35 406 ASP A O 1
ATOM 3162 N N . GLY A 1 409 ? 2.369 45.383 30.159 1.00 86.88 407 GLY A N 1
ATOM 3163 C CA . GLY A 1 409 ? 3.388 46.265 29.596 1.00 84.83 407 GLY A CA 1
ATOM 3164 C C . GLY A 1 409 ? 4.818 45.736 29.661 1.00 79.92 407 GLY A C 1
ATOM 3165 O O . GLY A 1 409 ? 5.717 46.338 29.097 1.00 74.20 407 GLY A O 1
ATOM 3166 N N . LEU A 1 410 ? 5.042 44.605 30.335 1.00 76.45 408 LEU A N 1
ATOM 3167 C CA . LEU A 1 410 ? 6.408 44.244 30.757 1.00 73.68 408 LEU A CA 1
ATOM 3168 C C . LEU A 1 410 ? 7.170 43.388 29.750 1.00 71.08 408 LEU A C 1
ATOM 3169 O O . LEU A 1 410 ? 8.287 42.972 30.023 1.00 74.01 408 LEU A O 1
ATOM 3174 N N . LEU A 1 411 ? 6.542 43.089 28.619 1.00 71.50 409 LEU A N 1
ATOM 3175 C CA . LEU A 1 411 ? 7.083 42.160 27.650 1.00 66.34 409 LEU A CA 1
ATOM 3176 C C . LEU A 1 411 ? 7.834 42.912 26.533 1.00 65.64 409 LEU A C 1
ATOM 3177 O O . LEU A 1 411 ? 7.338 43.903 25.999 1.00 63.77 409 LEU A O 1
ATOM 3182 N N . LYS A 1 412 ? 9.056 42.467 26.237 1.00 63.99 410 LYS A N 1
ATOM 3183 C CA . LYS A 1 412 ? 9.843 43.013 25.127 1.00 65.64 410 LYS A CA 1
ATOM 3184 C C . LYS A 1 412 ? 9.570 42.244 23.844 1.00 64.49 410 LYS A C 1
ATOM 3185 O O . LYS A 1 412 ? 9.579 41.009 23.829 1.00 64.39 410 LYS A O 1
ATOM 3191 N N . GLY A 1 413 ? 9.309 42.974 22.771 1.00 62.56 411 GLY A N 1
ATOM 3192 C CA . GLY A 1 413 ? 9.318 42.398 21.439 1.00 62.79 411 GLY A CA 1
ATOM 3193 C C . GLY A 1 413 ? 8.127 41.498 21.236 1.00 63.29 411 GLY A C 1
ATOM 3194 O O . GLY A 1 413 ? 7.005 41.855 21.606 1.00 65.60 411 GLY A O 1
ATOM 3195 N N . ASP A 1 414 ? 8.348 40.336 20.639 1.00 61.16 412 ASP A N 1
ATOM 3196 C CA . ASP A 1 414 ? 7.255 39.397 20.387 1.00 61.15 412 ASP A CA 1
ATOM 3197 C C . ASP A 1 414 ? 7.120 38.352 21.479 1.00 60.53 412 ASP A C 1
ATOM 3198 O O . ASP A 1 414 ? 6.495 37.313 21.267 1.00 59.39 412 ASP A O 1
ATOM 3203 N N . THR A 1 415 ? 7.658 38.649 22.660 1.00 60.60 413 THR A N 1
ATOM 3204 C CA . THR A 1 415 ? 7.680 37.682 23.740 1.00 60.41 413 THR A CA 1
ATOM 3205 C C . THR A 1 415 ? 6.268 37.524 24.249 1.00 63.21 413 THR A C 1
ATOM 3206 O O . THR A 1 415 ? 5.565 38.513 24.433 1.00 61.07 413 THR A O 1
ATOM 3210 N N . GLU A 1 416 ? 5.866 36.269 24.448 1.00 60.17 414 GLU A N 1
ATOM 3211 C CA . GLU A 1 416 ? 4.515 35.911 24.866 1.00 62.55 414 GLU A CA 1
ATOM 3212 C C . GLU A 1 416 ? 4.595 35.193 26.203 1.00 58.75 414 GLU A C 1
ATOM 3213 O O . GLU A 1 416 ? 5.499 34.375 26.437 1.00 52.77 414 GLU A O 1
ATOM 3219 N N . ILE A 1 417 ? 3.624 35.458 27.067 1.00 58.15 415 ILE A N 1
ATOM 3220 C CA . ILE A 1 417 ? 3.416 34.639 28.250 1.00 59.07 415 ILE A CA 1
ATOM 3221 C C . ILE A 1 417 ? 2.479 33.466 27.915 1.00 59.51 415 ILE A C 1
ATOM 3222 O O . ILE A 1 417 ? 1.287 33.665 27.638 1.00 56.96 415 ILE A O 1
ATOM 3227 N N . VAL A 1 418 ? 3.011 32.252 28.005 1.00 56.78 416 VAL A N 1
ATOM 3228 C CA . VAL A 1 418 ? 2.311 31.045 27.565 1.00 55.72 416 VAL A CA 1
ATOM 3229 C C . VAL A 1 418 ? 1.418 30.581 28.707 1.00 56.80 416 VAL A C 1
ATOM 3230 O O . VAL A 1 418 ? 0.254 30.176 28.499 1.00 56.91 416 VAL A O 1
ATOM 3234 N N . SER A 1 419 ? 1.968 30.697 29.915 1.00 56.46 417 SER A N 1
ATOM 3235 C CA . SER A 1 419 ? 1.339 30.233 31.126 1.00 56.31 417 SER A CA 1
ATOM 3236 C C . SER A 1 419 ? 1.937 30.981 32.323 1.00 57.22 417 SER A C 1
ATOM 3237 O O . SER A 1 419 ? 3.071 31.452 32.277 1.00 50.63 417 SER A O 1
ATOM 3240 N N . PHE A 1 420 ? 1.145 31.076 33.387 1.00 58.43 418 PHE A N 1
ATOM 3241 C CA . PHE A 1 420 ? 1.508 31.733 34.659 1.00 61.74 418 PHE A CA 1
ATOM 3242 C C . PHE A 1 420 ? 0.736 31.054 35.792 1.00 64.99 418 PHE A C 1
ATOM 3243 O O . PHE A 1 420 ? -0.492 30.936 35.710 1.00 65.32 418 PHE A O 1
ATOM 3251 N N . SER A 1 421 ? 1.446 30.682 36.860 1.00 64.56 419 SER A N 1
ATOM 3252 C CA . SER A 1 421 ? 0.856 30.012 38.005 1.00 70.39 419 SER A CA 1
ATOM 3253 C C . SER A 1 421 ? 1.417 30.562 39.307 1.00 67.93 419 SER A C 1
ATOM 3254 O O . SER A 1 421 ? 2.610 30.654 39.474 1.00 65.44 419 SER A O 1
ATOM 3257 N N . ALA A 1 422 ? 0.530 30.886 40.238 1.00 68.31 420 ALA A N 1
ATOM 3258 C CA . ALA A 1 422 ? 0.915 31.438 41.536 1.00 69.70 420 ALA A CA 1
ATOM 3259 C C . ALA A 1 422 ? 0.515 30.497 42.664 1.00 73.98 420 ALA A C 1
ATOM 3260 O O . ALA A 1 422 ? -0.351 29.635 42.496 1.00 73.67 420 ALA A O 1
ATOM 3262 N N . ALA A 1 423 ? 1.146 30.671 43.817 1.00 72.89 421 ALA A N 1
ATOM 3263 C CA . ALA A 1 423 ? 0.704 30.012 45.032 1.00 71.94 421 ALA A CA 1
ATOM 3264 C C . ALA A 1 423 ? -0.755 30.398 45.361 1.00 74.70 421 ALA A C 1
ATOM 3265 O O . ALA A 1 423 ? -1.161 31.541 45.190 1.00 71.73 421 ALA A O 1
ATOM 3267 N N . ALA A 1 424 ? -1.544 29.425 45.808 1.00 74.84 422 ALA A N 1
ATOM 3268 C CA . ALA A 1 424 ? -2.973 29.651 46.029 1.00 79.33 422 ALA A CA 1
ATOM 3269 C C . ALA A 1 424 ? -3.177 30.771 47.045 1.00 81.38 422 ALA A C 1
ATOM 3270 O O . ALA A 1 424 ? -2.389 30.907 47.981 1.00 81.14 422 ALA A O 1
ATOM 3272 N N . PRO A 1 425 ? -4.213 31.610 46.843 1.00 84.38 423 PRO A N 1
ATOM 3273 C CA . PRO A 1 425 ? -4.617 32.493 47.933 1.00 88.12 423 PRO A CA 1
ATOM 3274 C C . PRO A 1 425 ? -4.759 31.714 49.244 1.00 89.64 423 PRO A C 1
ATOM 3275 O O . PRO A 1 425 ? -5.264 30.584 49.243 1.00 89.38 423 PRO A O 1
ATOM 3279 N N . GLY A 1 426 ? -4.264 32.289 50.336 1.00 92.16 424 GLY A N 1
ATOM 3280 C CA . GLY A 1 426 ? -4.313 31.633 51.637 1.00 93.72 424 GLY A CA 1
ATOM 3281 C C . GLY A 1 426 ? -3.029 30.934 52.058 1.00 92.04 424 GLY A C 1
ATOM 3282 O O . GLY A 1 426 ? -2.810 30.716 53.248 1.00 98.16 424 GLY A O 1
ATOM 3283 N N . THR A 1 427 ? -2.171 30.593 51.096 1.00 90.95 425 THR A N 1
ATOM 3284 C CA . THR A 1 427 ? -0.962 29.800 51.375 1.00 85.03 425 THR A CA 1
ATOM 3285 C C . THR A 1 427 ? -0.045 30.480 52.403 1.00 85.70 425 THR A C 1
ATOM 3286 O O . THR A 1 427 ? 0.090 31.711 52.428 1.00 87.37 425 THR A O 1
ATOM 3290 N N . SER A 1 428 ? 0.572 29.665 53.255 1.00 85.63 426 SER A N 1
ATOM 3291 C CA . SER A 1 428 ? 1.433 30.169 54.318 1.00 86.49 426 SER A CA 1
ATOM 3292 C C . SER A 1 428 ? 2.901 29.931 53.992 1.00 82.87 426 SER A C 1
ATOM 3293 O O . SER A 1 428 ? 3.287 28.834 53.614 1.00 78.20 426 SER A O 1
ATOM 3296 N N . VAL A 1 429 ? 3.720 30.959 54.174 1.00 85.21 427 VAL A N 1
ATOM 3297 C CA . VAL A 1 429 ? 5.124 30.894 53.790 1.00 83.00 427 VAL A CA 1
ATOM 3298 C C . VAL A 1 429 ? 6.014 31.252 54.975 1.00 81.84 427 VAL A C 1
ATOM 3299 O O . VAL A 1 429 ? 5.848 32.302 55.581 1.00 79.62 427 VAL A O 1
ATOM 3303 N N . ASP A 1 430 ? 6.924 30.348 55.326 1.00 79.58 428 ASP A N 1
ATOM 3304 C CA . ASP A 1 430 ? 7.937 30.627 56.343 1.00 80.77 428 ASP A CA 1
ATOM 3305 C C . ASP A 1 430 ? 9.170 31.204 55.661 1.00 78.46 428 ASP A C 1
ATOM 3306 O O . ASP A 1 430 ? 9.686 30.615 54.711 1.00 75.13 428 ASP A O 1
ATOM 3311 N N . LEU A 1 431 ? 9.633 32.357 56.143 1.00 77.81 429 LEU A N 1
ATOM 3312 C CA . LEU A 1 431 ? 10.738 33.069 55.511 1.00 78.54 429 LEU A CA 1
ATOM 3313 C C . LEU A 1 431 ? 12.094 32.787 56.163 1.00 79.93 429 LEU A C 1
ATOM 3314 O O . LEU A 1 431 ? 13.112 33.296 55.703 1.00 82.92 429 LEU A O 1
ATOM 3319 N N . THR A 1 432 ? 12.118 31.987 57.226 1.00 82.06 430 THR A N 1
ATOM 3320 C CA . THR A 1 432 ? 13.393 31.478 57.741 1.00 82.87 430 THR A CA 1
ATOM 3321 C C . THR A 1 432 ? 13.954 30.408 56.799 1.00 81.61 430 THR A C 1
ATOM 3322 O O . THR A 1 432 ? 15.145 30.112 56.837 1.00 82.55 430 THR A O 1
ATOM 3326 N N . LEU A 1 433 ? 13.089 29.870 55.934 1.00 78.23 431 LEU A N 1
ATOM 3327 C CA . LEU A 1 433 ? 13.425 28.751 55.046 1.00 77.15 431 LEU A CA 1
ATOM 3328 C C . LEU A 1 433 ? 14.448 29.155 53.994 1.00 73.19 431 LEU A C 1
ATOM 3329 O O . LEU A 1 433 ? 14.415 30.259 53.495 1.00 69.32 431 LEU A O 1
ATOM 3334 N N . PHE A 1 434 ? 15.315 28.216 53.628 1.00 70.75 432 PHE A N 1
ATOM 3335 C CA . PHE A 1 434 ? 16.191 28.362 52.474 1.00 67.98 432 PHE A CA 1
ATOM 3336 C C . PHE A 1 434 ? 15.362 28.638 51.217 1.00 66.57 432 PHE A C 1
ATOM 3337 O O . PHE A 1 434 ? 14.329 27.994 50.993 1.00 64.63 432 PHE A O 1
ATOM 3345 N N . GLU A 1 435 ? 15.828 29.582 50.393 1.00 64.45 433 GLU A N 1
ATOM 3346 C CA . GLU A 1 435 ? 15.008 30.169 49.321 1.00 62.57 433 GLU A CA 1
ATOM 3347 C C . GLU A 1 435 ? 14.556 29.139 48.300 1.00 58.27 433 GLU A C 1
ATOM 3348 O O . GLU A 1 435 ? 13.465 29.250 47.769 1.00 57.03 433 GLU A O 1
ATOM 3354 N N . ALA A 1 436 ? 15.439 28.213 47.932 1.00 56.74 434 ALA A N 1
ATOM 3355 C CA . ALA A 1 436 ? 15.168 27.310 46.799 1.00 58.64 434 ALA A CA 1
ATOM 3356 C C . ALA A 1 436 ? 13.952 26.424 47.081 1.00 57.55 434 ALA A C 1
ATOM 3357 O O . ALA A 1 436 ? 13.296 25.914 46.176 1.00 56.84 434 ALA A O 1
ATOM 3359 N N . PHE A 1 437 ? 13.592 26.341 48.347 1.00 57.51 435 PHE A N 1
ATOM 3360 C CA . PHE A 1 437 ? 12.420 25.614 48.747 1.00 59.33 435 PHE A CA 1
ATOM 3361 C C . PHE A 1 437 ? 11.135 26.444 48.593 1.00 58.78 435 PHE A C 1
ATOM 3362 O O . PHE A 1 437 ? 10.032 25.918 48.819 1.00 53.28 435 PHE A O 1
ATOM 3370 N N . ASN A 1 438 ? 11.267 27.720 48.203 1.00 54.13 436 ASN A N 1
ATOM 3371 C CA . ASN A 1 438 ? 10.205 28.686 48.449 1.00 56.54 436 ASN A CA 1
ATOM 3372 C C . ASN A 1 438 ? 9.606 29.412 47.239 1.00 56.20 436 ASN A C 1
ATOM 3373 O O . ASN A 1 438 ? 8.978 30.458 47.421 1.00 58.24 436 ASN A O 1
ATOM 3378 N N . SER A 1 439 ? 9.721 28.880 46.023 1.00 53.27 437 SER A N 1
ATOM 3379 C CA . SER A 1 439 ? 9.105 29.571 44.877 1.00 53.40 437 SER A CA 1
ATOM 3380 C C . SER A 1 439 ? 7.612 29.715 45.165 1.00 56.82 437 SER A C 1
ATOM 3381 O O . SER A 1 439 ? 6.967 28.774 45.623 1.00 58.35 437 SER A O 1
ATOM 3384 N N . ILE A 1 440 ? 7.099 30.921 44.976 1.00 56.87 438 ILE A N 1
ATOM 3385 C CA . ILE A 1 440 ? 5.702 31.219 45.179 1.00 59.22 438 ILE A CA 1
ATOM 3386 C C . ILE A 1 440 ? 4.995 31.545 43.866 1.00 58.95 438 ILE A C 1
ATOM 3387 O O . ILE A 1 440 ? 3.782 31.744 43.842 1.00 59.21 438 ILE A O 1
ATOM 3392 N N . ALA A 1 441 ? 5.738 31.545 42.763 1.00 56.20 439 ALA A N 1
ATOM 3393 C CA . ALA A 1 441 ? 5.116 31.628 41.437 1.00 55.88 439 ALA A CA 1
ATOM 3394 C C . ALA A 1 441 ? 6.028 31.072 40.366 1.00 53.23 439 ALA A C 1
ATOM 3395 O O . ALA A 1 441 ? 7.228 30.999 40.552 1.00 54.93 439 ALA A O 1
ATOM 3397 N N . ALA A 1 442 ? 5.433 30.637 39.265 1.00 52.91 440 ALA A N 1
ATOM 3398 C CA . ALA A 1 442 ? 6.176 30.094 38.144 1.00 53.37 440 ALA A CA 1
ATOM 3399 C C . ALA A 1 442 ? 5.514 30.653 36.904 1.00 53.57 440 ALA A C 1
ATOM 3400 O O . ALA A 1 442 ? 4.289 30.917 36.918 1.00 52.03 440 ALA A O 1
ATOM 3402 N N . PHE A 1 443 ? 6.326 30.967 35.895 1.00 49.73 441 PHE A N 1
ATOM 3403 C CA . PHE A 1 443 ? 5.831 31.352 34.563 1.00 49.01 441 PHE A CA 1
ATOM 3404 C C . PHE A 1 443 ? 6.662 30.787 33.392 1.00 47.26 441 PHE A C 1
ATOM 3405 O O . PHE A 1 443 ? 7.810 30.438 33.548 1.00 44.50 441 PHE A O 1
ATOM 3413 N N . GLU A 1 444 ? 6.016 30.609 32.251 1.00 48.00 442 GLU A N 1
ATOM 3414 C CA . GLU A 1 444 ? 6.698 30.246 31.026 1.00 48.78 442 GLU A CA 1
ATOM 3415 C C . GLU A 1 444 ? 6.533 31.372 29.997 1.00 49.55 442 GLU A C 1
ATOM 3416 O O . GLU A 1 444 ? 5.406 31.855 29.748 1.00 51.57 442 GLU A O 1
ATOM 3422 N N . LEU A 1 445 ? 7.670 31.818 29.454 1.00 47.98 443 LEU A N 1
ATOM 3423 C CA . LEU A 1 445 ? 7.698 32.757 28.368 1.00 48.31 443 LEU A CA 1
ATOM 3424 C C . LEU A 1 445 ? 8.108 32.055 27.090 1.00 48.90 443 LEU A C 1
ATOM 3425 O O . LEU A 1 445 ? 8.901 31.085 27.118 1.00 44.90 443 LEU A O 1
ATOM 3430 N N . LYS A 1 446 ? 7.620 32.560 25.961 1.00 47.89 444 LYS A N 1
ATOM 3431 C CA . LYS A 1 446 ? 8.204 32.207 24.680 1.00 46.91 444 LYS A CA 1
ATOM 3432 C C . LYS A 1 446 ? 8.418 33.446 23.806 1.00 48.22 444 LYS A C 1
ATOM 3433 O O . LYS A 1 446 ? 7.625 34.399 23.859 1.00 51.00 444 LYS A O 1
ATOM 3439 N N . GLY A 1 447 ? 9.499 33.439 23.038 1.00 47.09 445 GLY A N 1
ATOM 3440 C CA . GLY A 1 447 ? 9.804 34.561 22.098 1.00 48.39 445 GLY A CA 1
ATOM 3441 C C . GLY A 1 447 ? 10.788 34.123 21.028 1.00 48.80 445 GLY A C 1
ATOM 3442 O O . GLY A 1 447 ? 11.490 33.117 21.176 1.00 45.35 445 GLY A O 1
ATOM 3443 N N . SER A 1 448 ? 10.841 34.879 19.946 1.00 49.69 446 SER A N 1
ATOM 3444 C CA . SER A 1 448 ? 11.687 34.576 18.804 1.00 49.41 446 SER A CA 1
ATOM 3445 C C . SER A 1 448 ? 13.092 35.126 19.046 1.00 50.07 446 SER A C 1
ATOM 3446 O O . SER A 1 448 ? 14.046 34.786 18.332 1.00 50.75 446 SER A O 1
ATOM 3449 N N . ASN A 1 449 ? 13.208 36.003 20.034 1.00 48.58 447 ASN A N 1
ATOM 3450 C CA . ASN A 1 449 ? 14.420 36.761 20.244 1.00 48.90 447 ASN A CA 1
ATOM 3451 C C . ASN A 1 449 ? 14.826 36.572 21.688 1.00 46.59 447 ASN A C 1
ATOM 3452 O O . ASN A 1 449 ? 14.094 36.967 22.612 1.00 46.18 447 ASN A O 1
ATOM 3457 N N . SER A 1 450 ? 15.956 35.902 21.887 1.00 45.30 448 SER A N 1
ATOM 3458 C CA . SER A 1 450 ? 16.311 35.401 23.211 1.00 43.96 448 SER A CA 1
ATOM 3459 C C . SER A 1 450 ? 16.593 36.576 24.139 1.00 44.04 448 SER A C 1
ATOM 3460 O O . SER A 1 450 ? 16.236 36.550 25.291 1.00 42.19 448 SER A O 1
ATOM 3463 N N . GLN A 1 451 ? 17.273 37.604 23.650 1.00 44.73 449 GLN A N 1
ATOM 3464 C CA . GLN A 1 451 ? 17.648 38.704 24.544 1.00 45.57 449 GLN A CA 1
ATOM 3465 C C . GLN A 1 451 ? 16.373 39.454 25.027 1.00 46.82 449 GLN A C 1
ATOM 3466 O O . GLN A 1 451 ? 16.293 39.911 26.163 1.00 48.66 449 GLN A O 1
ATOM 3472 N N . ASP A 1 452 ? 15.351 39.481 24.182 1.00 47.72 450 ASP A N 1
ATOM 3473 C CA . ASP A 1 452 ? 14.049 40.069 24.525 1.00 49.70 450 ASP A CA 1
ATOM 3474 C C . ASP A 1 452 ? 13.344 39.193 25.607 1.00 51.21 450 ASP A C 1
ATOM 3475 O O . ASP A 1 452 ? 12.805 39.697 26.602 1.00 51.85 450 ASP A O 1
ATOM 3480 N N . VAL A 1 453 ? 13.402 37.879 25.432 1.00 48.99 451 VAL A N 1
ATOM 3481 C CA . VAL A 1 453 ? 12.844 36.986 26.412 1.00 48.07 451 VAL A CA 1
ATOM 3482 C C . VAL A 1 453 ? 13.497 37.228 27.772 1.00 45.05 451 VAL A C 1
ATOM 3483 O O . VAL A 1 453 ? 12.805 37.484 28.748 1.00 43.13 451 VAL A O 1
ATOM 3487 N N . ALA A 1 454 ? 14.825 37.263 27.788 1.00 45.13 452 ALA A N 1
ATOM 3488 C CA . ALA A 1 454 ? 15.601 37.447 29.011 1.00 42.68 452 ALA A CA 1
ATOM 3489 C C . ALA A 1 454 ? 15.315 38.777 29.717 1.00 46.84 452 ALA A C 1
ATOM 3490 O O . ALA A 1 454 ? 15.368 38.858 30.950 1.00 46.80 452 ALA A O 1
ATOM 3492 N N . GLU A 1 455 ? 15.205 39.854 28.933 1.00 50.05 453 GLU A N 1
ATOM 3493 C CA . GLU A 1 455 ? 14.872 41.157 29.486 1.00 51.27 453 GLU A CA 1
ATOM 3494 C C . GLU A 1 455 ? 13.482 41.140 30.114 1.00 52.23 453 GLU A C 1
ATOM 3495 O O . GLU A 1 455 ? 13.295 41.668 31.218 1.00 51.34 453 GLU A O 1
ATOM 3501 N N . SER A 1 456 ? 12.521 40.509 29.431 1.00 53.49 454 SER A N 1
ATOM 3502 C CA . SER A 1 456 ? 11.133 40.358 29.967 1.00 54.73 454 SER A CA 1
ATOM 3503 C C . SER A 1 456 ? 11.107 39.631 31.322 1.00 53.39 454 SER A C 1
ATOM 3504 O O . SER A 1 456 ? 10.347 39.993 32.211 1.00 53.98 454 SER A O 1
ATOM 3507 N N . ILE A 1 457 ? 11.939 38.606 31.471 1.00 51.63 455 ILE A N 1
ATOM 3508 C CA . ILE A 1 457 ? 12.074 37.899 32.748 1.00 49.90 455 ILE A CA 1
ATOM 3509 C C . ILE A 1 457 ? 12.505 38.887 33.837 1.00 50.49 455 ILE A C 1
ATOM 3510 O O . ILE A 1 457 ? 11.900 38.927 34.897 1.00 52.57 455 ILE A O 1
ATOM 3515 N N . ARG A 1 458 ? 13.532 39.694 33.569 1.00 49.88 456 ARG A N 1
ATOM 3516 C CA . ARG A 1 458 ? 14.011 40.695 34.550 1.00 52.15 456 ARG A CA 1
ATOM 3517 C C . ARG A 1 458 ? 12.932 41.741 34.884 1.00 54.70 456 ARG A C 1
ATOM 3518 O O . ARG A 1 458 ? 12.866 42.210 36.017 1.00 56.75 456 ARG A O 1
ATOM 3526 N N . GLN A 1 459 ? 12.124 42.119 33.889 1.00 55.27 457 GLN A N 1
ATOM 3527 C CA . GLN A 1 459 ? 11.030 43.077 34.089 1.00 60.36 457 GLN A CA 1
ATOM 3528 C C . GLN A 1 459 ? 9.949 42.436 34.962 1.00 59.60 457 GLN A C 1
ATOM 3529 O O . GLN A 1 459 ? 9.515 43.013 35.966 1.00 61.24 457 GLN A O 1
ATOM 3535 N N . ILE A 1 460 ? 9.523 41.233 34.587 1.00 59.02 458 ILE A N 1
ATOM 3536 C CA . ILE A 1 460 ? 8.556 40.516 35.406 1.00 58.43 458 ILE A CA 1
ATOM 3537 C C . ILE A 1 460 ? 9.062 40.355 36.844 1.00 59.32 458 ILE A C 1
ATOM 3538 O O . ILE A 1 460 ? 8.323 40.633 37.796 1.00 64.71 458 ILE A O 1
ATOM 3543 N N . GLN A 1 461 ? 10.340 40.016 36.999 1.00 57.13 459 GLN A N 1
ATOM 3544 C CA . GLN A 1 461 ? 10.959 39.840 38.327 1.00 57.79 459 GLN A CA 1
ATOM 3545 C C . GLN A 1 461 ? 10.901 41.108 39.198 1.00 61.55 459 GLN A C 1
ATOM 3546 O O . GLN A 1 461 ? 10.536 41.056 40.364 1.00 66.38 459 GLN A O 1
ATOM 3552 N N . GLN A 1 462 ? 11.257 42.249 38.644 1.00 65.00 460 GLN A N 1
ATOM 3553 C CA . GLN A 1 462 ? 11.420 43.427 39.471 1.00 68.65 460 GLN A CA 1
ATOM 3554 C C . GLN A 1 462 ? 10.072 44.045 39.807 1.00 70.96 460 GLN A C 1
ATOM 3555 O O . GLN A 1 462 ? 9.931 44.639 40.854 1.00 72.42 460 GLN A O 1
ATOM 3561 N N . HIS A 1 463 ? 9.059 43.795 38.974 1.00 73.48 461 HIS A N 1
ATOM 3562 C CA . HIS A 1 463 ? 7.796 44.535 39.036 1.00 77.37 461 HIS A CA 1
ATOM 3563 C C . HIS A 1 463 ? 6.567 43.718 39.492 1.00 76.59 461 HIS A C 1
ATOM 3564 O O . HIS A 1 463 ? 5.507 44.281 39.720 1.00 83.99 461 HIS A O 1
ATOM 3571 N N . ALA A 1 464 ? 6.717 42.411 39.662 1.00 73.93 462 ALA A N 1
ATOM 3572 C CA . ALA A 1 464 ? 5.586 41.564 40.063 1.00 72.10 462 ALA A CA 1
ATOM 3573 C C . ALA A 1 464 ? 4.981 42.055 41.381 1.00 73.95 462 ALA A C 1
ATOM 3574 O O . ALA A 1 464 ? 5.683 42.604 42.225 1.00 71.73 462 ALA A O 1
ATOM 3576 N N . LYS A 1 465 ? 3.680 41.827 41.558 1.00 78.25 463 LYS A N 1
ATOM 3577 C CA . LYS A 1 465 ? 2.926 42.424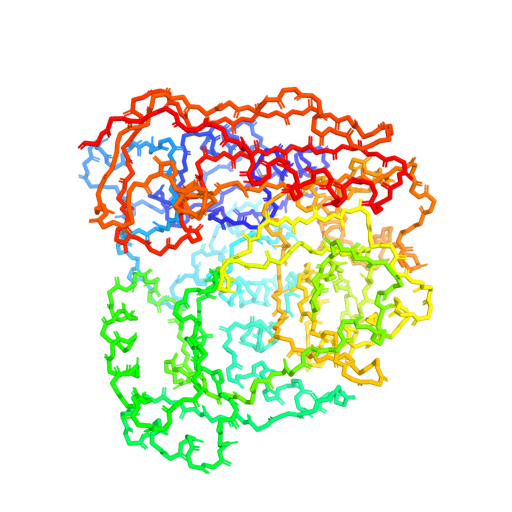 42.674 1.00 80.57 463 LYS A CA 1
ATOM 3578 C C . LYS A 1 465 ? 2.439 41.358 43.652 1.00 78.04 463 LYS A C 1
ATOM 3579 O O . LYS A 1 465 ? 1.660 40.487 43.283 1.00 73.63 463 LYS A O 1
ATOM 3585 N N . LEU A 1 466 ? 2.973 41.398 44.870 1.00 78.28 464 LEU A N 1
ATOM 3586 C CA . LEU A 1 466 ? 2.582 40.497 45.936 1.00 82.43 464 LEU A CA 1
ATOM 3587 C C . LEU A 1 466 ? 1.587 41.182 46.863 1.00 83.64 464 LEU A C 1
ATOM 3588 O O . LEU A 1 466 ? 1.910 42.173 47.512 1.00 83.25 464 LEU A O 1
ATOM 3593 N N . THR A 1 467 ? 0.379 40.649 46.910 1.00 86.51 465 THR A N 1
ATOM 3594 C CA . THR A 1 467 ? -0.588 41.018 47.957 1.00 91.21 465 THR A CA 1
ATOM 3595 C C . THR A 1 467 ? -0.582 39.933 49.043 1.00 90.76 465 THR A C 1
ATOM 3596 O O . THR A 1 467 ? -0.799 38.747 48.753 1.00 88.13 465 THR A O 1
ATOM 3600 N N . ALA A 1 468 ? -0.271 40.337 50.278 1.00 96.40 466 ALA A N 1
ATOM 3601 C CA . ALA A 1 468 ? 0.116 39.392 51.334 1.00 99.52 466 ALA A CA 1
ATOM 3602 C C . ALA A 1 468 ? -0.186 39.910 52.742 1.00 103.92 466 ALA A C 1
ATOM 3603 O O . ALA A 1 468 ? 0.219 41.001 53.102 1.00 106.48 466 ALA A O 1
ATOM 3605 N N . LYS A 1 469 ? -0.824 39.079 53.558 1.00 110.51 467 LYS A N 1
ATOM 3606 C CA . LYS A 1 469 ? -1.011 39.394 54.970 1.00 114.69 467 LYS A CA 1
ATOM 3607 C C . LYS A 1 469 ? 0.272 39.099 55.744 1.00 116.52 467 LYS A C 1
ATOM 3608 O O . LYS A 1 469 ? 0.826 38.000 55.654 1.00 114.98 467 LYS A O 1
ATOM 3614 N N . TYR A 1 470 ? 0.739 40.085 56.500 1.00 119.95 468 TYR A N 1
ATOM 3615 C CA . TYR A 1 470 ? 1.883 39.904 57.378 1.00 120.36 468 TYR A CA 1
ATOM 3616 C C . TYR A 1 470 ? 1.416 39.919 58.831 1.00 123.07 468 TYR A C 1
ATOM 3617 O O . TYR A 1 470 ? 1.767 39.040 59.619 1.00 122.72 468 TYR A O 1
#

GO terms:
  GO:0034026 L-amino-acid alpha-ligase activity (F, EXP)